Protein AF-0000000078392597 (afdb_homodimer)

Secondary structure (DSSP, 8-state):
--TTSTHHHHHHHHHHHHHHHT----------HHHHHHHHHHB-HHHHT--GGGGSSSPEEEEEEEE---TTHHHHHHHHHHHHTTSSSEEEEEEESSSS--HHHHHHHHHHT--EEEEE-----SS---HHHHHHHHHHHHHHHHTGGGTTSEEEEE--TT-EE-HHIIIIIGGG-SSEEE--EES-TTSSEEEEEE-TTS-EEEEE-SSSTTSS----GGGEEEEHHHHHHHHHHHHHH-SS---S-STTPPSSHHHHHHHHTT--GGGEEE-STTSSSEE--EE--EEE---S-TTS----TTEE-------------------------------/--TTSTHHHHHHHHHHHHHHHT----------HHHHHHHHHHB-HHHHT--GGGGSSSPEEEEEEEE---TTHHHHHHHHHHHHTTSSSEEEEEEESSSS--HHHHHHHHHHT--EEEEE-----SS---HHHHHHHHHHHHHHHHTGGGTTSEEEEE--TT-EE-HHIIIIIGGG-SSEEE--EES-TTSSEEEEEE-TTS-EEEEE-SSSTTSS----GGGEEEEHHHHHHHHHHHHHH-SS---S-STTPPSSHHHHHHHHTT--GGGEEE-STTSSSEE--EE--EEE---S-TTS----TTEE-------------------------------

Structure (mmCIF, N/CA/C/O backbone):
data_AF-0000000078392597-model_v1
#
loop_
_entity.id
_entity.type
_entity.pdbx_description
1 polymer 'Galactosylgalactosylxylosylprotein 3-beta-glucuronosyltransferase'
#
loop_
_atom_site.group_PDB
_atom_site.id
_atom_site.type_symbol
_atom_site.label_atom_id
_atom_site.label_alt_id
_atom_site.label_comp_id
_atom_site.label_asym_id
_atom_site.label_entity_id
_atom_site.label_seq_id
_atom_site.pdbx_PDB_ins_code
_atom_site.Cartn_x
_atom_site.Cartn_y
_atom_site.Cartn_z
_atom_site.occupancy
_atom_site.B_iso_or_equiv
_atom_site.auth_seq_id
_atom_site.auth_comp_id
_atom_site.auth_asym_id
_atom_site.auth_atom_id
_atom_site.pdbx_PDB_model_num
ATOM 1 N N . MET A 1 1 ? 24.484 -87.438 -20.984 1 27.97 1 MET A N 1
ATOM 2 C CA . MET A 1 1 ? 24.688 -86.5 -19.875 1 27.97 1 MET A CA 1
ATOM 3 C C . MET A 1 1 ? 24.984 -85.125 -20.391 1 27.97 1 MET A C 1
ATOM 5 O O . MET A 1 1 ? 25.031 -84.188 -19.609 1 27.97 1 MET A O 1
ATOM 9 N N . SER A 1 2 ? 25.312 -84.938 -21.703 1 32.34 2 SER A N 1
ATOM 10 C CA . SER A 1 2 ? 25.969 -83.75 -22.219 1 32.34 2 SER A CA 1
ATOM 11 C C . SER A 1 2 ? 24.953 -82.688 -22.547 1 32.34 2 SER A C 1
ATOM 13 O O . SER A 1 2 ? 25.312 -81.5 -22.656 1 32.34 2 SER A O 1
ATOM 15 N N . SER A 1 3 ? 23.734 -83 -22.906 1 39 3 SER A N 1
ATOM 16 C CA . SER A 1 3 ? 22.859 -82.062 -23.562 1 39 3 SER A CA 1
ATOM 17 C C . SER A 1 3 ? 22.25 -81.062 -22.562 1 39 3 SER A C 1
ATOM 19 O O . SER A 1 3 ? 21.594 -80.125 -22.938 1 39 3 SER A O 1
ATOM 21 N N . THR A 1 4 ? 22.281 -81.438 -21.266 1 38.53 4 THR A N 1
ATOM 22 C CA . THR A 1 4 ? 21.516 -80.688 -20.281 1 38.53 4 THR A CA 1
ATOM 23 C C . THR A 1 4 ? 22.234 -79.375 -19.938 1 38.53 4 THR A C 1
ATOM 25 O O . THR A 1 4 ? 21.703 -78.562 -19.203 1 38.53 4 THR A O 1
ATOM 28 N N . GLN A 1 5 ? 23.547 -79.25 -20.328 1 34.91 5 GLN A N 1
ATOM 29 C CA . GLN A 1 5 ? 24.312 -78.125 -19.781 1 34.91 5 GLN A CA 1
ATOM 30 C C . GLN A 1 5 ? 24 -76.875 -20.531 1 34.91 5 GLN A C 1
ATOM 32 O O . GLN A 1 5 ? 24.281 -75.75 -20.031 1 34.91 5 GLN A O 1
ATOM 37 N N . ARG A 1 6 ? 23.516 -76.938 -21.812 1 39.06 6 ARG A N 1
ATOM 38 C CA . ARG A 1 6 ? 23.516 -75.688 -22.625 1 39.06 6 ARG A CA 1
ATOM 39 C C . ARG A 1 6 ? 22.375 -74.812 -22.188 1 39.06 6 ARG A C 1
ATOM 41 O O . ARG A 1 6 ? 22.359 -73.625 -22.562 1 39.06 6 ARG A O 1
ATOM 48 N N . GLN A 1 7 ? 21.328 -75.438 -21.547 1 37.59 7 GLN A N 1
ATOM 49 C CA . GLN A 1 7 ? 20.172 -74.562 -21.375 1 37.59 7 GLN A CA 1
ATOM 50 C C . GLN A 1 7 ? 20.391 -73.562 -20.234 1 37.59 7 GLN A C 1
ATOM 52 O O . GLN A 1 7 ? 19.625 -72.625 -20.062 1 37.59 7 GLN A O 1
ATOM 57 N N . PHE A 1 8 ? 21.406 -73.938 -19.328 1 42.56 8 PHE A N 1
ATOM 58 C CA . PHE A 1 8 ? 21.531 -73.062 -18.172 1 42.56 8 PHE A CA 1
ATOM 59 C C . PHE A 1 8 ? 22.25 -71.75 -18.531 1 42.56 8 PHE A C 1
ATOM 61 O O . PHE A 1 8 ? 22.25 -70.812 -17.75 1 42.56 8 PHE A O 1
ATOM 68 N N . GLY A 1 9 ? 22.969 -71.75 -19.734 1 39.03 9 GLY A N 1
ATOM 69 C CA . GLY A 1 9 ? 23.781 -70.625 -20.016 1 39.03 9 GLY A CA 1
ATOM 70 C C . GLY A 1 9 ? 22.953 -69.375 -20.422 1 39.03 9 GLY A C 1
ATOM 71 O O . GLY A 1 9 ? 23.344 -68.25 -20.172 1 39.03 9 GLY A O 1
ATOM 72 N N . VAL A 1 10 ? 21.891 -69.688 -21.234 1 46.38 10 VAL A N 1
ATOM 73 C CA . VAL A 1 10 ? 21.172 -68.562 -21.828 1 46.38 10 VAL A CA 1
ATOM 74 C C . VAL A 1 10 ? 20.375 -67.875 -20.75 1 46.38 10 VAL A C 1
ATOM 76 O O . VAL A 1 10 ? 20.188 -66.625 -20.828 1 46.38 10 VAL A O 1
ATOM 79 N N . LYS A 1 11 ? 19.969 -68.562 -19.656 1 46.25 11 LYS A N 1
ATOM 80 C CA . LYS A 1 11 ? 19.141 -67.938 -18.656 1 46.25 11 LYS A CA 1
ATOM 81 C C . LYS A 1 11 ? 19.969 -67 -17.812 1 46.25 11 LYS A C 1
ATOM 83 O O . LYS A 1 11 ? 19.484 -65.938 -17.359 1 46.25 11 LYS A O 1
ATOM 88 N N . ALA A 1 12 ? 21.312 -67.438 -17.703 1 49.03 12 ALA A N 1
ATOM 89 C CA . ALA A 1 12 ? 22.109 -66.562 -16.859 1 49.03 12 ALA A CA 1
ATOM 90 C C . ALA A 1 12 ? 22.406 -65.25 -17.578 1 49.03 12 ALA A C 1
ATOM 92 O O . ALA A 1 12 ? 22.453 -64.188 -16.953 1 49.03 12 ALA A O 1
ATOM 93 N N . SER A 1 13 ? 22.531 -65.312 -18.953 1 47.88 13 SER A N 1
ATOM 94 C CA . SER A 1 13 ? 22.844 -64.062 -19.656 1 47.88 13 SER A CA 1
ATOM 95 C C . SER A 1 13 ? 21.641 -63.125 -19.688 1 47.88 13 SER A C 1
ATOM 97 O O . SER A 1 13 ? 21.797 -61.875 -19.734 1 47.88 13 SER A O 1
ATOM 99 N N . VAL A 1 14 ? 20.391 -63.75 -19.656 1 46.91 14 VAL A N 1
ATOM 100 C CA . VAL A 1 14 ? 19.203 -62.875 -19.672 1 46.91 14 VAL A CA 1
ATOM 101 C C . VAL A 1 14 ? 19.031 -62.219 -18.312 1 46.91 14 VAL A C 1
ATOM 103 O O . VAL A 1 14 ? 18.672 -61.031 -18.219 1 46.91 14 VAL A O 1
ATOM 106 N N . ILE A 1 15 ? 19.453 -62.969 -17.234 1 46.78 15 ILE A N 1
ATOM 107 C CA . ILE A 1 15 ? 19.281 -62.375 -15.898 1 46.78 15 ILE A CA 1
ATOM 108 C C . ILE A 1 15 ? 20.312 -61.281 -15.688 1 46.78 15 ILE A C 1
ATOM 110 O O . ILE A 1 15 ? 20 -60.219 -15.156 1 46.78 15 ILE A O 1
ATOM 114 N N . ALA A 1 16 ? 21.562 -61.5 -16.234 1 45.91 16 ALA A N 1
ATOM 115 C CA . ALA A 1 16 ? 22.562 -60.469 -16.094 1 45.91 16 ALA A CA 1
ATOM 116 C C . ALA A 1 16 ? 22.203 -59.25 -16.953 1 45.91 16 ALA A C 1
ATOM 118 O O . ALA A 1 16 ? 22.438 -58.094 -16.562 1 45.91 16 ALA A O 1
ATOM 119 N N . PHE A 1 17 ? 21.562 -59.531 -18.141 1 43.53 17 PHE A N 1
ATOM 120 C CA . PHE A 1 17 ? 21.172 -58.375 -18.969 1 43.53 17 PHE A CA 1
ATOM 121 C C . PHE A 1 17 ? 20.031 -57.625 -18.312 1 43.53 17 PHE A C 1
ATOM 123 O O . PHE A 1 17 ? 19.984 -56.375 -18.391 1 43.53 17 PHE A O 1
ATOM 130 N N . ILE A 1 18 ? 19.125 -58.312 -17.594 1 42.56 18 ILE A N 1
ATOM 131 C CA . ILE A 1 18 ? 18.047 -57.594 -16.922 1 42.56 18 ILE A CA 1
ATOM 132 C C . ILE A 1 18 ? 18.594 -56.844 -15.719 1 42.56 18 ILE A C 1
ATOM 134 O O . ILE A 1 18 ? 18.172 -55.719 -15.438 1 42.56 18 ILE A O 1
ATOM 138 N N . PHE A 1 19 ? 19.625 -57.375 -15.047 1 42.44 19 PHE A N 1
ATOM 139 C CA . PHE A 1 19 ? 20.188 -56.625 -13.93 1 42.44 19 PHE A CA 1
ATOM 140 C C . PHE A 1 19 ? 20.969 -55.438 -14.422 1 42.44 19 PHE A C 1
ATOM 142 O O . PHE A 1 19 ? 21.094 -54.438 -13.711 1 42.44 19 PHE A O 1
ATOM 149 N N . MET A 1 20 ? 21.688 -55.562 -15.57 1 40.47 20 MET A N 1
ATOM 150 C CA . MET A 1 20 ? 22.422 -54.375 -16.031 1 40.47 20 MET A CA 1
ATOM 151 C C . MET A 1 20 ? 21.469 -53.312 -16.5 1 40.47 20 MET A C 1
ATOM 153 O O . MET A 1 20 ? 21.859 -52.156 -16.672 1 40.47 20 MET A O 1
ATOM 157 N N . LEU A 1 21 ? 20.312 -53.656 -17.047 1 37.75 21 LEU A N 1
ATOM 158 C CA . LEU A 1 21 ? 19.5 -52.562 -17.578 1 37.75 21 LEU A CA 1
ATOM 159 C C . LEU A 1 21 ? 19 -51.656 -16.453 1 37.75 21 LEU A C 1
ATOM 161 O O . LEU A 1 21 ? 18.75 -50.469 -16.672 1 37.75 21 LEU A O 1
ATOM 165 N N . HIS A 1 22 ? 18.625 -52.312 -15.352 1 35.09 22 HIS A N 1
ATOM 166 C CA . HIS A 1 22 ? 17.828 -51.344 -14.602 1 35.09 22 HIS A CA 1
ATOM 167 C C . HIS A 1 22 ? 18.719 -50.312 -13.891 1 35.09 22 HIS A C 1
ATOM 169 O O . HIS A 1 22 ? 18.281 -49.656 -12.945 1 35.09 22 HIS A O 1
ATOM 175 N N . PHE A 1 23 ? 20.031 -50.406 -13.914 1 35.84 23 PHE A N 1
ATOM 176 C CA . PHE A 1 23 ? 20.594 -49.219 -13.312 1 35.84 23 PHE A CA 1
ATOM 177 C C . PHE A 1 23 ? 20.172 -47.969 -14.094 1 35.84 23 PHE A C 1
ATOM 179 O O . PHE A 1 23 ? 20.859 -47.562 -15.047 1 35.84 23 PHE A O 1
ATOM 186 N N . ILE A 1 24 ? 18.938 -47.781 -14.445 1 33.62 24 ILE A N 1
ATOM 187 C CA . ILE A 1 24 ? 18.562 -46.406 -14.734 1 33.62 24 ILE A CA 1
ATOM 188 C C . ILE A 1 24 ? 19.125 -45.469 -13.664 1 33.62 24 ILE A C 1
ATOM 190 O O . ILE A 1 24 ? 18.734 -45.531 -12.5 1 33.62 24 ILE A O 1
ATOM 194 N N . SER A 1 25 ? 20.391 -45.062 -13.812 1 30.31 25 SER A N 1
ATOM 195 C CA . SER A 1 25 ? 20.875 -43.875 -13.094 1 30.31 25 SER A CA 1
ATOM 196 C C . SER A 1 25 ? 19.797 -42.781 -13.031 1 30.31 25 SER A C 1
ATOM 198 O O . SER A 1 25 ? 19.391 -42.25 -14.062 1 30.31 25 SER A O 1
ATOM 200 N N . VAL A 1 26 ? 18.859 -42.906 -12.211 1 32.41 26 VAL A N 1
ATOM 201 C CA . VAL A 1 26 ? 18.219 -41.688 -11.742 1 32.41 26 VAL A CA 1
ATOM 202 C C . VAL A 1 26 ? 19.25 -40.594 -11.617 1 32.41 26 VAL A C 1
ATOM 204 O O . VAL A 1 26 ? 20.031 -40.562 -10.656 1 32.41 26 VAL A O 1
ATOM 207 N N . VAL A 1 27 ? 19.812 -40.125 -12.703 1 31.31 27 VAL A N 1
ATOM 208 C CA . VAL A 1 27 ? 20.422 -38.812 -12.633 1 31.31 27 VAL A CA 1
ATOM 209 C C . VAL A 1 27 ? 19.469 -37.844 -11.945 1 31.31 27 VAL A C 1
ATOM 211 O O . VAL A 1 27 ? 18.438 -37.438 -12.516 1 31.31 27 VAL A O 1
ATOM 214 N N . VAL A 1 28 ? 19.312 -37.906 -10.711 1 34.28 28 VAL A N 1
ATOM 215 C CA . VAL A 1 28 ? 18.922 -36.75 -9.938 1 34.28 28 VAL A CA 1
ATOM 216 C C . VAL A 1 28 ? 19.656 -35.5 -10.469 1 34.28 28 VAL A C 1
ATOM 218 O O . VAL A 1 28 ? 20.875 -35.438 -10.383 1 34.28 28 VAL A O 1
ATOM 221 N N . TYR A 1 29 ? 19.156 -35 -11.516 1 30.53 29 TYR A N 1
ATOM 222 C CA . TYR A 1 29 ? 19.641 -33.656 -11.828 1 30.53 29 TYR A CA 1
ATOM 223 C C . TYR A 1 29 ? 19.844 -32.844 -10.555 1 30.53 29 TYR A C 1
ATOM 225 O O . TYR A 1 29 ? 18.875 -32.406 -9.93 1 30.53 29 TYR A O 1
ATOM 233 N N . ALA A 1 30 ? 20.922 -33.094 -9.828 1 38.25 30 ALA A N 1
ATOM 234 C CA . ALA A 1 30 ? 21.438 -32.062 -8.922 1 38.25 30 ALA A CA 1
ATOM 235 C C . ALA A 1 30 ? 21.641 -30.75 -9.648 1 38.25 30 ALA A C 1
ATOM 237 O O . ALA A 1 30 ? 22.328 -30.703 -10.68 1 38.25 30 ALA A O 1
ATOM 238 N N . PRO A 1 31 ? 20.766 -29.828 -9.539 1 40.91 31 PRO A N 1
ATOM 239 C CA . PRO A 1 31 ? 21.156 -28.562 -10.18 1 40.91 31 PRO A CA 1
ATOM 240 C C . PRO A 1 31 ? 22.672 -28.344 -10.148 1 40.91 31 PRO A C 1
ATOM 242 O O . PRO A 1 31 ? 23.359 -28.844 -9.25 1 40.91 31 PRO A O 1
ATOM 245 N N . SER A 1 32 ? 23.266 -28.062 -11.258 1 39.81 32 SER A N 1
ATOM 246 C CA . SER A 1 32 ? 24.703 -27.812 -11.297 1 39.81 32 SER A CA 1
ATOM 247 C C . SER A 1 32 ? 25.156 -26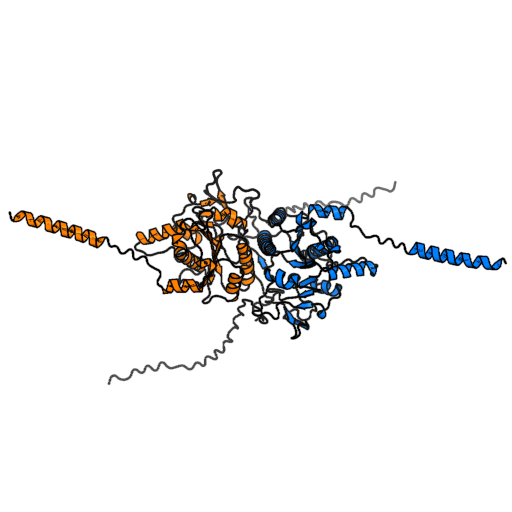.953 -10.117 1 39.81 32 SER A C 1
ATOM 249 O O . SER A 1 32 ? 24.375 -26.172 -9.578 1 39.81 32 SER A O 1
ATOM 251 N N . LYS A 1 33 ? 26.266 -27.203 -9.461 1 43.56 33 LYS A N 1
ATOM 252 C CA . LYS A 1 33 ? 26.891 -26.359 -8.438 1 43.56 33 LYS A CA 1
ATOM 253 C C . LYS A 1 33 ? 26.672 -24.875 -8.727 1 43.56 33 LYS A C 1
ATOM 255 O O . LYS A 1 33 ? 26.625 -24.062 -7.812 1 43.56 33 LYS A O 1
ATOM 260 N N . ALA A 1 34 ? 26.797 -24.484 -9.922 1 44.25 34 ALA A N 1
ATOM 261 C CA . ALA A 1 34 ? 26.641 -23.109 -10.367 1 44.25 34 ALA A CA 1
ATOM 262 C C . ALA A 1 34 ? 25.219 -22.609 -10.125 1 44.25 34 ALA A C 1
ATOM 264 O O . ALA A 1 34 ? 25.016 -21.453 -9.75 1 44.25 34 ALA A O 1
ATOM 265 N N . GLU A 1 35 ? 24.25 -23.359 -10.352 1 46.47 35 GLU A N 1
ATOM 266 C CA . GLU A 1 35 ? 22.859 -22.984 -10.109 1 46.47 35 GLU A CA 1
ATOM 267 C C . GLU A 1 35 ? 22.562 -22.906 -8.617 1 46.47 35 GLU A C 1
ATOM 269 O O . GLU A 1 35 ? 21.797 -22.062 -8.172 1 46.47 35 GLU A O 1
ATOM 274 N N . VAL A 1 36 ? 23.219 -23.781 -7.824 1 45.16 36 VAL A N 1
ATOM 275 C CA . VAL A 1 36 ? 23.094 -23.766 -6.371 1 45.16 36 VAL A CA 1
ATOM 276 C C . VAL A 1 36 ? 23.844 -22.578 -5.801 1 45.16 36 VAL A C 1
ATOM 278 O O . VAL A 1 36 ? 23.391 -21.938 -4.852 1 45.16 36 VAL A O 1
ATOM 281 N N . GLU A 1 37 ? 25.016 -22.328 -6.238 1 48.53 37 GLU A N 1
ATOM 282 C CA . GLU A 1 37 ? 25.812 -21.203 -5.781 1 48.53 37 GLU A CA 1
ATOM 283 C C . GLU A 1 37 ? 25.109 -19.875 -6.062 1 48.53 37 GLU A C 1
ATOM 285 O O . GLU A 1 37 ? 25.25 -18.922 -5.305 1 48.53 37 GLU A O 1
ATOM 290 N N . LEU A 1 38 ? 24.484 -19.719 -7.148 1 47.38 38 LEU A N 1
ATOM 291 C CA . LEU A 1 38 ? 23.688 -18.547 -7.469 1 47.38 38 LEU A CA 1
ATOM 292 C C . LEU A 1 38 ? 22.672 -18.266 -6.367 1 47.38 38 LEU A C 1
ATOM 294 O O . LEU A 1 38 ? 22.359 -17.109 -6.074 1 47.38 38 LEU A O 1
ATOM 298 N N . SER A 1 39 ? 22.219 -19.391 -5.699 1 51.06 39 SER A N 1
ATOM 299 C CA . SER A 1 39 ? 21.141 -19.297 -4.73 1 51.06 39 SER A CA 1
ATOM 300 C C . SER A 1 39 ? 21.562 -18.5 -3.504 1 51.06 39 SER A C 1
ATOM 302 O O . SER A 1 39 ? 20.812 -17.656 -3.014 1 51.06 39 SER A O 1
ATOM 304 N N . THR A 1 40 ? 22.766 -18.781 -3.006 1 55.5 40 THR A N 1
ATOM 305 C CA . THR A 1 40 ? 23.141 -18.234 -1.707 1 55.5 40 THR A CA 1
ATOM 306 C C . THR A 1 40 ? 23.328 -16.719 -1.798 1 55.5 40 THR A C 1
ATOM 308 O O . THR A 1 40 ? 23.109 -16 -0.817 1 55.5 40 THR A O 1
ATOM 311 N N . ARG A 1 41 ? 23.562 -16.266 -2.967 1 65.62 41 ARG A N 1
ATOM 312 C CA . ARG A 1 41 ? 23.906 -14.844 -3.037 1 65.62 41 ARG A CA 1
ATOM 313 C C . ARG A 1 41 ? 22.656 -13.984 -3.105 1 65.62 41 ARG A C 1
ATOM 315 O O . ARG A 1 41 ? 22.641 -12.844 -2.633 1 65.62 41 ARG A O 1
ATOM 322 N N . PHE A 1 42 ? 21.531 -14.648 -3.332 1 86.06 42 PHE A N 1
ATOM 323 C CA . PHE A 1 42 ? 20.375 -13.805 -3.637 1 86.06 42 PHE A CA 1
ATOM 324 C C . PHE A 1 42 ? 19.281 -13.992 -2.602 1 86.06 42 PHE A C 1
ATOM 326 O O . PHE A 1 42 ? 18.234 -13.344 -2.668 1 86.06 42 PHE A O 1
ATOM 333 N N . CYS A 1 43 ? 19.688 -14.867 -1.609 1 95.19 43 CYS A N 1
ATOM 334 C CA . CYS A 1 43 ? 18.688 -15.172 -0.604 1 95.19 43 CYS A CA 1
ATOM 335 C C . CYS A 1 43 ? 19.141 -14.742 0.783 1 95.19 43 CYS A C 1
ATOM 337 O O . CYS A 1 43 ? 20.344 -14.789 1.087 1 95.19 43 CYS A O 1
ATOM 339 N N . SER A 1 44 ? 18.234 -14.359 1.598 1 97 44 SER A N 1
ATOM 340 C CA . SER A 1 44 ? 18.547 -14.023 2.982 1 97 44 SER A CA 1
ATOM 341 C C . SER A 1 44 ? 18.891 -15.266 3.789 1 97 44 SER A C 1
ATOM 343 O O . SER A 1 44 ? 18.562 -16.391 3.391 1 97 44 SER A O 1
ATOM 345 N N . ARG A 1 45 ? 19.578 -15.039 4.922 1 95.56 45 ARG A N 1
ATOM 346 C CA . ARG A 1 45 ? 19.906 -16.141 5.816 1 95.56 45 ARG A CA 1
ATOM 347 C C . ARG A 1 45 ? 18.656 -16.812 6.352 1 95.56 45 ARG A C 1
ATOM 349 O O . ARG A 1 45 ? 18.594 -18.047 6.473 1 95.56 45 ARG A O 1
ATOM 356 N N . SER A 1 46 ? 17.688 -16.016 6.656 1 96.75 46 SER A N 1
ATOM 357 C CA . SER A 1 46 ? 16.438 -16.547 7.191 1 96.75 46 SER A CA 1
ATOM 358 C C . SER A 1 46 ? 15.719 -17.422 6.156 1 96.75 46 SER A C 1
ATOM 360 O O . SER A 1 46 ? 15.047 -18.391 6.508 1 96.75 46 SER A O 1
ATOM 362 N N . PHE A 1 47 ? 15.836 -17.047 4.93 1 97.19 47 PHE A N 1
ATOM 363 C CA . PHE A 1 47 ? 15.25 -17.828 3.854 1 97.19 47 PHE A CA 1
ATOM 364 C C . PHE A 1 47 ? 15.93 -19.188 3.754 1 97.19 47 PHE A C 1
ATOM 366 O O . PHE A 1 47 ? 15.258 -20.219 3.607 1 97.19 47 PHE A O 1
ATOM 373 N N . GLN A 1 48 ? 17.203 -19.234 3.871 1 94.31 48 GLN A N 1
ATOM 374 C CA . GLN A 1 48 ? 18 -20.453 3.764 1 94.31 48 GLN A CA 1
ATOM 375 C C . GLN A 1 48 ? 17.734 -21.391 4.949 1 94.31 48 GLN A C 1
ATOM 377 O O . GLN A 1 48 ? 17.875 -22.609 4.836 1 94.31 48 GLN A O 1
ATOM 382 N N . ALA A 1 49 ? 17.312 -20.812 5.988 1 95.75 49 ALA A N 1
ATOM 383 C CA . ALA A 1 49 ? 17.141 -21.562 7.227 1 95.75 49 ALA A CA 1
ATOM 384 C C . ALA A 1 49 ? 15.773 -22.234 7.293 1 95.75 49 ALA A C 1
ATOM 386 O O . ALA A 1 49 ? 15.5 -23 8.219 1 95.75 49 ALA A O 1
ATOM 387 N N . LEU A 1 50 ? 14.914 -22.016 6.336 1 96.56 50 LEU A N 1
ATOM 388 C CA . LEU A 1 50 ? 13.578 -22.578 6.355 1 96.56 50 LEU A CA 1
ATOM 389 C C . LEU A 1 50 ? 13.641 -24.109 6.238 1 96.56 50 LEU A C 1
ATOM 391 O O . LEU A 1 50 ? 14.344 -24.641 5.379 1 96.56 50 LEU A O 1
ATOM 395 N N . ARG A 1 51 ? 12.844 -24.734 7.145 1 96.31 51 ARG A N 1
ATOM 396 C CA . ARG A 1 51 ? 12.773 -26.203 7.141 1 96.31 51 ARG A CA 1
ATOM 397 C C . ARG A 1 51 ? 11.328 -26.672 7.141 1 96.31 51 ARG A C 1
ATOM 399 O O . ARG A 1 51 ? 10.477 -26.094 7.812 1 96.31 51 ARG A O 1
ATOM 406 N N . PRO A 1 52 ? 11.062 -27.75 6.387 1 95.56 52 PRO A N 1
ATOM 407 C CA . PRO A 1 52 ? 9.688 -28.234 6.301 1 95.56 52 PRO A CA 1
ATOM 408 C C . PRO A 1 52 ? 9.102 -28.594 7.664 1 95.56 52 PRO A C 1
ATOM 410 O O . PRO A 1 52 ? 7.895 -28.469 7.879 1 95.56 52 PRO A O 1
ATOM 413 N N . SER A 1 53 ? 9.906 -29.047 8.578 1 95.19 53 SER A N 1
ATOM 414 C CA . SER A 1 53 ? 9.438 -29.484 9.883 1 95.19 53 SER A CA 1
ATOM 415 C C . SER A 1 53 ? 8.773 -28.344 10.648 1 95.19 53 SER A C 1
ATOM 417 O O . SER A 1 53 ? 7.961 -28.578 11.547 1 95.19 53 SER A O 1
ATOM 419 N N . GLU A 1 54 ? 9.086 -27.125 10.281 1 95.31 54 GLU A N 1
ATOM 420 C CA . GLU A 1 54 ? 8.547 -25.953 10.969 1 95.31 54 GLU A CA 1
ATOM 421 C C . GLU A 1 54 ? 7.125 -25.656 10.516 1 95.31 54 GLU A C 1
ATOM 423 O O . GLU A 1 54 ? 6.422 -24.859 11.148 1 95.31 54 GLU A O 1
ATOM 428 N N . PHE A 1 55 ? 6.656 -26.375 9.5 1 96.19 55 PHE A N 1
ATOM 429 C CA . PHE A 1 55 ? 5.406 -25.969 8.867 1 96.19 55 PHE A CA 1
ATOM 430 C C . PHE A 1 55 ? 4.426 -27.141 8.828 1 96.19 55 PHE A C 1
ATOM 432 O O . PHE A 1 55 ? 3.639 -27.266 7.887 1 96.19 55 PHE A O 1
ATOM 439 N N . ARG A 1 56 ? 4.473 -27.922 9.82 1 91.69 56 ARG A N 1
ATOM 440 C CA . ARG A 1 56 ? 3.559 -29.047 9.922 1 91.69 56 ARG A CA 1
ATOM 441 C C . ARG A 1 56 ? 2.156 -28.594 10.305 1 91.69 56 ARG A C 1
ATOM 443 O O . ARG A 1 56 ? 1.165 -29.109 9.781 1 91.69 56 ARG A O 1
ATOM 450 N N . ALA A 1 57 ? 2.105 -27.594 11.203 1 92.12 57 ALA A N 1
ATOM 451 C CA . ALA A 1 57 ? 0.817 -27.109 11.695 1 92.12 57 ALA A CA 1
ATOM 452 C C . ALA A 1 57 ? 0.169 -26.156 10.703 1 92.12 57 ALA A C 1
ATOM 454 O O . ALA A 1 57 ? -1.038 -26.219 10.461 1 92.12 57 ALA A O 1
ATOM 455 N N . GLN A 1 58 ? 0.967 -25.234 10.211 1 95.38 58 GLN A N 1
ATOM 456 C CA . GLN A 1 58 ? 0.535 -24.266 9.219 1 95.38 58 GLN A CA 1
ATOM 457 C C . GLN A 1 58 ? 1.537 -24.156 8.07 1 95.38 58 GLN A C 1
ATOM 459 O O . GLN A 1 58 ? 2.742 -24.047 8.305 1 95.38 58 GLN A O 1
ATOM 464 N N . PRO A 1 59 ? 0.989 -24.203 6.926 1 97.88 59 PRO A N 1
ATOM 465 C CA . PRO A 1 59 ? 1.902 -24.203 5.781 1 97.88 59 PRO A CA 1
ATOM 466 C C . PRO A 1 59 ? 2.617 -22.859 5.609 1 97.88 59 PRO A C 1
ATOM 468 O O . PRO A 1 59 ? 2.098 -21.812 6.023 1 97.88 59 PRO A O 1
ATOM 471 N N . LEU A 1 60 ? 3.801 -22.938 5.008 1 98.62 60 LEU A N 1
ATOM 472 C CA . LEU A 1 60 ? 4.527 -21.75 4.551 1 98.62 60 LEU A CA 1
ATOM 473 C C . LEU A 1 60 ? 3.832 -21.125 3.352 1 98.62 60 LEU A C 1
ATOM 475 O O . LEU A 1 60 ? 3.383 -21.828 2.443 1 98.62 60 LEU A O 1
ATOM 479 N N . ILE A 1 61 ? 3.648 -19.828 3.428 1 98.81 61 ILE A N 1
ATOM 480 C CA . ILE A 1 61 ? 3.174 -19.109 2.244 1 98.81 61 ILE A CA 1
ATOM 481 C C . ILE A 1 61 ? 4.363 -18.578 1.453 1 98.81 61 ILE A C 1
ATOM 483 O O . ILE A 1 61 ? 5.176 -17.812 1.981 1 98.81 61 ILE A O 1
ATOM 487 N N . ILE A 1 62 ? 4.539 -18.969 0.253 1 98.81 62 ILE A N 1
ATOM 488 C CA . ILE A 1 62 ? 5.59 -18.469 -0.628 1 98.81 62 ILE A CA 1
ATOM 489 C C . ILE A 1 62 ? 5.004 -17.484 -1.632 1 98.81 62 ILE A C 1
ATOM 491 O O . ILE A 1 62 ? 4.188 -17.859 -2.479 1 98.81 62 ILE A O 1
ATOM 495 N N . VAL A 1 63 ? 5.406 -16.266 -1.506 1 98.94 63 VAL A N 1
ATOM 496 C CA . VAL A 1 63 ? 4.926 -15.219 -2.396 1 98.9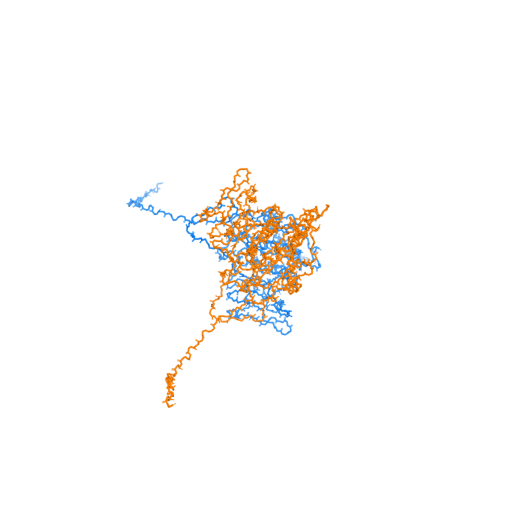4 63 VAL A CA 1
ATOM 497 C C . VAL A 1 63 ? 5.957 -14.961 -3.494 1 98.94 63 VAL A C 1
ATOM 499 O O . VAL A 1 63 ? 7.141 -14.758 -3.209 1 98.94 63 VAL A O 1
ATOM 502 N N . ILE A 1 64 ? 5.551 -14.977 -4.719 1 98.5 64 ILE A N 1
ATOM 503 C CA . ILE A 1 64 ? 6.383 -14.641 -5.867 1 98.5 64 ILE A CA 1
ATOM 504 C C . ILE A 1 64 ? 5.949 -13.297 -6.449 1 98.5 64 ILE A C 1
ATOM 506 O O . ILE A 1 64 ? 4.785 -13.117 -6.816 1 98.5 64 ILE A O 1
ATOM 510 N N . THR A 1 65 ? 6.871 -12.375 -6.543 1 98.81 65 THR A N 1
ATOM 511 C CA . THR A 1 65 ? 6.59 -11.039 -7.066 1 98.81 65 THR A CA 1
ATOM 512 C C . THR A 1 65 ? 7.578 -10.68 -8.172 1 98.81 65 THR A C 1
ATOM 514 O O . THR A 1 65 ? 8.758 -10.453 -7.906 1 98.81 65 THR A O 1
ATOM 517 N N . PRO A 1 66 ? 7.102 -10.648 -9.391 1 97 66 PRO A N 1
ATOM 518 C CA . PRO A 1 66 ? 7.934 -10.023 -10.422 1 97 66 PRO A CA 1
ATOM 519 C C . PRO A 1 66 ? 7.996 -8.508 -10.289 1 97 66 PRO A C 1
ATOM 521 O O . PRO A 1 66 ? 7.012 -7.875 -9.898 1 97 66 PRO A O 1
ATOM 524 N N . THR A 1 67 ? 9.086 -7.941 -10.609 1 97.44 67 THR A N 1
ATOM 525 C CA . THR A 1 67 ? 9.203 -6.488 -10.539 1 97.44 67 THR A CA 1
ATOM 526 C C . THR A 1 67 ? 10.18 -5.973 -11.594 1 97.44 67 THR A C 1
ATOM 528 O O . THR A 1 67 ? 10.969 -6.742 -12.148 1 97.44 67 THR A O 1
ATOM 531 N N . ARG A 1 68 ? 10.07 -4.73 -11.906 1 95.75 68 ARG A N 1
ATOM 532 C CA . ARG A 1 68 ? 10.945 -4.059 -12.852 1 95.75 68 ARG A CA 1
ATOM 533 C C . ARG A 1 68 ? 11.07 -2.574 -12.523 1 95.75 68 ARG A C 1
ATOM 535 O O . ARG A 1 68 ? 10.203 -2.004 -11.867 1 95.75 68 ARG A O 1
ATOM 542 N N . LYS A 1 69 ? 12.148 -2.041 -13.062 1 95.75 69 LYS A N 1
ATOM 543 C CA . LYS A 1 69 ? 12.336 -0.606 -12.875 1 95.75 69 LYS A CA 1
ATOM 544 C C . LYS A 1 69 ? 11.172 0.182 -13.477 1 95.75 69 LYS A C 1
ATOM 546 O O . LYS A 1 69 ? 10.781 -0.057 -14.617 1 95.75 69 LYS A O 1
ATOM 551 N N . SER A 1 70 ? 10.594 1.021 -12.672 1 95.81 70 SER A N 1
ATOM 552 C CA . SER A 1 70 ? 9.555 1.955 -13.078 1 95.81 70 SER A CA 1
ATOM 553 C C . SER A 1 70 ? 9.438 3.117 -12.102 1 95.81 70 SER A C 1
ATOM 555 O O . SER A 1 70 ? 9.945 3.043 -10.977 1 95.81 70 SER A O 1
ATOM 557 N N . LEU A 1 71 ? 8.742 4.148 -12.508 1 95.62 71 LEU A N 1
ATOM 558 C CA . LEU A 1 71 ? 8.633 5.363 -11.711 1 95.62 71 LEU A CA 1
ATOM 559 C C . LEU A 1 71 ? 7.91 5.086 -10.391 1 95.62 71 LEU A C 1
ATOM 561 O O . LEU A 1 71 ? 8.195 5.723 -9.375 1 95.62 71 LEU A O 1
ATOM 565 N N . THR A 1 72 ? 7.008 4.09 -10.375 1 97.81 72 THR A N 1
ATOM 566 C CA . THR A 1 72 ? 6.164 3.887 -9.203 1 97.81 72 THR A CA 1
ATOM 567 C C . THR A 1 72 ? 6.559 2.609 -8.469 1 97.81 72 THR A C 1
ATOM 569 O O . THR A 1 72 ? 5.891 2.203 -7.516 1 97.81 72 THR A O 1
ATOM 572 N N . ARG A 1 73 ? 7.633 1.983 -8.844 1 98.06 73 ARG A N 1
ATOM 573 C CA . ARG A 1 73 ? 7.98 0.693 -8.258 1 98.06 73 ARG A CA 1
ATOM 574 C C . ARG A 1 73 ? 8.289 0.835 -6.77 1 98.06 73 ARG A C 1
ATOM 576 O O . ARG A 1 73 ? 7.867 0.008 -5.961 1 98.06 73 ARG A O 1
ATOM 583 N N . LEU A 1 74 ? 9.008 1.898 -6.391 1 98.69 74 LEU A N 1
ATOM 584 C CA . LEU A 1 74 ? 9.469 2.014 -5.012 1 98.69 74 LEU A CA 1
ATOM 585 C C . LEU A 1 74 ? 8.297 2.209 -4.059 1 98.69 74 LEU A C 1
ATOM 587 O O . LEU A 1 74 ? 8.172 1.486 -3.066 1 98.69 74 LEU A O 1
ATOM 591 N N . PRO A 1 75 ? 7.395 3.135 -4.352 1 98.56 75 PRO A N 1
ATOM 592 C CA . PRO A 1 75 ? 6.227 3.189 -3.469 1 98.56 75 PRO A CA 1
ATOM 593 C C . PRO A 1 75 ? 5.402 1.904 -3.502 1 98.56 75 PRO A C 1
ATOM 595 O O . PRO A 1 75 ? 4.895 1.464 -2.467 1 98.56 75 PRO A O 1
ATOM 598 N N . ASP A 1 76 ? 5.258 1.239 -4.609 1 98.62 76 ASP A N 1
ATOM 599 C CA . ASP A 1 76 ? 4.496 -0.002 -4.723 1 98.62 76 ASP A CA 1
ATOM 600 C C . ASP A 1 76 ? 5.129 -1.11 -3.885 1 98.62 76 ASP A C 1
ATOM 602 O O . ASP A 1 76 ? 4.441 -1.773 -3.105 1 98.62 76 ASP A O 1
ATOM 606 N N . MET A 1 77 ? 6.406 -1.245 -4.047 1 98.81 77 MET A N 1
ATOM 607 C CA . MET A 1 77 ? 7.117 -2.301 -3.332 1 98.81 77 MET A CA 1
ATOM 608 C C . MET A 1 77 ? 7.145 -2.023 -1.834 1 98.81 77 MET A C 1
ATOM 610 O O . MET A 1 77 ? 7.109 -2.951 -1.024 1 98.81 77 MET A O 1
ATOM 614 N N . THR A 1 78 ? 7.199 -0.757 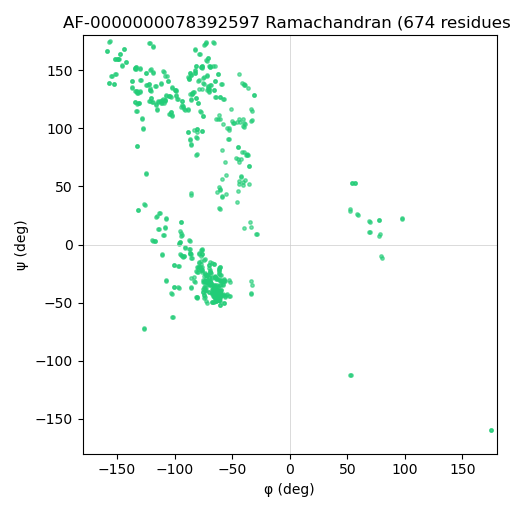-1.463 1 98.81 78 THR A N 1
ATOM 615 C CA . THR A 1 78 ? 7.152 -0.392 -0.052 1 98.81 78 THR A CA 1
ATOM 616 C C . THR A 1 78 ? 5.82 -0.799 0.567 1 98.81 78 THR A C 1
ATOM 618 O O . THR A 1 78 ? 5.785 -1.431 1.626 1 98.81 78 THR A O 1
ATOM 621 N N . ARG A 1 79 ? 4.754 -0.466 -0.124 1 98.69 79 ARG A N 1
ATOM 622 C CA . ARG A 1 79 ? 3.424 -0.832 0.357 1 98.69 79 ARG A CA 1
ATOM 623 C C . ARG A 1 79 ? 3.281 -2.346 0.471 1 98.69 79 ARG A C 1
ATOM 625 O O . ARG A 1 79 ? 2.783 -2.854 1.478 1 98.69 79 ARG A O 1
ATOM 632 N N . LEU A 1 80 ? 3.717 -3.041 -0.53 1 98.88 80 LEU A N 1
ATOM 633 C CA . LEU A 1 80 ? 3.6 -4.496 -0.524 1 98.88 80 LEU A CA 1
ATOM 634 C C . LEU A 1 80 ? 4.426 -5.102 0.604 1 98.88 80 LEU A C 1
ATOM 636 O O . LEU A 1 80 ? 3.943 -5.965 1.34 1 98.88 80 LEU A O 1
ATOM 640 N N . ALA A 1 81 ? 5.648 -4.629 0.724 1 98.88 81 ALA A N 1
ATOM 641 C CA . ALA A 1 81 ? 6.52 -5.141 1.778 1 98.88 81 ALA A CA 1
ATOM 642 C C . ALA A 1 81 ? 5.875 -4.98 3.15 1 98.88 81 ALA A C 1
ATOM 644 O O . ALA A 1 81 ? 5.867 -5.918 3.953 1 98.88 81 ALA A O 1
ATOM 645 N N . GLN A 1 82 ? 5.344 -3.861 3.336 1 98.75 82 GLN A N 1
ATOM 646 C CA . GLN A 1 82 ? 4.793 -3.559 4.652 1 98.75 82 GLN A CA 1
ATOM 647 C C . GLN A 1 82 ? 3.531 -4.379 4.922 1 98.75 82 GLN A C 1
ATOM 649 O O . GLN A 1 82 ? 3.262 -4.754 6.066 1 98.75 82 GLN A O 1
ATOM 654 N N . SER A 1 83 ? 2.754 -4.711 3.893 1 98.81 83 SER A N 1
ATOM 655 C CA . SER A 1 83 ? 1.656 -5.66 4.055 1 98.81 83 SER A CA 1
ATOM 656 C C . SER A 1 83 ? 2.174 -7.051 4.402 1 98.81 83 SER A C 1
ATOM 658 O O . SER A 1 83 ? 1.662 -7.699 5.316 1 98.81 83 SER A O 1
ATOM 660 N N . LEU A 1 84 ? 3.193 -7.484 3.736 1 98.88 84 LEU A N 1
ATOM 661 C CA . LEU A 1 84 ? 3.713 -8.836 3.926 1 98.88 84 LEU A CA 1
ATOM 662 C C . LEU A 1 84 ? 4.391 -8.969 5.285 1 98.88 84 LEU A C 1
ATOM 664 O O . LEU A 1 84 ? 4.414 -10.062 5.867 1 98.88 84 LEU A O 1
ATOM 668 N N . MET A 1 85 ? 4.902 -7.875 5.789 1 98.81 85 MET A N 1
ATOM 669 C CA . MET A 1 85 ? 5.547 -7.875 7.098 1 98.81 85 MET A CA 1
ATOM 670 C C . MET A 1 85 ? 4.562 -8.273 8.188 1 98.81 85 MET A C 1
ATOM 672 O O . MET A 1 85 ? 4.969 -8.688 9.273 1 98.81 85 MET A O 1
ATOM 676 N N . LEU A 1 86 ? 3.312 -8.141 7.91 1 98.75 86 LEU A N 1
ATOM 677 C CA . LEU A 1 86 ? 2.279 -8.414 8.898 1 98.75 86 LEU A CA 1
ATOM 678 C C . LEU A 1 86 ? 1.827 -9.867 8.828 1 98.75 86 LEU A C 1
ATOM 680 O O . LEU A 1 86 ? 0.979 -10.305 9.609 1 98.75 86 LEU A O 1
ATOM 684 N N . VAL A 1 87 ? 2.352 -10.664 7.895 1 98.56 87 VAL A N 1
ATOM 685 C CA . VAL A 1 87 ? 1.946 -12.047 7.668 1 98.56 87 VAL A CA 1
ATOM 686 C C . VAL A 1 87 ? 3.004 -12.992 8.227 1 98.56 87 VAL A C 1
ATOM 688 O O . VAL A 1 87 ? 4.191 -12.867 7.914 1 98.56 87 VAL A O 1
ATOM 691 N N . ARG A 1 88 ? 2.6 -13.922 9.047 1 96.38 88 ARG A N 1
ATOM 692 C CA . ARG A 1 88 ? 3.523 -14.898 9.625 1 96.38 88 ARG A CA 1
ATOM 693 C C . ARG A 1 88 ? 3.805 -16.031 8.641 1 96.38 88 ARG A C 1
ATOM 695 O O . ARG A 1 88 ? 2.982 -16.328 7.77 1 96.38 88 ARG A O 1
ATOM 702 N N . ARG A 1 89 ? 4.984 -16.641 8.797 1 97.75 89 ARG A N 1
ATOM 703 C CA . ARG A 1 89 ? 5.352 -17.844 8.047 1 97.75 89 ARG A CA 1
ATOM 704 C C . ARG A 1 89 ? 5.258 -17.594 6.547 1 97.75 89 ARG A C 1
ATOM 706 O O . ARG A 1 89 ? 4.586 -18.344 5.832 1 97.75 89 ARG A O 1
ATOM 713 N N . LEU A 1 90 ? 5.918 -16.578 6.18 1 98.62 90 LEU A N 1
ATOM 714 C CA . LEU A 1 90 ? 5.914 -16.172 4.777 1 98.62 90 LEU A CA 1
ATOM 715 C C . LEU A 1 90 ? 7.336 -16.078 4.234 1 98.62 90 LEU A C 1
ATOM 717 O O . LEU A 1 90 ? 8.242 -15.586 4.922 1 98.62 90 LEU A O 1
ATOM 721 N N . ALA A 1 91 ? 7.57 -16.547 3.061 1 98.75 91 ALA A N 1
ATOM 722 C CA . ALA A 1 91 ? 8.797 -16.359 2.287 1 98.75 91 ALA A CA 1
ATOM 723 C C . ALA A 1 91 ? 8.516 -15.586 0.999 1 98.75 91 ALA A C 1
ATOM 725 O O . ALA A 1 91 ? 7.523 -15.852 0.315 1 98.75 91 ALA A O 1
ATOM 726 N N . TRP A 1 92 ? 9.398 -14.656 0.724 1 98.88 92 TRP A N 1
ATOM 727 C CA . TRP A 1 92 ? 9.172 -13.75 -0.394 1 98.88 92 TRP A CA 1
ATOM 728 C C . TRP A 1 92 ? 10.227 -13.945 -1.477 1 98.88 92 TRP A C 1
ATOM 730 O O . TRP A 1 92 ? 11.414 -13.734 -1.234 1 98.88 92 TRP A O 1
ATOM 740 N N . VAL A 1 93 ? 9.797 -14.359 -2.65 1 98.44 93 VAL A N 1
ATOM 741 C CA . VAL A 1 93 ? 10.656 -14.484 -3.82 1 98.44 93 VAL A CA 1
ATOM 742 C C . VAL A 1 93 ? 10.391 -13.344 -4.793 1 98.44 93 VAL A C 1
ATOM 744 O O . VAL A 1 93 ? 9.312 -13.266 -5.395 1 98.44 93 VAL A O 1
ATOM 747 N N . VAL A 1 94 ? 11.352 -12.5 -4.922 1 98.5 94 VAL A N 1
ATOM 748 C CA . VAL A 1 94 ? 11.242 -11.352 -5.809 1 98.5 94 VAL A CA 1
ATOM 749 C C . VAL A 1 94 ? 12.117 -11.555 -7.043 1 98.5 94 VAL A C 1
ATOM 751 O O . VAL A 1 94 ? 13.297 -11.891 -6.922 1 98.5 94 VAL A O 1
ATOM 754 N N . VAL A 1 95 ? 11.516 -11.383 -8.234 1 96.75 95 VAL A N 1
ATOM 755 C CA . VAL A 1 95 ? 12.234 -11.625 -9.484 1 96.75 95 VAL A CA 1
ATOM 756 C C . VAL A 1 95 ? 12.344 -10.32 -10.273 1 96.75 95 VAL A C 1
ATOM 758 O O . VAL A 1 95 ? 11.336 -9.734 -10.664 1 96.75 95 VAL A O 1
ATOM 761 N N . GLU A 1 96 ? 13.523 -9.938 -10.523 1 96.62 96 GLU A N 1
ATOM 762 C CA . GLU A 1 96 ? 13.836 -8.727 -11.273 1 96.62 96 GLU A CA 1
ATOM 763 C C . GLU A 1 96 ? 13.844 -8.984 -12.773 1 96.62 96 GLU A C 1
ATOM 765 O O . GLU A 1 96 ? 14.547 -9.875 -13.258 1 96.62 96 GLU A O 1
ATOM 770 N N . SER A 1 97 ? 13.062 -8.227 -13.508 1 92.75 97 SER A N 1
ATOM 771 C CA . SER A 1 97 ? 13.031 -8.367 -14.961 1 92.75 97 SER A CA 1
ATOM 772 C C . SER A 1 97 ? 14.266 -7.734 -15.602 1 92.75 97 SER A C 1
ATOM 774 O O . SER A 1 97 ? 14.648 -8.094 -16.719 1 92.75 97 SER A O 1
ATOM 776 N N . GLY A 1 98 ? 14.906 -6.871 -14.984 1 88.62 98 GLY A N 1
ATOM 777 C CA . GLY A 1 98 ? 16.125 -6.254 -15.5 1 88.62 98 GLY A CA 1
ATOM 778 C C . GLY A 1 98 ? 17.328 -7.176 -15.445 1 88.62 98 GLY A C 1
ATOM 779 O O . GLY A 1 98 ? 17.266 -8.258 -14.859 1 88.62 98 GLY A O 1
ATOM 780 N N . ALA A 1 99 ? 18.406 -6.754 -16.031 1 88.5 99 ALA A N 1
ATOM 781 C CA . ALA A 1 99 ? 19.625 -7.551 -16.141 1 88.5 99 ALA A CA 1
ATOM 782 C C . ALA A 1 99 ? 20.344 -7.629 -14.797 1 88.5 99 ALA A C 1
ATOM 784 O O . ALA A 1 99 ? 21.125 -8.555 -14.555 1 88.5 99 ALA A O 1
ATOM 785 N N . VAL A 1 100 ? 20.094 -6.652 -14.008 1 91.62 100 VAL A N 1
ATOM 786 C CA . VAL A 1 100 ? 20.75 -6.602 -12.703 1 91.62 100 VAL A CA 1
ATOM 787 C C . VAL A 1 100 ? 19.719 -6.285 -11.617 1 91.62 100 VAL A C 1
ATOM 789 O O . VAL A 1 100 ? 18.703 -5.641 -11.891 1 91.62 100 VAL A O 1
ATOM 792 N N . ILE A 1 101 ? 20 -6.781 -10.406 1 94.19 101 ILE A N 1
ATOM 793 C CA . ILE A 1 101 ? 19.109 -6.469 -9.289 1 94.19 101 ILE A CA 1
ATOM 794 C C . ILE A 1 101 ? 19.25 -4.992 -8.93 1 94.19 101 ILE A C 1
ATOM 796 O O . ILE A 1 101 ? 20.281 -4.371 -9.188 1 94.19 101 ILE A O 1
ATOM 800 N N . ALA A 1 102 ? 18.281 -4.457 -8.398 1 96.06 102 ALA A N 1
ATOM 801 C CA . ALA A 1 102 ? 18.25 -3.041 -8.039 1 96.06 102 ALA A CA 1
ATOM 802 C C . ALA A 1 102 ? 18.562 -2.848 -6.559 1 96.06 102 ALA A C 1
ATOM 804 O O . ALA A 1 102 ? 17.922 -3.451 -5.695 1 96.06 102 ALA A O 1
ATOM 805 N N . ASP A 1 103 ? 19.422 -1.948 -6.238 1 96.94 103 ASP A N 1
ATOM 806 C CA . ASP A 1 103 ? 19.891 -1.694 -4.879 1 96.94 103 ASP A CA 1
ATOM 807 C C . ASP A 1 103 ? 18.75 -1.26 -3.973 1 96.94 103 ASP A C 1
ATOM 809 O O . ASP A 1 103 ? 18.609 -1.763 -2.855 1 96.94 103 ASP A O 1
ATOM 813 N N . PRO A 1 104 ? 17.891 -0.312 -4.379 1 98 104 PRO A N 1
ATOM 814 C CA . PRO A 1 104 ? 16.828 0.127 -3.469 1 98 104 PRO A CA 1
ATOM 815 C C . PRO A 1 104 ? 15.859 -0.995 -3.105 1 98 104 PRO A C 1
ATOM 817 O O . PRO A 1 104 ? 15.32 -1.017 -1.997 1 98 104 PRO A O 1
ATOM 820 N N . ILE A 1 105 ? 15.68 -1.935 -4.016 1 98.38 105 ILE A N 1
ATOM 821 C CA . ILE A 1 105 ? 14.789 -3.057 -3.744 1 98.38 105 ILE A CA 1
ATOM 822 C C . ILE A 1 105 ? 15.461 -4.027 -2.777 1 98.38 105 ILE A C 1
ATOM 824 O O . ILE A 1 105 ? 14.828 -4.52 -1.839 1 98.38 105 ILE A O 1
ATOM 828 N N . GLU A 1 106 ? 16.672 -4.285 -3.014 1 97.5 106 GLU A N 1
ATOM 829 C CA . GLU A 1 106 ? 17.406 -5.168 -2.105 1 97.5 106 GLU A CA 1
ATOM 830 C C . GLU A 1 106 ? 17.406 -4.617 -0.683 1 97.5 106 GLU A C 1
ATOM 832 O O . GLU A 1 106 ? 17.203 -5.359 0.279 1 97.5 106 GLU A O 1
ATOM 837 N N . ARG A 1 107 ? 17.625 -3.344 -0.564 1 97.75 107 ARG A N 1
ATOM 838 C CA . ARG A 1 107 ? 17.641 -2.717 0.753 1 97.75 107 ARG A CA 1
ATOM 839 C C . ARG A 1 107 ? 16.266 -2.807 1.405 1 97.75 107 ARG A C 1
ATOM 841 O O . ARG A 1 107 ? 16.156 -3.018 2.615 1 97.75 107 ARG A O 1
ATOM 848 N N . LEU A 1 108 ? 15.273 -2.637 0.607 1 98.44 108 LEU A N 1
ATOM 849 C CA . LEU A 1 108 ? 13.914 -2.775 1.109 1 98.44 108 LEU A CA 1
ATOM 850 C C . LEU A 1 108 ? 13.672 -4.184 1.64 1 98.44 108 LEU A C 1
ATOM 852 O O . LEU A 1 108 ? 13.117 -4.355 2.729 1 98.44 108 LEU A O 1
ATOM 856 N N . LEU A 1 109 ? 14.062 -5.164 0.911 1 98.5 109 LEU A N 1
ATOM 857 C CA . LEU A 1 109 ? 13.875 -6.559 1.305 1 98.5 109 LEU A CA 1
ATOM 858 C C . LEU A 1 109 ? 14.633 -6.867 2.59 1 98.5 109 LEU A C 1
ATOM 860 O O . LEU A 1 109 ? 14.102 -7.512 3.494 1 98.5 109 LEU A O 1
ATOM 864 N N . LYS A 1 110 ? 15.836 -6.375 2.678 1 97.75 110 LYS A N 1
ATOM 865 C CA . LYS A 1 110 ? 16.656 -6.598 3.867 1 97.75 110 LYS A CA 1
ATOM 866 C C . LYS A 1 110 ? 16.016 -5.98 5.102 1 97.75 110 LYS A C 1
ATOM 868 O O . LYS A 1 110 ? 15.922 -6.621 6.152 1 97.75 110 LYS A O 1
ATOM 873 N N . ARG A 1 111 ? 15.461 -4.793 4.953 1 96.62 111 ARG A N 1
ATOM 874 C CA . ARG A 1 111 ? 14.922 -4.125 6.133 1 96.62 111 ARG A CA 1
ATOM 875 C C . ARG A 1 111 ? 13.547 -4.672 6.488 1 96.62 111 ARG A C 1
ATOM 877 O O . ARG A 1 111 ? 13.07 -4.484 7.613 1 96.62 111 ARG A O 1
ATOM 884 N N . SER A 1 112 ? 12.898 -5.316 5.539 1 97.94 112 SER A N 1
ATOM 885 C CA . SER A 1 112 ? 11.609 -5.93 5.844 1 97.94 112 SER A CA 1
ATOM 886 C C . SER A 1 112 ? 11.758 -7.062 6.855 1 97.94 112 SER A C 1
ATOM 888 O O . SER A 1 112 ? 10.789 -7.441 7.516 1 97.94 112 SER A O 1
ATOM 890 N N . LYS A 1 113 ? 12.93 -7.711 6.879 1 97.69 113 LYS A N 1
ATOM 891 C CA . LYS A 1 113 ? 13.289 -8.82 7.758 1 97.69 113 LYS A CA 1
ATOM 892 C C . LYS A 1 113 ? 12.508 -10.078 7.406 1 97.69 113 LYS A C 1
ATOM 894 O O . LYS A 1 113 ? 12.484 -11.039 8.18 1 97.69 113 LYS A O 1
ATOM 899 N N . LEU A 1 114 ? 11.852 -10.07 6.336 1 98.44 114 LEU A N 1
ATOM 900 C CA . LEU A 1 114 ? 11.227 -11.281 5.809 1 98.44 114 LEU A CA 1
ATOM 901 C C . LEU A 1 114 ? 12.266 -12.211 5.199 1 98.44 114 LEU A C 1
ATOM 903 O O . LEU A 1 114 ? 13.266 -11.75 4.637 1 98.44 114 LEU A O 1
ATOM 907 N N . PRO A 1 115 ? 12.039 -13.539 5.375 1 98.56 115 PRO A N 1
ATOM 908 C CA . PRO A 1 115 ? 12.82 -14.406 4.488 1 98.56 115 PRO A CA 1
ATOM 909 C C . PRO A 1 115 ? 12.586 -14.109 3.012 1 98.56 115 PRO A C 1
ATOM 911 O O . PRO A 1 115 ? 11.445 -14.102 2.553 1 98.56 115 PRO A O 1
ATOM 914 N N . PHE A 1 116 ? 13.719 -13.836 2.283 1 98.56 116 PHE A N 1
ATOM 915 C CA . PHE A 1 116 ? 13.5 -13.484 0.885 1 98.56 116 PHE A CA 1
ATOM 916 C C . PHE A 1 116 ? 14.641 -14 0.013 1 98.56 116 PHE A C 1
ATOM 918 O O . PHE A 1 116 ? 15.719 -14.312 0.514 1 98.56 116 PHE A O 1
ATOM 925 N N . CYS A 1 117 ? 14.328 -14.211 -1.201 1 98.06 117 CYS A N 1
ATOM 926 C CA . CYS A 1 117 ? 15.297 -14.32 -2.285 1 98.06 117 CYS A CA 1
ATOM 927 C C . CYS A 1 117 ? 15.023 -13.281 -3.367 1 98.06 117 CYS A C 1
ATOM 929 O O . CYS A 1 117 ? 13.867 -13 -3.684 1 98.06 117 CYS A O 1
ATOM 931 N N . TYR A 1 118 ? 16.031 -12.703 -3.848 1 97.38 118 TYR A N 1
ATOM 932 C CA . TYR A 1 118 ? 15.93 -11.688 -4.891 1 97.38 118 TYR A CA 1
ATOM 933 C C . TYR A 1 118 ? 16.938 -11.945 -6.004 1 97.38 118 TYR A C 1
ATOM 935 O O . TYR A 1 118 ? 18.156 -11.898 -5.777 1 97.38 118 TYR A O 1
ATOM 943 N N . PHE A 1 119 ? 16.406 -12.242 -7.211 1 95.44 119 PHE A N 1
ATOM 944 C CA . PHE A 1 119 ? 17.297 -12.578 -8.312 1 95.44 119 PHE A CA 1
ATOM 945 C C . PHE A 1 119 ? 16.719 -12.102 -9.641 1 95.44 119 PHE A C 1
ATOM 947 O O . PHE A 1 119 ? 15.562 -11.672 -9.703 1 95.44 119 PHE A O 1
ATOM 954 N N . THR A 1 120 ? 17.531 -12.039 -10.672 1 93.06 120 THR A N 1
ATOM 955 C CA . THR A 1 120 ? 17.109 -11.594 -11.992 1 93.06 120 THR A CA 1
ATOM 956 C C . THR A 1 120 ? 16.438 -12.727 -12.758 1 93.06 120 THR A C 1
ATOM 958 O O . THR A 1 120 ? 16.75 -13.898 -12.539 1 93.06 120 THR A O 1
ATOM 961 N N . GLU A 1 121 ? 15.484 -12.211 -13.57 1 81 121 GLU A N 1
ATOM 962 C CA . GLU A 1 121 ? 14.797 -13.133 -14.461 1 81 121 GLU A CA 1
ATOM 963 C C . GLU A 1 121 ? 15.758 -13.742 -15.484 1 81 121 GLU A C 1
ATOM 965 O O . GLU A 1 121 ? 16.578 -13.031 -16.062 1 81 121 GLU A O 1
ATOM 970 N N . HIS A 1 122 ? 15.883 -14.961 -15.68 1 68.81 122 HIS A N 1
ATOM 971 C CA . HIS A 1 122 ? 16.812 -15.633 -16.594 1 68.81 122 HIS A CA 1
ATOM 972 C C . HIS A 1 122 ? 16.047 -16.375 -17.688 1 68.81 122 HIS A C 1
ATOM 974 O O . HIS A 1 122 ? 16.625 -17.234 -18.359 1 68.81 122 HIS A O 1
ATOM 980 N N . SER A 1 123 ? 14.891 -15.938 -17.922 1 61.84 123 SER A N 1
ATOM 981 C CA . SER A 1 123 ? 14.203 -16.766 -18.906 1 61.84 123 SER A CA 1
ATOM 982 C C . SER A 1 123 ? 14.648 -16.422 -20.328 1 61.84 123 SER A C 1
ATOM 984 O O . SER A 1 123 ? 14.773 -15.242 -20.672 1 61.84 123 SER A O 1
ATOM 986 N 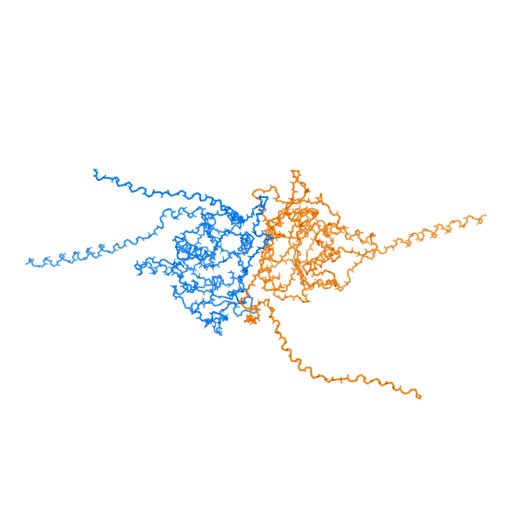N . ASN A 1 124 ? 15.555 -17.172 -20.938 1 55.09 124 ASN A N 1
ATOM 987 C CA . ASN A 1 124 ? 16.016 -17.016 -22.312 1 55.09 124 ASN A CA 1
ATOM 988 C C . ASN A 1 124 ? 14.867 -17.203 -23.312 1 55.09 124 ASN A C 1
ATOM 990 O O . ASN A 1 124 ? 15.086 -17.609 -24.453 1 55.09 124 ASN A O 1
ATOM 994 N N . ASN A 1 125 ? 13.641 -16.812 -22.844 1 58.97 125 ASN A N 1
ATOM 995 C CA . ASN A 1 125 ? 12.664 -17.297 -23.828 1 58.97 125 ASN A CA 1
ATOM 996 C C . ASN A 1 125 ? 12.055 -16.141 -24.625 1 58.97 125 ASN A C 1
ATOM 998 O O . ASN A 1 125 ? 11.578 -15.164 -24.047 1 58.97 125 ASN A O 1
ATOM 1002 N N . ALA A 1 126 ? 12.227 -16.219 -25.891 1 55.84 126 ALA A N 1
ATOM 1003 C CA . ALA A 1 126 ? 11.859 -15.281 -26.953 1 55.84 126 ALA A CA 1
ATOM 1004 C C . ALA A 1 126 ? 10.344 -15.188 -27.094 1 55.84 126 ALA A C 1
ATOM 1006 O O . ALA A 1 126 ? 9.82 -14.211 -27.656 1 55.84 126 ALA A O 1
ATOM 1007 N N . HIS A 1 127 ? 9.531 -16.172 -26.516 1 58.06 127 HIS A N 1
ATOM 1008 C CA . HIS A 1 127 ? 8.141 -16.203 -26.938 1 58.06 127 HIS A CA 1
ATOM 1009 C C . HIS A 1 127 ? 7.25 -15.438 -25.953 1 58.06 127 HIS A C 1
ATOM 1011 O O . HIS A 1 127 ? 6.285 -14.781 -26.375 1 58.06 127 HIS A O 1
ATOM 1017 N N . LEU A 1 128 ? 7.535 -15.531 -24.734 1 63.16 128 LEU A N 1
ATOM 1018 C CA . LEU A 1 128 ? 6.734 -14.805 -23.766 1 63.16 128 LEU A CA 1
ATOM 1019 C C . LEU A 1 128 ? 7.289 -13.398 -23.547 1 63.16 128 LEU A C 1
ATOM 1021 O O . LEU A 1 128 ? 8.43 -13.234 -23.109 1 63.16 128 LEU A O 1
ATOM 1025 N N . LYS A 1 129 ? 6.375 -12.492 -23.953 1 69.19 129 LYS A N 1
ATOM 1026 C CA . LYS A 1 129 ? 6.863 -11.117 -23.938 1 69.19 129 LYS A CA 1
ATOM 1027 C C . LYS A 1 129 ? 6.453 -10.398 -22.656 1 69.19 129 LYS A C 1
ATOM 1029 O O . LYS A 1 129 ? 7.098 -9.43 -22.25 1 69.19 129 LYS A O 1
ATOM 1034 N N . ASP A 1 130 ? 5.48 -10.945 -22 1 87.5 130 ASP A N 1
ATOM 1035 C CA . ASP A 1 130 ? 5.02 -10.281 -20.781 1 87.5 130 ASP A CA 1
ATOM 1036 C C . ASP A 1 130 ? 5.996 -10.5 -19.641 1 87.5 130 ASP A C 1
ATOM 1038 O O . ASP A 1 130 ? 6.133 -11.617 -19.125 1 87.5 130 ASP A O 1
ATOM 1042 N N . TRP A 1 131 ? 6.688 -9.422 -19.25 1 90.56 131 TRP A N 1
ATOM 1043 C CA . TRP A 1 131 ? 7.758 -9.523 -18.25 1 90.56 131 TRP A CA 1
ATOM 1044 C C . TRP A 1 131 ? 7.234 -10.07 -16.938 1 90.56 131 TRP A C 1
ATOM 1046 O O . TRP A 1 131 ? 7.969 -10.719 -16.188 1 90.56 131 TRP A O 1
ATOM 1056 N N . ARG A 1 132 ? 6.004 -9.82 -16.594 1 93 132 ARG A N 1
ATOM 1057 C CA . ARG A 1 132 ? 5.441 -10.32 -15.344 1 93 132 ARG A CA 1
ATOM 1058 C C . ARG A 1 132 ? 5.371 -11.844 -15.344 1 93 132 ARG A C 1
ATOM 1060 O O . ARG A 1 132 ? 5.746 -12.492 -14.359 1 93 132 ARG A O 1
ATOM 1067 N N . TRP A 1 133 ? 4.883 -12.391 -16.453 1 91.56 133 TRP A N 1
ATOM 1068 C CA . TRP A 1 133 ? 4.758 -13.844 -16.547 1 91.56 133 TRP A CA 1
ATOM 1069 C C . TRP A 1 133 ? 6.129 -14.508 -16.641 1 91.56 133 TRP A C 1
ATOM 1071 O O . TRP A 1 133 ? 6.332 -15.609 -16.125 1 91.56 133 TRP A O 1
ATOM 1081 N N . LEU A 1 134 ? 7.055 -13.797 -17.297 1 90.5 134 LEU A N 1
ATOM 1082 C CA . LEU A 1 134 ? 8.422 -14.312 -17.312 1 90.5 134 LEU A CA 1
ATOM 1083 C C . LEU A 1 134 ? 9 -14.359 -15.906 1 90.5 134 LEU A C 1
ATOM 1085 O O . LEU A 1 134 ? 9.656 -15.336 -15.539 1 90.5 134 LEU A O 1
ATOM 1089 N N . GLY A 1 135 ? 8.781 -13.297 -15.164 1 93.19 135 GLY A N 1
ATOM 1090 C CA . GLY A 1 135 ? 9.203 -13.289 -13.773 1 93.19 135 GLY A CA 1
ATOM 1091 C C . GLY A 1 135 ? 8.555 -14.367 -12.938 1 93.19 135 GLY A C 1
ATOM 1092 O O . GLY A 1 135 ? 9.211 -15.023 -12.125 1 93.19 135 GLY A O 1
ATOM 1093 N N . ARG A 1 136 ? 7.277 -14.602 -13.133 1 94.06 136 ARG A N 1
ATOM 1094 C CA . ARG A 1 136 ? 6.543 -15.641 -12.414 1 94.06 136 ARG A CA 1
ATOM 1095 C C . ARG A 1 136 ? 7.066 -17.031 -12.766 1 94.06 136 ARG A C 1
ATOM 1097 O O . ARG A 1 136 ? 7.16 -17.906 -11.906 1 94.06 136 ARG A O 1
ATOM 1104 N N . ASP A 1 137 ? 7.391 -17.188 -14.055 1 90.94 137 ASP A N 1
ATOM 1105 C CA . ASP A 1 137 ? 7.945 -18.469 -14.5 1 90.94 137 ASP A CA 1
ATOM 1106 C C . ASP A 1 137 ? 9.266 -18.766 -13.797 1 90.94 137 ASP A C 1
ATOM 1108 O O . ASP A 1 137 ? 9.461 -19.859 -13.281 1 90.94 137 ASP A O 1
ATOM 1112 N N . SER A 1 138 ? 10.102 -17.766 -13.805 1 91.06 138 SER A N 1
ATOM 1113 C CA . SER A 1 138 ? 11.398 -17.922 -13.148 1 91.06 138 SER A CA 1
ATOM 1114 C C . SER A 1 138 ? 11.227 -18.188 -11.656 1 91.06 138 SER A C 1
ATOM 1116 O O . SER A 1 138 ? 11.914 -19.031 -11.094 1 91.06 138 SER A O 1
ATOM 1118 N N . GLY A 1 139 ? 10.367 -17.438 -11.039 1 93.75 139 GLY A N 1
ATOM 1119 C CA . GLY A 1 139 ? 10.086 -17.641 -9.633 1 93.75 139 GLY A CA 1
ATOM 1120 C C . GLY A 1 139 ? 9.531 -19.016 -9.328 1 93.75 139 GLY A C 1
ATOM 1121 O O . GLY A 1 139 ? 9.93 -19.656 -8.344 1 93.75 139 GLY A O 1
ATOM 1122 N N . LEU A 1 140 ? 8.656 -19.438 -10.164 1 93 140 LEU A N 1
ATOM 1123 C CA . LEU A 1 140 ? 8.016 -20.734 -9.984 1 93 140 LEU A CA 1
ATOM 1124 C C . LEU A 1 140 ? 9.039 -21.875 -10.086 1 93 140 LEU A C 1
ATOM 1126 O O . LEU A 1 140 ? 9.055 -22.781 -9.25 1 93 140 LEU A O 1
ATOM 1130 N N . LYS A 1 141 ? 9.867 -21.859 -11.078 1 89.31 141 LYS A N 1
ATOM 1131 C CA . LYS A 1 141 ? 10.914 -22.859 -11.25 1 89.31 141 LYS A CA 1
ATOM 1132 C C . LYS A 1 141 ? 11.844 -22.906 -10.047 1 89.31 141 LYS A C 1
ATOM 1134 O O . LYS A 1 141 ? 12.195 -23.969 -9.547 1 89.31 141 LYS A O 1
ATOM 1139 N N . PHE A 1 142 ? 12.203 -21.781 -9.57 1 91.44 142 PHE A N 1
ATOM 1140 C CA . PHE A 1 142 ? 13.062 -21.672 -8.398 1 91.44 142 PHE A CA 1
ATOM 1141 C C . PHE A 1 142 ? 12.398 -22.297 -7.176 1 91.44 142 PHE A C 1
ATOM 1143 O O . PHE A 1 142 ? 13.039 -23.062 -6.441 1 91.44 142 PHE A O 1
ATOM 1150 N N . VAL A 1 143 ? 11.133 -21.922 -6.984 1 94.69 143 VAL A N 1
ATOM 1151 C CA . VAL A 1 143 ? 10.398 -22.391 -5.812 1 94.69 143 VAL A CA 1
ATOM 1152 C C . VAL A 1 143 ? 10.266 -23.906 -5.852 1 94.69 143 VAL A C 1
ATOM 1154 O O . VAL A 1 143 ? 10.461 -24.594 -4.84 1 94.69 143 VAL A O 1
ATOM 1157 N N . ILE A 1 144 ? 9.945 -24.484 -7.004 1 92.19 144 ILE A N 1
ATOM 1158 C CA . ILE A 1 144 ? 9.781 -25.922 -7.16 1 92.19 144 ILE A CA 1
ATOM 1159 C C . ILE A 1 144 ? 11.094 -26.625 -6.812 1 92.19 144 ILE A C 1
ATOM 1161 O O . ILE A 1 144 ? 11.086 -27.656 -6.125 1 92.19 144 ILE A O 1
ATOM 1165 N N . TYR A 1 145 ? 12.133 -26.031 -7.234 1 88.75 145 TYR A N 1
ATOM 1166 C CA . TYR A 1 145 ? 13.445 -26.625 -6.984 1 88.75 145 TYR A CA 1
ATOM 1167 C C . TYR A 1 145 ? 13.836 -26.484 -5.516 1 88.75 145 TYR A C 1
ATOM 1169 O O . TYR A 1 145 ? 14.18 -27.469 -4.867 1 88.75 145 TYR A O 1
ATOM 1177 N N . ARG A 1 146 ? 13.711 -25.312 -4.969 1 91.06 146 ARG A N 1
ATOM 1178 C CA . ARG A 1 146 ? 14.219 -24.984 -3.639 1 91.06 146 ARG A CA 1
ATOM 1179 C C . ARG A 1 146 ? 13.375 -25.641 -2.555 1 91.06 146 ARG A C 1
ATOM 1181 O O . ARG A 1 146 ? 13.898 -26.031 -1.505 1 91.06 146 ARG A O 1
ATOM 1188 N N . PHE A 1 147 ? 12.109 -25.781 -2.844 1 94.88 147 PHE A N 1
ATOM 1189 C CA . PHE A 1 147 ? 11.203 -26.219 -1.792 1 94.88 147 PHE A CA 1
ATOM 1190 C C . PHE A 1 147 ? 10.656 -27.609 -2.094 1 94.88 147 PHE A C 1
ATOM 1192 O O . PHE A 1 147 ? 9.578 -27.984 -1.61 1 94.88 147 PHE A O 1
ATOM 1199 N N . ALA A 1 148 ? 11.352 -28.406 -2.809 1 92.06 148 ALA A N 1
ATOM 1200 C CA . ALA A 1 148 ? 10.93 -29.75 -3.209 1 92.06 148 ALA A CA 1
ATOM 1201 C C . ALA A 1 148 ? 10.594 -30.609 -1.993 1 92.06 148 ALA A C 1
ATOM 1203 O O . ALA A 1 148 ? 9.672 -31.422 -2.037 1 92.06 148 ALA A O 1
ATOM 1204 N N . GLN A 1 149 ? 11.25 -30.375 -0.883 1 93.31 149 GLN A N 1
ATOM 1205 C CA . GLN A 1 149 ? 11.086 -31.219 0.291 1 93.31 149 GLN A CA 1
ATOM 1206 C C . GLN A 1 149 ? 9.898 -30.781 1.137 1 93.31 149 GLN A C 1
ATOM 1208 O O . GLN A 1 149 ? 9.508 -31.453 2.082 1 93.31 149 GLN A O 1
ATOM 1213 N N . PHE A 1 150 ? 9.328 -29.672 0.804 1 95 150 PHE A N 1
ATOM 1214 C CA . PHE A 1 150 ? 8.227 -29.141 1.602 1 95 150 PHE A CA 1
ATOM 1215 C C . PHE A 1 150 ? 6.922 -29.844 1.263 1 95 150 PHE A C 1
ATOM 1217 O O . PHE A 1 150 ? 5.984 -29.844 2.062 1 95 150 PHE A O 1
ATOM 1224 N N . SER A 1 151 ? 6.812 -30.406 0.092 1 91.44 151 SER A N 1
ATOM 1225 C CA . SER A 1 151 ? 5.637 -31.156 -0.325 1 91.44 151 SER A CA 1
ATOM 1226 C C . SER A 1 151 ? 4.359 -30.344 -0.132 1 91.44 151 SER A C 1
ATOM 1228 O O . SER A 1 151 ? 4.215 -29.266 -0.701 1 91.44 151 SER A O 1
ATOM 1230 N N . ASN A 1 152 ? 3.49 -30.828 0.855 1 91.5 152 ASN A N 1
ATOM 1231 C CA . ASN A 1 152 ? 2.197 -30.172 1.038 1 91.5 152 ASN A CA 1
ATOM 1232 C C . ASN A 1 152 ? 2.252 -29.109 2.137 1 91.5 152 ASN A C 1
ATOM 1234 O O . ASN A 1 152 ? 1.214 -28.609 2.574 1 91.5 152 ASN A O 1
ATOM 1238 N N . ARG A 1 153 ? 3.395 -28.672 2.467 1 95.88 153 ARG A N 1
ATOM 1239 C CA . ARG A 1 153 ? 3.559 -27.766 3.604 1 95.88 153 ARG A CA 1
ATOM 1240 C C . ARG A 1 153 ? 3.865 -26.344 3.135 1 95.88 153 ARG A C 1
ATOM 1242 O O . ARG A 1 153 ? 4.516 -25.578 3.846 1 95.88 153 ARG A O 1
ATOM 1249 N N . ALA A 1 154 ? 3.512 -26.047 1.947 1 98.5 154 ALA A N 1
ATOM 1250 C CA . ALA A 1 154 ? 3.676 -24.703 1.417 1 98.5 154 ALA A CA 1
ATOM 1251 C C . ALA A 1 154 ? 2.615 -24.391 0.363 1 98.5 154 ALA A C 1
ATOM 1253 O O . ALA A 1 154 ? 2.129 -25.297 -0.319 1 98.5 154 ALA A O 1
ATOM 1254 N N . VAL A 1 155 ? 2.221 -23.156 0.323 1 98.69 155 VAL A N 1
ATOM 1255 C CA . VAL A 1 155 ? 1.287 -22.656 -0.679 1 98.69 155 VAL A CA 1
ATOM 1256 C C . VAL A 1 155 ? 1.94 -21.531 -1.468 1 98.69 155 VAL A C 1
ATOM 1258 O O . VAL A 1 155 ? 2.566 -20.641 -0.887 1 98.69 155 VAL A O 1
ATOM 1261 N N . VAL A 1 156 ? 1.848 -21.547 -2.795 1 98.5 156 VAL A N 1
ATOM 1262 C CA . VAL A 1 156 ? 2.469 -20.562 -3.678 1 98.5 156 VAL A CA 1
ATOM 1263 C C . VAL A 1 156 ? 1.43 -19.531 -4.117 1 98.5 156 VAL A C 1
ATOM 1265 O O . VAL A 1 156 ? 0.323 -19.906 -4.527 1 98.5 156 VAL A O 1
ATOM 1268 N N . TYR A 1 157 ? 1.777 -18.328 -4.039 1 98.81 157 TYR A N 1
ATOM 1269 C CA . TYR A 1 157 ? 0.901 -17.219 -4.398 1 98.81 157 TYR A CA 1
ATOM 1270 C C . TYR A 1 157 ? 1.655 -16.172 -5.207 1 98.81 157 TYR A C 1
ATOM 1272 O O . TYR A 1 157 ? 2.793 -15.828 -4.879 1 98.81 157 TYR A O 1
ATOM 1280 N N . PHE A 1 158 ? 1.024 -15.695 -6.273 1 98.25 158 PHE A N 1
ATOM 1281 C CA . PHE A 1 158 ? 1.574 -14.617 -7.086 1 98.25 158 PHE A CA 1
ATOM 1282 C C . PHE A 1 158 ? 1.035 -13.266 -6.629 1 98.25 158 PHE A C 1
ATOM 1284 O O . PHE A 1 158 ? -0.176 -13.039 -6.645 1 98.25 158 PHE A O 1
ATOM 1291 N N . ALA A 1 159 ? 1.886 -12.383 -6.18 1 98.69 159 ALA A N 1
ATOM 1292 C CA . ALA A 1 159 ? 1.496 -11.031 -5.797 1 98.69 159 ALA A CA 1
ATOM 1293 C C . ALA A 1 159 ? 2.219 -9.992 -6.648 1 98.69 159 ALA A C 1
ATOM 1295 O O . ALA A 1 159 ? 3.451 -9.93 -6.656 1 98.69 159 ALA A O 1
ATOM 1296 N N . ASP A 1 160 ? 1.482 -9.18 -7.293 1 97.06 160 ASP A N 1
ATOM 1297 C CA . ASP A 1 160 ? 2.07 -8.086 -8.055 1 97.06 160 ASP A CA 1
ATOM 1298 C C . ASP A 1 160 ? 2.508 -6.949 -7.129 1 97.06 160 ASP A C 1
ATOM 1300 O O . ASP A 1 160 ? 1.876 -6.703 -6.098 1 97.06 160 ASP A O 1
ATOM 1304 N N . ALA A 1 161 ? 3.48 -6.23 -7.582 1 96.81 161 ALA A N 1
ATOM 1305 C CA . ALA A 1 161 ? 4.031 -5.148 -6.77 1 96.81 161 ALA A CA 1
ATOM 1306 C C . ALA A 1 161 ? 2.994 -4.051 -6.547 1 96.81 161 ALA A C 1
ATOM 1308 O O . ALA A 1 161 ? 2.949 -3.439 -5.477 1 96.81 161 ALA A O 1
ATOM 1309 N N . ASP A 1 162 ? 2.217 -3.777 -7.543 1 96 162 ASP A N 1
ATOM 1310 C CA . ASP A 1 162 ? 1.275 -2.666 -7.453 1 96 162 ASP A CA 1
ATOM 1311 C C . ASP A 1 162 ? -0.096 -3.143 -6.977 1 96 162 ASP A C 1
ATOM 1313 O O . ASP A 1 162 ? -1.059 -2.373 -6.973 1 96 162 ASP A O 1
ATOM 1317 N N . GLY A 1 163 ? -0.202 -4.391 -6.57 1 97.69 163 GLY A N 1
ATOM 1318 C CA . GLY A 1 163 ? -1.452 -4.895 -6.027 1 97.69 163 GLY A CA 1
ATOM 1319 C C . GLY A 1 163 ? -1.688 -4.477 -4.586 1 97.69 163 GLY A C 1
ATOM 1320 O O . GLY A 1 163 ? -0.784 -3.955 -3.932 1 97.69 163 GLY A O 1
ATOM 1321 N N . ALA A 1 164 ? -2.893 -4.613 -4.18 1 98.62 164 ALA A N 1
ATOM 1322 C CA . ALA A 1 164 ? -3.262 -4.387 -2.785 1 98.62 164 ALA A CA 1
ATOM 1323 C C . ALA A 1 164 ? -3.869 -5.645 -2.168 1 98.62 164 ALA A C 1
ATOM 1325 O O . ALA A 1 164 ? -4.852 -6.184 -2.682 1 98.62 164 ALA A O 1
ATOM 1326 N N . TYR A 1 165 ? -3.328 -6.094 -1.064 1 98.81 165 TYR A N 1
ATOM 1327 C CA . TYR A 1 165 ? -3.709 -7.359 -0.447 1 98.81 165 TYR A CA 1
ATOM 1328 C C . TYR A 1 165 ? -3.986 -7.18 1.041 1 98.81 165 TYR A C 1
ATOM 1330 O O . TYR A 1 165 ? -3.115 -6.734 1.791 1 98.81 165 TYR A O 1
ATOM 1338 N N . ASP A 1 166 ? -5.164 -7.527 1.376 1 98.81 166 ASP A N 1
ATOM 1339 C CA . ASP A 1 166 ? -5.508 -7.559 2.795 1 98.81 166 ASP A CA 1
ATOM 1340 C C . ASP A 1 166 ? -4.812 -8.719 3.502 1 98.81 166 ASP A C 1
ATOM 1342 O O . ASP A 1 166 ? -4.781 -9.836 2.984 1 98.81 166 ASP A O 1
ATOM 1346 N N . ILE A 1 167 ? -4.273 -8.484 4.641 1 98.69 167 ILE A N 1
ATOM 1347 C CA . ILE A 1 167 ? -3.516 -9.523 5.332 1 98.69 167 ILE A CA 1
ATOM 1348 C C . ILE A 1 167 ? -4.414 -10.727 5.605 1 98.69 167 ILE A C 1
ATOM 1350 O O . ILE A 1 167 ? -3.938 -11.859 5.699 1 98.69 167 ILE A O 1
ATOM 1354 N N . ARG A 1 168 ? -5.734 -10.586 5.723 1 98.44 168 ARG A N 1
ATOM 1355 C CA . ARG A 1 168 ? -6.68 -11.68 5.918 1 98.44 168 ARG A CA 1
ATOM 1356 C C . ARG A 1 168 ? -6.613 -12.672 4.758 1 98.44 168 ARG A C 1
ATOM 1358 O O . ARG A 1 168 ? -6.902 -13.859 4.926 1 98.44 168 ARG A O 1
ATOM 1365 N N . LEU A 1 169 ? -6.297 -12.18 3.523 1 98.88 169 LEU A N 1
ATOM 1366 C CA . LEU A 1 169 ? -6.129 -13.055 2.371 1 98.88 169 LEU A CA 1
ATOM 1367 C C . LEU A 1 169 ? -5.141 -14.172 2.678 1 98.88 169 LEU A C 1
ATOM 1369 O O . LEU A 1 169 ? -5.398 -15.336 2.363 1 98.88 169 LEU A O 1
ATOM 1373 N N . PHE A 1 170 ? -4.059 -13.789 3.307 1 98.81 170 PHE A N 1
ATOM 1374 C CA . PHE A 1 170 ? -2.971 -14.719 3.578 1 98.81 170 PHE A CA 1
ATOM 1375 C C . PHE A 1 170 ? -3.334 -15.656 4.723 1 98.81 170 PHE A C 1
ATOM 1377 O O . PHE A 1 170 ? -3.15 -16.875 4.621 1 98.81 170 PHE A O 1
ATOM 1384 N N . GLU A 1 171 ? -3.965 -15.109 5.723 1 97 171 GLU A N 1
ATOM 1385 C CA . GLU A 1 171 ? -4.223 -15.867 6.945 1 97 171 GLU A CA 1
ATOM 1386 C C . GLU A 1 171 ? -5.469 -16.734 6.809 1 97 171 GLU A C 1
ATOM 1388 O O . GLU A 1 171 ? -5.504 -17.859 7.316 1 97 171 GLU A O 1
ATOM 1393 N N . SER A 1 172 ? -6.398 -16.266 6.047 1 97.25 172 SER A N 1
ATOM 1394 C CA . SER A 1 172 ? -7.691 -16.938 6.051 1 97.25 172 SER A CA 1
ATOM 1395 C C . SER A 1 172 ? -7.906 -17.719 4.762 1 97.25 172 SER A C 1
ATOM 1397 O O . SER A 1 172 ? -8.656 -18.703 4.742 1 97.25 172 SER A O 1
ATOM 1399 N N . TYR A 1 173 ? -7.367 -17.266 3.662 1 98.62 173 TYR A N 1
ATOM 1400 C CA . TYR A 1 173 ? -7.59 -17.953 2.393 1 98.62 173 TYR A CA 1
ATOM 1401 C C . TYR A 1 173 ? -6.387 -18.812 2.01 1 98.62 173 TYR A C 1
ATOM 1403 O O . TYR A 1 173 ? -6.441 -20.031 2.088 1 98.62 173 TYR A O 1
ATOM 1411 N N . ILE A 1 174 ? -5.297 -18.203 1.822 1 98.75 174 ILE A N 1
ATOM 1412 C CA . ILE A 1 174 ? -4.133 -18.828 1.209 1 98.75 174 ILE A CA 1
ATOM 1413 C C . ILE A 1 174 ? -3.621 -19.953 2.111 1 98.75 174 ILE A C 1
ATOM 1415 O O . ILE A 1 174 ? -3.33 -21.047 1.638 1 98.75 174 ILE A O 1
ATOM 1419 N N . ARG A 1 175 ? -3.578 -19.672 3.379 1 97.62 175 ARG A N 1
ATOM 1420 C CA . ARG A 1 175 ? -3.074 -20.656 4.336 1 97.62 175 ARG A CA 1
ATOM 1421 C C . ARG A 1 175 ? -3.914 -21.922 4.312 1 97.62 175 ARG A C 1
ATOM 1423 O O . ARG A 1 175 ? -3.439 -23 4.691 1 97.62 175 ARG A O 1
ATOM 1430 N N . ASN A 1 176 ? -5.102 -21.844 3.803 1 97.81 176 ASN A N 1
ATOM 1431 C CA . ASN A 1 176 ? -6.047 -22.953 3.877 1 97.81 176 ASN A CA 1
ATOM 1432 C C . ASN A 1 176 ? -6.25 -23.609 2.514 1 97.81 176 ASN A C 1
ATOM 1434 O O . ASN A 1 176 ? -7.203 -24.359 2.318 1 97.81 176 ASN A O 1
ATOM 1438 N N . VAL A 1 177 ? -5.41 -23.328 1.596 1 98.5 177 VAL A N 1
ATOM 1439 C CA . VAL A 1 177 ? -5.492 -23.922 0.267 1 98.5 177 VAL A CA 1
ATOM 1440 C C . VAL A 1 177 ? -4.871 -25.328 0.288 1 98.5 177 VAL A C 1
ATOM 1442 O O . VAL A 1 177 ? -3.705 -25.484 0.652 1 98.5 177 VAL A O 1
ATOM 1445 N N . ASN A 1 178 ? -5.629 -26.297 -0.164 1 96.88 178 ASN A N 1
ATOM 1446 C CA . ASN A 1 178 ? -5.133 -27.672 -0.192 1 96.88 178 ASN A CA 1
ATOM 1447 C C . ASN A 1 178 ? -4.668 -28.078 -1.59 1 96.88 178 ASN A C 1
ATOM 1449 O O . ASN A 1 178 ? -3.787 -28.922 -1.737 1 96.88 178 ASN A O 1
ATOM 1453 N N . THR A 1 179 ? -5.305 -27.656 -2.58 1 97.5 179 THR A N 1
ATOM 1454 C CA . THR A 1 179 ? -4.922 -27.891 -3.969 1 97.5 179 THR A CA 1
ATOM 1455 C C . THR A 1 179 ? -4.836 -26.578 -4.734 1 97.5 179 THR A C 1
ATOM 1457 O O . THR A 1 179 ? -3.74 -26.078 -5 1 97.5 179 THR A O 1
ATOM 1460 N N . LEU A 1 180 ? -5.996 -26.031 -4.988 1 98.19 180 LEU A N 1
ATOM 1461 C CA . LEU A 1 180 ? -6.172 -24.75 -5.656 1 98.19 180 LEU A CA 1
ATOM 1462 C C . LEU A 1 180 ? -7.199 -23.891 -4.922 1 98.19 180 LEU A C 1
ATOM 1464 O O . LEU A 1 180 ? -8.305 -24.359 -4.637 1 98.19 180 LEU A O 1
ATOM 1468 N N . GLY A 1 181 ? -6.785 -22.734 -4.523 1 98.75 181 GLY A N 1
ATOM 1469 C CA . GLY A 1 181 ? -7.711 -21.766 -3.953 1 98.75 181 GLY A CA 1
ATOM 1470 C C . GLY A 1 181 ? -8.039 -20.625 -4.895 1 98.75 181 GLY A C 1
ATOM 1471 O O . GLY A 1 181 ? -7.168 -20.141 -5.613 1 98.75 181 GLY A O 1
ATOM 1472 N N . VAL A 1 182 ? -9.312 -20.219 -4.891 1 98.56 182 VAL A N 1
ATOM 1473 C CA . VAL A 1 182 ? -9.75 -19.109 -5.738 1 98.56 182 VAL A CA 1
ATOM 1474 C C . VAL A 1 182 ? -10.625 -18.156 -4.934 1 98.56 182 VAL A C 1
ATOM 1476 O O . VAL A 1 182 ? -11.305 -18.578 -3.992 1 98.56 182 VAL A O 1
ATOM 1479 N N . TRP A 1 183 ? -10.641 -16.906 -5.262 1 98.5 183 TRP A N 1
ATOM 1480 C CA . TRP A 1 183 ? -11.414 -15.883 -4.562 1 98.5 183 TRP A CA 1
ATOM 1481 C C . TRP A 1 183 ? -11.695 -14.695 -5.477 1 98.5 183 TRP A C 1
ATOM 1483 O O . TRP A 1 183 ? -11.227 -14.656 -6.617 1 98.5 183 TRP A O 1
ATOM 1493 N N . ALA A 1 184 ? -12.445 -13.781 -4.984 1 98.12 184 ALA A N 1
ATOM 1494 C CA . ALA A 1 184 ? -12.797 -12.578 -5.734 1 98.12 184 ALA A CA 1
ATOM 1495 C C . ALA A 1 184 ? -11.594 -11.648 -5.859 1 98.12 184 ALA A C 1
ATOM 1497 O O . ALA A 1 184 ? -10.844 -11.453 -4.898 1 98.12 184 ALA A O 1
ATOM 1498 N N . LEU A 1 185 ? -11.398 -11.195 -7.016 1 97.56 185 LEU A N 1
ATOM 1499 C CA . LEU A 1 185 ? -10.383 -10.188 -7.312 1 97.56 185 LEU A CA 1
ATOM 1500 C C . LEU A 1 185 ? -11.023 -8.859 -7.691 1 97.56 185 LEU A C 1
ATOM 1502 O O . LEU A 1 185 ? -11.844 -8.805 -8.609 1 97.56 185 LEU A O 1
ATOM 1506 N N . GLY A 1 186 ? -10.672 -7.836 -6.91 1 98 186 GLY A N 1
ATOM 1507 C CA . GLY A 1 186 ? -11.234 -6.523 -7.191 1 98 186 GLY A CA 1
ATOM 1508 C C . GLY A 1 186 ? -10.445 -5.746 -8.227 1 98 186 GLY A C 1
ATOM 1509 O O . GLY A 1 186 ? -9.211 -5.82 -8.258 1 98 186 GLY A O 1
ATOM 1510 N N . LEU A 1 187 ? -11.195 -4.965 -9.016 1 96.44 187 LEU A N 1
ATOM 1511 C CA . LEU A 1 187 ? -10.609 -4.102 -10.031 1 96.44 187 LEU A CA 1
ATOM 1512 C C . LEU A 1 187 ? -9.703 -4.898 -10.969 1 96.44 187 LEU A C 1
ATOM 1514 O O . LEU A 1 187 ? -8.547 -4.535 -11.172 1 96.44 187 LEU A O 1
ATOM 1518 N N . ALA A 1 188 ? -10.258 -5.906 -11.477 1 90.94 188 ALA A N 1
ATOM 1519 C CA . ALA A 1 188 ? -9.492 -6.824 -12.32 1 90.94 188 ALA A CA 1
ATOM 1520 C C . ALA A 1 188 ? -10.156 -6.996 -13.688 1 90.94 188 ALA A C 1
ATOM 1522 O O . ALA A 1 188 ? -11.383 -6.961 -13.797 1 90.94 188 ALA A O 1
ATOM 1523 N N . GLY A 1 189 ? -9.344 -7.207 -14.75 1 84.88 189 GLY A N 1
ATOM 1524 C CA . GLY A 1 189 ? -9.867 -7.484 -16.078 1 84.88 189 GLY A CA 1
ATOM 1525 C C . GLY A 1 189 ? -10.75 -6.375 -16.609 1 84.88 189 GLY A C 1
ATOM 1526 O O . GLY A 1 189 ? -11.75 -6.637 -17.281 1 84.88 189 GLY A O 1
ATOM 1527 N N . ALA A 1 190 ? -10.547 -5.227 -16.156 1 88.94 190 ALA A N 1
ATOM 1528 C CA . ALA A 1 190 ? -11.305 -4.047 -16.562 1 88.94 190 ALA A CA 1
ATOM 1529 C C . ALA A 1 190 ? -12.742 -4.121 -16.047 1 88.94 190 ALA A C 1
ATOM 1531 O O . ALA A 1 190 ? -13.656 -3.557 -16.672 1 88.94 190 ALA A O 1
ATOM 1532 N N . GLU A 1 191 ? -12.945 -4.934 -15.07 1 94 191 GLU A N 1
ATOM 1533 C CA . GLU A 1 191 ? -14.219 -5.043 -14.352 1 94 191 GLU A CA 1
ATOM 1534 C C . GLU A 1 191 ? -14.047 -4.688 -12.883 1 94 191 GLU A C 1
ATOM 1536 O O . GLU A 1 191 ? -12.93 -4.508 -12.398 1 94 191 GLU A O 1
ATOM 1541 N N . LEU A 1 192 ? -15.281 -4.582 -12.242 1 96 192 LEU A N 1
ATOM 1542 C CA . LEU A 1 192 ? -15.227 -4.238 -10.828 1 96 192 LEU A CA 1
ATOM 1543 C C . LEU A 1 192 ? -14.672 -5.395 -10.008 1 96 192 LEU A C 1
ATOM 1545 O O . LEU A 1 192 ? -13.906 -5.184 -9.062 1 96 192 LEU A O 1
ATOM 1549 N N . VAL A 1 193 ? -15.133 -6.547 -10.406 1 96.56 193 VAL A N 1
ATOM 1550 C CA . VAL A 1 193 ? -14.734 -7.742 -9.672 1 96.56 193 VAL A CA 1
ATOM 1551 C C . VAL A 1 193 ? -14.875 -8.969 -10.57 1 96.56 193 VAL A C 1
ATOM 1553 O O . VAL A 1 193 ? -15.789 -9.047 -11.398 1 96.56 193 VAL A O 1
ATOM 1556 N N . VAL A 1 194 ? -13.93 -9.836 -10.492 1 96.12 194 VAL A N 1
ATOM 1557 C CA . VAL A 1 194 ? -13.992 -11.18 -11.055 1 96.12 194 VAL A CA 1
ATOM 1558 C C . VAL A 1 194 ? -13.969 -12.219 -9.93 1 96.12 194 VAL A C 1
ATOM 1560 O O . VAL A 1 194 ? -13.055 -12.219 -9.102 1 96.12 194 VAL A O 1
ATOM 1563 N N . ALA A 1 195 ? -14.992 -13.062 -9.898 1 96.94 195 ALA A N 1
ATOM 1564 C CA . ALA A 1 195 ? -15.125 -13.969 -8.758 1 96.94 195 ALA A CA 1
ATOM 1565 C C . ALA A 1 195 ? -15.633 -15.336 -9.211 1 96.94 195 ALA A C 1
ATOM 1567 O O . ALA A 1 195 ? -16.234 -15.461 -10.281 1 96.94 195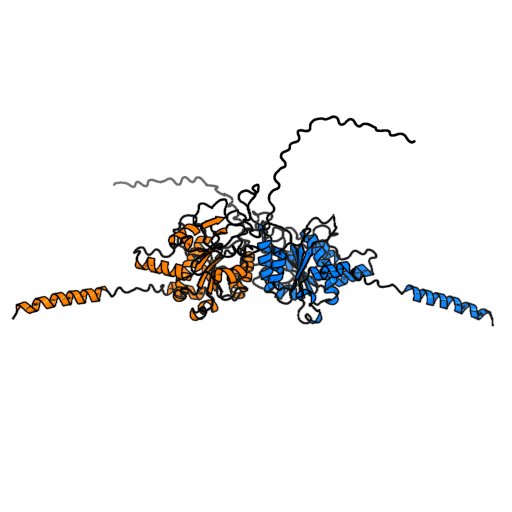 ALA A O 1
ATOM 1568 N N . PRO A 1 196 ? -15.336 -16.312 -8.398 1 97.06 196 PRO A N 1
ATOM 1569 C CA . PRO A 1 196 ? -15.945 -17.609 -8.711 1 97.06 196 PRO A CA 1
ATOM 1570 C C . PRO A 1 196 ? -17.453 -17.625 -8.461 1 97.06 196 PRO A C 1
ATOM 1572 O O . PRO A 1 196 ? -17.922 -17.031 -7.492 1 97.06 196 PRO A O 1
ATOM 1575 N N . ARG A 1 197 ? -18.125 -18.156 -9.414 1 96.94 197 ARG A N 1
ATOM 1576 C CA . ARG A 1 197 ? -19.516 -18.516 -9.164 1 96.94 197 ARG A CA 1
ATOM 1577 C C . ARG A 1 197 ? -19.609 -19.844 -8.414 1 96.94 197 ARG A C 1
ATOM 1579 O O . ARG A 1 197 ? -19.109 -20.875 -8.883 1 96.94 197 ARG A O 1
ATOM 1586 N N . VAL A 1 198 ? -20.234 -19.828 -7.25 1 97.88 198 VAL A N 1
ATOM 1587 C CA . VAL A 1 198 ? -20.172 -20.969 -6.352 1 97.88 198 VAL A CA 1
ATOM 1588 C C . VAL A 1 198 ? -21.578 -21.484 -6.074 1 97.88 198 VAL A C 1
ATOM 1590 O O . VAL A 1 198 ? -22.484 -20.703 -5.777 1 97.88 198 VAL A O 1
ATOM 1593 N N . THR A 1 199 ? -21.734 -22.719 -6.164 1 96.56 199 THR A N 1
ATOM 1594 C CA . THR A 1 199 ? -23.016 -23.344 -5.859 1 96.56 199 THR A CA 1
ATOM 1595 C C . THR A 1 199 ? -23.266 -23.344 -4.355 1 96.56 199 THR A C 1
ATOM 1597 O O . THR A 1 199 ? -22.375 -23.016 -3.566 1 96.56 199 THR A O 1
ATOM 1600 N N . GLN A 1 200 ? -24.406 -23.75 -4.008 1 94.25 200 GLN A N 1
ATOM 1601 C CA . GLN A 1 200 ? -24.812 -23.766 -2.605 1 94.25 200 GLN A CA 1
ATOM 1602 C C . GLN A 1 200 ? -23.969 -24.75 -1.797 1 94.25 200 GLN A C 1
ATOM 1604 O O . GLN A 1 200 ? -23.734 -24.531 -0.604 1 94.25 200 GLN A O 1
ATOM 1609 N N . ILE A 1 201 ? -23.516 -25.703 -2.49 1 93.94 201 ILE A N 1
ATOM 1610 C CA . ILE A 1 201 ? -22.781 -26.734 -1.761 1 93.94 201 ILE A CA 1
ATOM 1611 C C . ILE A 1 201 ? -21.281 -26.438 -1.822 1 93.94 201 ILE A C 1
ATOM 1613 O O . ILE A 1 201 ? -20.469 -27.281 -1.427 1 93.94 201 ILE A O 1
ATOM 1617 N N . GLY A 1 202 ? -20.891 -25.328 -2.441 1 95.25 202 GLY A N 1
ATOM 1618 C CA . GLY A 1 202 ? -19.516 -24.859 -2.336 1 95.25 202 GLY A CA 1
ATOM 1619 C C . GLY A 1 202 ? -18.656 -25.266 -3.514 1 95.25 202 GLY A C 1
ATOM 1620 O O . GLY A 1 202 ? -17.438 -25.297 -3.408 1 95.25 202 GLY A O 1
ATOM 1621 N N . ILE A 1 203 ? -19.281 -25.562 -4.633 1 96.25 203 ILE A N 1
ATOM 1622 C CA . ILE A 1 203 ? -18.562 -25.969 -5.832 1 96.25 203 ILE A CA 1
ATOM 1623 C C . ILE A 1 203 ? -18.484 -24.812 -6.816 1 96.25 203 ILE A C 1
ATOM 1625 O O . ILE A 1 203 ? -19.469 -24.094 -7.012 1 96.25 203 ILE A O 1
ATOM 1629 N N . VAL A 1 204 ? -17.281 -24.641 -7.363 1 97.19 204 VAL A N 1
ATOM 1630 C CA . VAL A 1 204 ? -17.125 -23.625 -8.398 1 97.19 204 VAL A CA 1
ATOM 1631 C C . VAL A 1 204 ? -17.688 -24.141 -9.719 1 97.19 204 VAL A C 1
ATOM 1633 O O . VAL A 1 204 ? -17.156 -25.094 -10.305 1 97.19 204 VAL A O 1
ATOM 1636 N N . ASP A 1 205 ? -18.75 -23.547 -10.227 1 94.88 205 ASP A N 1
ATOM 1637 C CA . ASP A 1 205 ? -19.359 -24.062 -11.461 1 94.88 205 ASP A CA 1
ATOM 1638 C C . ASP A 1 205 ? -19.266 -23.016 -12.578 1 94.88 205 ASP A C 1
ATOM 1640 O O . ASP A 1 205 ? -19.844 -23.203 -13.648 1 94.88 205 ASP A O 1
ATOM 1644 N N . GLY A 1 206 ? -18.641 -21.922 -12.266 1 95.12 206 GLY A N 1
ATOM 1645 C CA . GLY A 1 206 ? -18.422 -20.859 -13.234 1 95.12 206 GLY A CA 1
ATOM 1646 C C . GLY A 1 206 ? -17.781 -19.625 -12.641 1 95.12 206 GLY A C 1
ATOM 1647 O O . GLY A 1 206 ? -17.125 -19.703 -11.602 1 95.12 206 GLY A O 1
ATOM 1648 N N . TRP A 1 207 ? -17.984 -18.547 -13.398 1 95.38 207 TRP A N 1
ATOM 1649 C CA . TRP A 1 207 ? -17.328 -17.312 -12.969 1 95.38 207 TRP A CA 1
ATOM 1650 C C . TRP A 1 207 ? -18.281 -16.125 -13.102 1 95.38 207 TRP A C 1
ATOM 1652 O O . TRP A 1 207 ? -19.094 -16.062 -14.031 1 95.38 207 TRP A O 1
ATOM 1662 N N . LEU A 1 208 ? -18.156 -15.289 -12.094 1 95.25 208 LEU A N 1
ATOM 1663 C CA . LEU A 1 208 ? -18.844 -14.008 -12.141 1 95.25 208 LEU A CA 1
ATOM 1664 C C . LEU A 1 208 ? -18 -12.953 -12.852 1 95.25 208 LEU A C 1
ATOM 1666 O O . LEU A 1 208 ? -17.156 -12.305 -12.227 1 95.25 208 LEU A O 1
ATOM 1670 N N . SER A 1 209 ? -18.156 -12.844 -14.102 1 92.62 209 SER A N 1
ATOM 1671 C CA . SER A 1 209 ? -17.469 -11.914 -14.992 1 92.62 209 SER A CA 1
ATOM 1672 C C . SER A 1 209 ? -18.297 -11.617 -16.234 1 92.62 209 SER A C 1
ATOM 1674 O O . SER A 1 209 ? -18.984 -12.5 -16.766 1 92.62 209 SER A O 1
ATOM 1676 N N . GLU A 1 210 ? -18.234 -10.469 -16.703 1 86.5 210 GLU A N 1
ATOM 1677 C CA . GLU A 1 210 ? -18.984 -10.102 -17.906 1 86.5 210 GLU A CA 1
ATOM 1678 C C . GLU A 1 210 ? -18.188 -10.461 -19.172 1 86.5 210 GLU A C 1
ATOM 1680 O O . GLU A 1 210 ? -18.781 -10.891 -20.172 1 86.5 210 GLU A O 1
ATOM 1685 N N . THR A 1 211 ? -16.922 -10.305 -19.156 1 80.69 211 THR A N 1
ATOM 1686 C CA . THR A 1 211 ? -16.125 -10.367 -20.375 1 80.69 211 THR A CA 1
ATOM 1687 C C . THR A 1 211 ? -15.445 -11.734 -20.5 1 80.69 211 THR A C 1
ATOM 1689 O O . THR A 1 211 ? -15.086 -12.148 -21.594 1 80.69 211 THR A O 1
ATOM 1692 N N . HIS A 1 212 ? -15.344 -12.461 -19.469 1 76.56 212 HIS A N 1
ATOM 1693 C CA . HIS A 1 212 ? -14.477 -13.633 -19.547 1 76.56 212 HIS A CA 1
ATOM 1694 C C . HIS A 1 212 ? -15.188 -14.875 -19.016 1 76.56 212 HIS A C 1
ATOM 1696 O O . HIS A 1 212 ? -14.531 -15.828 -18.578 1 76.56 212 HIS A O 1
ATOM 1702 N N . SER A 1 213 ? -16.438 -14.883 -19.156 1 76.62 213 SER A N 1
ATOM 1703 C CA . SER A 1 213 ? -17.203 -15.953 -18.531 1 76.62 213 SER A CA 1
ATOM 1704 C C . SER A 1 213 ? -17.062 -17.25 -19.328 1 76.62 213 SER A C 1
ATOM 1706 O O . SER A 1 213 ? -17.375 -18.328 -18.812 1 76.62 213 SER A O 1
ATOM 1708 N N . ASP A 1 214 ? -16.469 -17.141 -20.438 1 81.69 214 ASP A N 1
ATOM 1709 C CA . ASP A 1 214 ? -16.391 -18.344 -21.281 1 81.69 214 ASP A CA 1
ATOM 1710 C C . ASP A 1 214 ? -15.078 -19.078 -21.062 1 81.69 214 ASP A C 1
ATOM 1712 O O . ASP A 1 214 ? -14.93 -20.234 -21.484 1 81.69 214 ASP A O 1
ATOM 1716 N N . LEU A 1 215 ? -14.281 -18.484 -20.375 1 84.31 215 LEU A N 1
ATOM 1717 C CA . LEU A 1 215 ? -13.008 -19.125 -20.078 1 84.31 215 LEU A CA 1
ATOM 1718 C C . LEU A 1 215 ? -13.148 -20.094 -18.906 1 84.31 215 LEU A C 1
ATOM 1720 O O . LEU A 1 215 ? -13.992 -19.891 -18.031 1 84.31 215 LEU A O 1
ATOM 1724 N N . GLU A 1 216 ? -12.344 -21.109 -18.953 1 89.06 216 GLU A N 1
ATOM 1725 C CA . GLU A 1 216 ? -12.32 -22.016 -17.797 1 89.06 216 GLU A CA 1
ATOM 1726 C C . GLU A 1 216 ? -11.758 -21.344 -16.562 1 89.06 216 GLU A C 1
ATOM 1728 O O . GLU A 1 216 ? -12.234 -21.562 -15.453 1 89.06 216 GLU A O 1
ATOM 1733 N N . TRP A 1 217 ? -10.734 -20.531 -16.828 1 92.31 217 TRP A N 1
ATOM 1734 C CA . TRP A 1 217 ? -10.086 -19.812 -15.742 1 92.31 217 TRP A CA 1
ATOM 1735 C C . TRP A 1 217 ? -9.906 -18.344 -16.094 1 92.31 217 TRP A C 1
ATOM 1737 O O . TRP A 1 217 ? -8.805 -17.906 -16.422 1 92.31 217 TRP A O 1
ATOM 1747 N N . PRO A 1 218 ? -10.906 -17.562 -15.859 1 89.88 218 PRO A N 1
ATOM 1748 C CA . PRO A 1 218 ? -10.758 -16.125 -16.141 1 89.88 218 PRO A CA 1
ATOM 1749 C C . PRO A 1 218 ? -10.133 -15.359 -14.977 1 89.88 218 PRO A C 1
ATOM 1751 O O . PRO A 1 218 ? -10.703 -14.383 -14.5 1 89.88 218 PRO A O 1
ATOM 1754 N N . LEU A 1 219 ? -9.133 -15.875 -14.398 1 88.12 219 LEU A N 1
ATOM 1755 C CA . LEU A 1 219 ? -8.523 -15.273 -13.219 1 88.12 219 LEU A CA 1
ATOM 1756 C C . LEU A 1 219 ? -7.168 -14.664 -13.57 1 88.12 219 LEU A C 1
ATOM 1758 O O . LEU A 1 219 ? -6.445 -15.18 -14.422 1 88.12 219 LEU A O 1
ATOM 1762 N N . ASP A 1 220 ? -6.918 -13.586 -12.914 1 91.81 220 ASP A N 1
ATOM 1763 C CA . ASP A 1 220 ? -5.543 -13.094 -12.93 1 91.81 220 ASP A CA 1
ATOM 1764 C C . ASP A 1 220 ? -4.691 -13.82 -11.891 1 91.81 220 ASP A C 1
ATOM 1766 O O . ASP A 1 220 ? -5.219 -14.5 -11.008 1 91.81 220 ASP A O 1
ATOM 1770 N N . ALA A 1 221 ? -3.418 -13.648 -11.992 1 93.88 221 ALA A N 1
ATOM 1771 C CA . ALA A 1 221 ? -2.459 -14.398 -11.18 1 93.88 221 ALA A CA 1
ATOM 1772 C C . ALA A 1 221 ? -2.74 -14.219 -9.688 1 93.88 221 ALA A C 1
ATOM 1774 O O . ALA A 1 221 ? -2.559 -15.141 -8.898 1 93.88 221 ALA A O 1
ATOM 1775 N N . SER A 1 222 ? -3.266 -13.062 -9.281 1 97.12 222 SER A N 1
ATOM 1776 C CA . SER A 1 222 ? -3.477 -12.781 -7.867 1 97.12 222 SER A CA 1
ATOM 1777 C C . SER A 1 222 ? -4.828 -13.312 -7.395 1 97.12 222 SER A C 1
ATOM 1779 O O . SER A 1 222 ? -5.191 -13.141 -6.23 1 97.12 222 SER A O 1
ATOM 1781 N N . GLY A 1 223 ? -5.512 -13.961 -8.273 1 97.38 223 GLY A N 1
ATOM 1782 C CA . GLY A 1 223 ? -6.836 -14.461 -7.941 1 97.38 223 GLY A CA 1
ATOM 1783 C C . GLY A 1 223 ? -6.832 -15.914 -7.496 1 97.38 223 GLY A C 1
ATOM 1784 O O . GLY A 1 223 ? -7.891 -16.484 -7.223 1 97.38 223 GLY A O 1
ATOM 1785 N N . PHE A 1 224 ? -5.676 -16.531 -7.445 1 98 224 PHE A N 1
ATOM 1786 C CA . PHE A 1 224 ? -5.617 -17.922 -7.016 1 98 224 PHE A CA 1
ATOM 1787 C C . PHE A 1 224 ? -4.293 -18.219 -6.324 1 98 224 PHE A C 1
ATOM 1789 O O . PHE A 1 224 ? -3.338 -17.453 -6.441 1 98 224 PHE A O 1
ATOM 1796 N N . ALA A 1 225 ? -4.273 -19.234 -5.574 1 98.69 225 ALA A N 1
ATOM 1797 C CA . ALA A 1 225 ? -3.076 -19.812 -4.973 1 98.69 225 ALA A CA 1
ATOM 1798 C C . ALA A 1 225 ? -3.053 -21.328 -5.145 1 98.69 225 ALA A C 1
ATOM 1800 O O . ALA A 1 225 ? -4.105 -21.969 -5.262 1 98.69 225 ALA A O 1
ATOM 1801 N N . ILE A 1 226 ? -1.881 -21.906 -5.172 1 97.81 226 ILE A N 1
ATOM 1802 C CA . ILE A 1 226 ? -1.737 -23.328 -5.453 1 97.81 226 ILE A CA 1
ATOM 1803 C C . ILE A 1 226 ? -0.856 -23.984 -4.391 1 97.81 226 ILE A C 1
ATOM 1805 O O . ILE A 1 226 ? 0.21 -23.453 -4.055 1 97.81 226 ILE A O 1
ATOM 1809 N N . ASN A 1 227 ? -1.34 -25.062 -3.895 1 98.25 227 ASN A N 1
ATOM 1810 C CA . ASN A 1 227 ? -0.482 -25.812 -2.988 1 98.25 227 ASN A CA 1
ATOM 1811 C C . ASN A 1 227 ? 0.75 -26.359 -3.705 1 98.25 227 ASN A C 1
ATOM 1813 O O . ASN A 1 227 ? 0.652 -26.859 -4.832 1 98.25 227 ASN A O 1
ATOM 1817 N N . LEU A 1 228 ? 1.843 -26.328 -3.09 1 97.44 228 LEU A N 1
ATOM 1818 C CA . LEU A 1 228 ? 3.119 -26.719 -3.684 1 97.44 228 LEU A CA 1
ATOM 1819 C C . LEU A 1 228 ? 3.09 -28.172 -4.145 1 97.44 228 LEU A C 1
ATOM 1821 O O . LEU A 1 228 ? 3.697 -28.516 -5.16 1 97.44 228 LEU A O 1
ATOM 1825 N N . LYS A 1 229 ? 2.426 -29.047 -3.482 1 96.06 229 LYS A N 1
ATOM 1826 C CA . LYS A 1 229 ? 2.381 -30.469 -3.818 1 96.06 229 LYS A CA 1
ATOM 1827 C C . LYS A 1 229 ? 1.862 -30.672 -5.238 1 96.06 229 LYS A C 1
ATOM 1829 O O . LYS A 1 229 ? 2.262 -31.625 -5.914 1 96.06 229 LYS A O 1
ATOM 1834 N N . VAL A 1 230 ? 0.937 -29.828 -5.668 1 95.38 230 VAL A N 1
ATOM 1835 C CA . VAL A 1 230 ? 0.376 -29.938 -7.012 1 95.38 230 VAL A CA 1
ATOM 1836 C C . VAL A 1 230 ? 1.471 -29.688 -8.047 1 95.38 230 VAL A C 1
ATOM 1838 O O . VAL A 1 230 ? 1.563 -30.422 -9.047 1 95.38 230 VAL A O 1
ATOM 1841 N N . LEU A 1 231 ? 2.264 -28.688 -7.766 1 93.38 231 LEU A N 1
ATOM 1842 C CA . LEU A 1 231 ? 3.357 -28.328 -8.664 1 93.38 231 LEU A CA 1
ATOM 1843 C C . LEU A 1 231 ? 4.422 -29.422 -8.68 1 93.38 231 LEU A C 1
ATOM 1845 O O . LEU A 1 231 ? 4.938 -29.781 -9.75 1 93.38 231 LEU A O 1
ATOM 1849 N N . LEU A 1 232 ? 4.738 -29.953 -7.559 1 91.31 232 LEU A N 1
ATOM 1850 C CA . LEU A 1 232 ? 5.762 -30.984 -7.43 1 91.31 232 LEU A CA 1
ATOM 1851 C C . LEU A 1 232 ? 5.324 -32.281 -8.117 1 91.31 232 LEU A C 1
ATOM 1853 O O . LEU A 1 232 ? 6.133 -32.938 -8.758 1 91.31 232 LEU A O 1
ATOM 1857 N N . ARG A 1 233 ? 4.125 -32.625 -7.961 1 88 233 ARG A N 1
ATOM 1858 C CA . ARG A 1 233 ? 3.596 -33.844 -8.602 1 88 233 ARG A CA 1
ATOM 1859 C C . ARG A 1 233 ? 3.66 -33.719 -10.117 1 88 233 ARG A C 1
ATOM 1861 O O . ARG A 1 233 ? 3.986 -34.688 -10.805 1 88 233 ARG A O 1
ATOM 1868 N N . HIS A 1 234 ? 3.307 -32.625 -10.547 1 83.25 234 HIS A N 1
ATOM 1869 C CA . HIS A 1 234 ? 3.355 -32.406 -11.992 1 83.25 234 HIS A CA 1
ATOM 1870 C C . HIS A 1 234 ? 4.789 -32.5 -12.508 1 83.25 234 HIS A C 1
ATOM 1872 O O . HIS A 1 234 ? 5.043 -33.062 -13.562 1 83.25 234 HIS A O 1
ATOM 1878 N N . ASN A 1 235 ? 5.621 -31.891 -11.836 1 76.19 235 ASN A N 1
ATOM 1879 C CA . ASN A 1 235 ? 7.023 -31.875 -12.242 1 76.19 235 ASN A CA 1
ATOM 1880 C C . ASN A 1 235 ? 7.613 -33.281 -12.25 1 76.19 235 ASN A C 1
ATOM 1882 O O . ASN A 1 235 ? 8.406 -33.625 -13.125 1 76.19 235 ASN A O 1
ATOM 1886 N N . LYS A 1 236 ? 7.285 -34.031 -11.297 1 68.69 236 LYS A N 1
ATOM 1887 C CA . LYS A 1 236 ? 7.746 -35.406 -11.227 1 68.69 236 LYS A CA 1
ATOM 1888 C C . LYS A 1 236 ? 7.172 -36.25 -12.375 1 68.69 236 LYS A C 1
ATOM 1890 O O . LYS A 1 236 ? 7.883 -37.031 -12.984 1 68.69 236 LYS A O 1
ATOM 1895 N N . TYR A 1 237 ? 5.898 -36.031 -12.609 1 60.97 237 TYR A N 1
ATOM 1896 C CA . TYR A 1 237 ? 5.223 -36.781 -13.664 1 60.97 237 TYR A CA 1
ATOM 1897 C C . TYR A 1 237 ? 5.844 -36.5 -15.023 1 60.97 237 TYR A C 1
ATOM 1899 O O . TYR A 1 237 ? 6.055 -37.406 -15.828 1 60.97 237 TYR A O 1
ATOM 1907 N N . VAL A 1 238 ? 6.113 -35.281 -15.195 1 58.06 238 VAL A N 1
ATOM 1908 C CA . VAL A 1 238 ? 6.676 -34.875 -16.484 1 58.06 238 VAL A CA 1
ATOM 1909 C C . VAL A 1 238 ? 8.07 -35.5 -16.641 1 58.06 238 VAL A C 1
ATOM 1911 O O . VAL A 1 238 ? 8.43 -35.938 -17.734 1 58.06 238 VAL A O 1
ATOM 1914 N N . LYS A 1 239 ? 8.805 -35.5 -15.633 1 59.03 239 LYS A N 1
ATOM 1915 C CA . LYS A 1 239 ? 10.156 -36.062 -15.672 1 59.03 239 LYS A CA 1
ATOM 1916 C C . LYS A 1 239 ? 10.117 -37.562 -15.961 1 59.03 239 LYS A C 1
ATOM 1918 O O . LYS A 1 239 ? 10.984 -38.062 -16.672 1 59.03 239 LYS A O 1
ATOM 1923 N N . LEU A 1 240 ? 9.078 -38.188 -15.422 1 50.31 240 LEU A N 1
ATOM 1924 C CA . LEU A 1 240 ? 9 -39.625 -15.523 1 50.31 240 LEU A CA 1
ATOM 1925 C C . LEU A 1 240 ? 8.461 -40.062 -16.891 1 50.31 240 LEU A C 1
ATOM 1927 O O . LEU A 1 240 ? 8.898 -41.062 -17.438 1 50.31 240 LEU A O 1
ATOM 1931 N N . TYR A 1 241 ? 7.465 -39.438 -17.297 1 48.97 241 TYR A N 1
ATOM 1932 C CA . TYR A 1 241 ? 6.746 -39.969 -18.438 1 48.97 241 TYR A CA 1
ATOM 1933 C C . TYR A 1 241 ? 7.082 -39.219 -19.703 1 48.97 241 TYR A C 1
ATOM 1935 O O . TYR A 1 241 ? 6.805 -39.656 -20.812 1 48.97 241 TYR A O 1
ATOM 1943 N N . SER A 1 242 ? 7.145 -38.031 -19.641 1 49.91 242 SER A N 1
ATOM 1944 C CA . SER A 1 242 ? 7.363 -37.281 -20.875 1 49.91 242 SER A CA 1
ATOM 1945 C C . SER A 1 242 ? 8.852 -37.125 -21.156 1 49.91 242 SER A C 1
ATOM 1947 O O . SER A 1 242 ? 9.609 -36.688 -20.297 1 49.91 242 SER A O 1
ATOM 1949 N N . TYR A 1 243 ? 9.312 -38.094 -22.047 1 43.03 243 TYR A N 1
ATOM 1950 C CA . TYR A 1 243 ? 10.641 -37.875 -22.625 1 43.03 243 TYR A CA 1
ATOM 1951 C C . TYR A 1 243 ? 10.93 -36.406 -22.812 1 43.03 243 TYR A C 1
ATOM 1953 O O . TYR A 1 243 ? 12.078 -36 -23.062 1 43.03 243 TYR A O 1
ATOM 1961 N N . HIS A 1 244 ? 9.875 -35.719 -23.125 1 41.34 244 HIS A N 1
ATOM 1962 C CA . HIS A 1 244 ? 10.039 -34.281 -23.344 1 41.34 244 HIS A CA 1
ATOM 1963 C C . HIS A 1 244 ? 10.07 -33.531 -22.016 1 41.34 244 HIS A C 1
ATOM 1965 O O . HIS A 1 244 ? 9.211 -33.75 -21.156 1 41.34 244 HIS A O 1
ATOM 1971 N N . ARG A 1 245 ? 11.109 -33.219 -21.469 1 45 245 ARG A N 1
ATOM 1972 C CA . ARG A 1 245 ? 11.703 -32.5 -20.359 1 45 245 ARG A CA 1
ATOM 1973 C C . ARG A 1 245 ? 10.828 -31.312 -19.938 1 45 245 ARG A C 1
ATOM 1975 O O . ARG A 1 245 ? 11.328 -30.328 -19.406 1 45 245 ARG A O 1
ATOM 1982 N N . GLU A 1 246 ? 9.531 -31.172 -20.5 1 52.06 246 GLU A N 1
ATOM 1983 C CA . GLU A 1 246 ? 9.203 -29.766 -20.281 1 52.06 246 GLU A CA 1
ATOM 1984 C C . GLU A 1 246 ? 8.688 -29.547 -18.859 1 52.06 246 GLU A C 1
ATOM 1986 O O . GLU A 1 246 ? 7.668 -30.109 -18.469 1 52.06 246 GLU A O 1
ATOM 1991 N N . ASN A 1 247 ? 9.516 -29.219 -17.938 1 59.66 247 ASN A N 1
ATOM 1992 C CA . ASN A 1 247 ? 9.32 -28.609 -16.625 1 59.66 247 ASN A CA 1
ATOM 1993 C C . ASN A 1 247 ? 8.234 -27.531 -16.672 1 59.66 247 ASN A C 1
ATOM 1995 O O . ASN A 1 247 ? 7.895 -27.031 -17.75 1 59.66 247 ASN A O 1
ATOM 1999 N N . ILE A 1 248 ? 7.391 -27.578 -15.602 1 70.19 248 ILE A N 1
ATOM 2000 C CA . ILE A 1 248 ? 6.434 -26.484 -15.508 1 70.19 248 ILE A CA 1
ATOM 2001 C C . ILE A 1 248 ? 7.07 -25.203 -16.047 1 70.19 248 ILE A C 1
ATOM 2003 O O . ILE A 1 248 ? 8.156 -24.812 -15.625 1 70.19 248 ILE A O 1
ATOM 2007 N N . SER A 1 249 ? 6.574 -24.859 -17.25 1 74.44 249 SER A N 1
ATOM 2008 C CA . SER A 1 249 ? 7.031 -23.594 -17.828 1 74.44 249 SER A CA 1
ATOM 2009 C C . SER A 1 249 ? 5.859 -22.766 -18.328 1 74.44 249 SER A C 1
ATOM 2011 O O . SER A 1 249 ? 5.02 -23.266 -19.094 1 74.44 249 SER A O 1
ATOM 2013 N N . LEU A 1 250 ? 5.785 -21.594 -17.766 1 81.38 250 LEU A N 1
ATOM 2014 C CA . LEU A 1 250 ? 4.754 -20.656 -18.188 1 81.38 250 LEU A CA 1
ATOM 2015 C C . LEU A 1 250 ? 5.09 -20.062 -19.547 1 81.38 250 LEU A C 1
ATOM 2017 O O . LEU A 1 250 ? 4.219 -19.5 -20.219 1 81.38 250 LEU A O 1
ATOM 2021 N N . VAL A 1 251 ? 6.285 -20.234 -20 1 73.94 251 VAL A N 1
ATOM 2022 C CA . VAL A 1 251 ? 6.77 -19.578 -21.203 1 73.94 251 VAL A CA 1
ATOM 2023 C C . VAL A 1 251 ? 6.117 -20.219 -22.438 1 73.94 251 VAL A C 1
ATOM 2025 O O . VAL A 1 251 ? 5.941 -19.547 -23.469 1 73.94 251 VAL A O 1
ATOM 2028 N N . ASN A 1 252 ? 5.715 -21.453 -22.359 1 75.25 252 ASN A N 1
ATOM 2029 C CA . ASN A 1 252 ? 5.105 -22.141 -23.5 1 75.25 252 ASN A CA 1
ATOM 2030 C C . ASN A 1 252 ? 3.584 -22.047 -23.453 1 75.25 252 ASN A C 1
ATOM 2032 O O . ASN A 1 252 ? 2.896 -22.703 -24.25 1 75.25 252 ASN A O 1
ATOM 2036 N N . CYS A 1 253 ? 3.109 -21.266 -22.609 1 80.5 253 CYS A N 1
ATOM 2037 C CA . CYS A 1 253 ? 1.666 -21.109 -22.453 1 80.5 253 CYS A CA 1
ATOM 2038 C C . CYS A 1 253 ? 1.112 -20.094 -23.438 1 80.5 253 CYS A C 1
ATOM 2040 O O . CYS A 1 253 ? 1.685 -19.016 -23.609 1 80.5 253 CYS A O 1
ATOM 2042 N N . GLU A 1 254 ? 0.111 -20.5 -24.094 1 79.62 254 GLU A N 1
ATOM 2043 C CA . GLU A 1 254 ? -0.634 -19.547 -24.906 1 79.62 254 GLU A CA 1
ATOM 2044 C C . GLU A 1 254 ? -1.453 -18.609 -24.031 1 79.62 254 GLU A C 1
ATOM 2046 O O . GLU A 1 254 ? -1.773 -18.938 -22.875 1 79.62 254 GLU A O 1
ATOM 2051 N N . SER A 1 255 ? -1.8 -17.484 -24.578 1 80.25 255 SER A N 1
ATOM 2052 C CA . SER A 1 255 ? -2.633 -16.531 -23.844 1 80.25 255 SER A CA 1
ATOM 2053 C C . SER A 1 255 ? -4.086 -17 -23.797 1 80.25 255 SER A C 1
ATOM 2055 O O . SER A 1 255 ? -4.602 -17.531 -24.781 1 80.25 255 SER A O 1
ATOM 2057 N N . PRO A 1 256 ? -4.711 -16.812 -22.594 1 85.38 256 PRO A N 1
ATOM 2058 C CA . PRO A 1 256 ? -4.254 -16.25 -21.328 1 85.38 256 PRO A CA 1
ATOM 2059 C C . PRO A 1 256 ? -3.365 -17.203 -20.531 1 85.38 256 PRO A C 1
ATOM 2061 O O . PRO A 1 256 ? -3.74 -18.359 -20.312 1 85.38 256 PRO A O 1
ATOM 2064 N N . VAL A 1 257 ? -2.312 -16.766 -20.031 1 86.19 257 VAL A N 1
ATOM 2065 C CA . VAL A 1 257 ? -1.241 -17.578 -19.469 1 86.19 257 VAL A CA 1
ATOM 2066 C C . VAL A 1 257 ? -1.747 -18.312 -18.234 1 86.19 257 VAL A C 1
ATOM 2068 O O . VAL A 1 257 ? -1.414 -19.484 -18.016 1 86.19 257 VAL A O 1
ATOM 2071 N N . GLN A 1 258 ? -2.551 -17.609 -17.453 1 87.88 258 GLN A N 1
ATOM 2072 C CA . GLN A 1 258 ? -3.064 -18.234 -16.234 1 87.88 258 GLN A CA 1
ATOM 2073 C C . GLN A 1 258 ? -3.912 -19.453 -16.562 1 87.88 258 GLN A C 1
ATOM 2075 O O . GLN A 1 258 ? -3.832 -20.469 -15.867 1 87.88 258 GLN A O 1
ATOM 2080 N N . GLN A 1 259 ? -4.715 -19.328 -17.609 1 89.56 259 GLN A N 1
ATOM 2081 C CA . GLN A 1 259 ? -5.543 -20.453 -18.016 1 89.56 259 GLN A CA 1
ATOM 2082 C C . GLN A 1 259 ? -4.688 -21.609 -18.531 1 89.56 259 GLN A C 1
ATOM 2084 O O . GLN A 1 259 ? -4.898 -22.766 -18.141 1 89.56 259 GLN A O 1
ATOM 2089 N N . CYS A 1 260 ? -3.844 -21.281 -19.359 1 88.69 260 CYS A N 1
ATOM 2090 C CA . CYS A 1 260 ? -2.93 -22.297 -19.891 1 88.69 260 CYS A CA 1
ATOM 2091 C C . CYS A 1 260 ? -2.188 -23 -18.75 1 88.69 260 CYS A C 1
ATOM 2093 O O . CYS A 1 260 ? -2.084 -24.234 -18.75 1 88.69 260 CYS A O 1
ATOM 2095 N N . PHE A 1 261 ? -1.73 -22.266 -17.781 1 91.56 261 PHE A N 1
ATOM 2096 C CA . PHE A 1 261 ? -0.977 -22.766 -16.641 1 91.56 261 PHE A CA 1
ATOM 2097 C C . PHE A 1 261 ? -1.803 -23.766 -15.844 1 91.56 261 PHE A C 1
ATOM 2099 O O . PHE A 1 261 ? -1.365 -24.906 -15.617 1 91.56 261 PHE A O 1
ATOM 2106 N N . LEU A 1 262 ? -2.965 -23.375 -15.5 1 93.44 262 LEU A N 1
ATOM 2107 C CA . LEU A 1 262 ? -3.811 -24.219 -14.656 1 93.44 262 LEU A CA 1
ATOM 2108 C C . LEU A 1 262 ? -4.285 -25.453 -15.414 1 93.44 262 LEU A C 1
ATOM 2110 O O . LEU A 1 262 ? -4.371 -26.531 -14.844 1 93.44 262 LEU A O 1
ATOM 2114 N N . LEU A 1 263 ? -4.539 -25.328 -16.719 1 90.75 263 LEU A N 1
ATOM 2115 C CA . LEU A 1 263 ? -4.938 -26.453 -17.547 1 90.75 263 LEU A CA 1
ATOM 2116 C C . LEU A 1 263 ? -3.795 -27.469 -17.688 1 90.75 263 LEU A C 1
ATOM 2118 O O . LEU A 1 263 ? -4.02 -28.672 -17.641 1 90.75 263 LEU A O 1
ATOM 2122 N N . ARG A 1 264 ? -2.66 -26.969 -17.797 1 88.12 264 ARG A N 1
ATOM 2123 C CA . ARG A 1 264 ? -1.495 -27.844 -17.938 1 88.12 264 ARG A CA 1
ATOM 2124 C C . ARG A 1 264 ? -1.234 -28.625 -16.672 1 88.12 264 ARG A C 1
ATOM 2126 O O . ARG A 1 264 ? -0.673 -29.734 -16.719 1 88.12 264 ARG A O 1
ATOM 2133 N N . LEU A 1 265 ? -1.606 -28.062 -15.586 1 91.25 265 LEU A N 1
ATOM 2134 C CA . LEU A 1 265 ? -1.468 -28.781 -14.312 1 91.25 265 LEU A CA 1
ATOM 2135 C C . LEU A 1 265 ? -2.551 -29.844 -14.164 1 91.25 265 LEU A C 1
ATOM 2137 O O . LEU A 1 265 ? -2.57 -30.578 -13.172 1 91.25 265 LEU A O 1
ATOM 2141 N N . GLY A 1 266 ? -3.424 -29.875 -15.133 1 90 266 GLY A N 1
ATOM 2142 C CA . GLY A 1 266 ? -4.492 -30.859 -15.102 1 90 266 GLY A CA 1
ATOM 2143 C C . GLY A 1 266 ? -5.609 -30.484 -14.141 1 90 266 GLY A C 1
ATOM 2144 O O . GLY A 1 266 ? -6.352 -31.359 -13.688 1 90 266 GLY A O 1
ATOM 2145 N N . LEU A 1 267 ? -5.695 -29.25 -13.836 1 93.88 267 LEU A N 1
ATOM 2146 C CA . LEU A 1 267 ? -6.695 -28.812 -12.867 1 93.88 267 LEU A CA 1
ATOM 2147 C C . LEU A 1 267 ? -8.023 -28.5 -13.547 1 93.88 267 LEU A C 1
ATOM 2149 O O . LEU A 1 267 ? -8.039 -28.031 -14.688 1 93.88 267 LEU A O 1
ATOM 2153 N N . THR A 1 268 ? -9.078 -28.828 -12.852 1 93.44 268 THR A N 1
ATOM 2154 C CA . THR A 1 268 ? -10.438 -28.469 -13.25 1 93.44 268 THR A CA 1
ATOM 2155 C C . THR A 1 268 ? -11.117 -27.641 -12.164 1 93.44 268 THR A C 1
ATOM 2157 O O . THR A 1 268 ? -10.562 -27.453 -11.07 1 93.44 268 THR A O 1
ATOM 2160 N N . ARG A 1 269 ? -12.266 -27.172 -12.469 1 93.5 269 ARG A N 1
ATOM 2161 C CA . ARG A 1 269 ? -12.992 -26.344 -11.508 1 93.5 269 ARG A CA 1
ATOM 2162 C C . ARG A 1 269 ? -13.305 -27.125 -10.234 1 93.5 269 ARG A C 1
ATOM 2164 O O . ARG A 1 269 ? -13.398 -26.547 -9.156 1 93.5 269 ARG A O 1
ATOM 2171 N N . ASN A 1 270 ? -13.367 -28.422 -10.336 1 93.44 270 ASN A N 1
ATOM 2172 C CA . ASN A 1 270 ? -13.641 -29.281 -9.188 1 93.44 270 ASN A CA 1
ATOM 2173 C C . ASN A 1 270 ? -12.461 -29.297 -8.211 1 93.44 270 ASN A C 1
ATOM 2175 O O . ASN A 1 270 ? -12.617 -29.672 -7.047 1 93.44 270 ASN A O 1
ATOM 2179 N N . ASP A 1 271 ? -11.305 -28.875 -8.703 1 96.12 271 ASP A N 1
ATOM 2180 C CA . ASP A 1 271 ? -10.109 -28.844 -7.859 1 96.12 271 ASP A CA 1
ATOM 2181 C C . ASP A 1 271 ? -10.016 -27.531 -7.086 1 96.12 271 ASP A C 1
ATOM 2183 O O . ASP A 1 271 ? -9.188 -27.406 -6.184 1 96.12 271 ASP A O 1
ATOM 2187 N N . ALA A 1 272 ? -10.898 -26.625 -7.43 1 97.81 272 ALA A N 1
ATOM 2188 C CA . ALA A 1 272 ? -10.797 -25.281 -6.867 1 97.81 272 ALA A CA 1
ATOM 2189 C C . ALA A 1 272 ? -11.656 -25.141 -5.609 1 97.81 272 ALA A C 1
ATOM 2191 O O . ALA A 1 272 ? -12.844 -25.453 -5.625 1 97.81 272 ALA A O 1
ATOM 2192 N N . LYS A 1 273 ? -11.039 -24.781 -4.582 1 98.31 273 LYS A N 1
ATOM 2193 C CA . LYS A 1 273 ? -11.766 -24.359 -3.383 1 98.31 273 LYS A CA 1
ATOM 2194 C C . LYS A 1 273 ? -12.023 -22.859 -3.381 1 98.31 273 LYS A C 1
ATOM 2196 O O . LYS A 1 273 ? -11.086 -22.062 -3.35 1 98.31 273 LYS A O 1
ATOM 2201 N N . PRO A 1 274 ? -13.266 -22.453 -3.426 1 98.44 274 PRO A N 1
ATOM 2202 C CA . PRO A 1 274 ? -13.57 -21.016 -3.357 1 98.44 274 PRO A CA 1
ATOM 2203 C C . PRO A 1 274 ? -13.516 -20.469 -1.934 1 98.44 274 PRO A C 1
ATOM 2205 O O . PRO A 1 274 ? -13.914 -21.156 -0.987 1 98.44 274 PRO A O 1
ATOM 2208 N N . PHE A 1 275 ? -13.023 -19.328 -1.764 1 98.56 275 PHE A N 1
ATOM 2209 C CA . PHE A 1 275 ? -12.969 -18.656 -0.469 1 98.56 275 PHE A CA 1
ATOM 2210 C C . PHE A 1 275 ? -13.719 -17.328 -0.511 1 98.56 275 PHE A C 1
ATOM 2212 O O . PHE A 1 275 ? -13.812 -16.688 -1.564 1 98.56 275 PHE A O 1
ATOM 2219 N N . GLY A 1 276 ? -14.266 -16.891 0.628 1 97.75 276 GLY A N 1
ATOM 2220 C CA . GLY A 1 276 ? -14.82 -15.57 0.852 1 97.75 276 GLY A CA 1
ATOM 2221 C C . GLY A 1 276 ? -16.219 -15.398 0.28 1 97.75 276 GLY A C 1
ATOM 2222 O O . GLY A 1 276 ? -16.891 -14.414 0.568 1 97.75 276 GLY A O 1
ATOM 2223 N N . TYR A 1 277 ? -16.688 -16.359 -0.522 1 96.94 277 TYR A N 1
ATOM 2224 C CA . TYR A 1 277 ? -17.953 -16.234 -1.224 1 96.94 277 TYR A CA 1
ATOM 2225 C C . TYR A 1 277 ? -19.125 -16.297 -0.248 1 96.94 277 TYR A C 1
ATOM 2227 O O . TYR A 1 277 ? -20.203 -15.758 -0.521 1 96.94 277 TYR A O 1
ATOM 2235 N N . ASN A 1 278 ? -18.922 -16.891 0.892 1 96.25 278 ASN A N 1
ATOM 2236 C CA . ASN A 1 278 ? -20 -17.141 1.833 1 96.25 278 ASN A CA 1
ATOM 2237 C C . ASN A 1 278 ? -19.828 -16.344 3.119 1 96.25 278 ASN A C 1
ATOM 2239 O O . ASN A 1 278 ? -20.422 -16.672 4.145 1 96.25 278 ASN A O 1
ATOM 2243 N N . ILE A 1 279 ? -19 -15.438 3.125 1 95.88 279 ILE A N 1
ATOM 2244 C CA . ILE A 1 279 ? -18.766 -14.562 4.273 1 95.88 279 ILE A CA 1
ATOM 2245 C C . ILE A 1 279 ? -19.422 -13.203 4.031 1 95.88 279 ILE A C 1
ATOM 2247 O O . ILE A 1 279 ? -19.203 -12.586 2.984 1 95.88 279 ILE A O 1
ATOM 2251 N N . MET A 1 280 ? -20.234 -12.781 4.98 1 95.56 280 MET A N 1
ATOM 2252 C CA . MET A 1 280 ? -20.891 -11.477 4.863 1 95.56 280 MET A CA 1
ATOM 2253 C C . MET A 1 280 ? -20.344 -10.508 5.906 1 95.56 280 MET A C 1
ATOM 2255 O O . MET A 1 280 ? -20.141 -10.883 7.062 1 95.56 280 MET A O 1
ATOM 2259 N N . PRO A 1 281 ? -20.094 -9.227 5.523 1 97.31 281 PRO A N 1
ATOM 2260 C CA . PRO A 1 281 ? -20.125 -8.734 4.145 1 97.31 281 PRO A CA 1
ATOM 2261 C C . PRO A 1 281 ? -19.016 -9.328 3.277 1 97.31 281 PRO A C 1
ATOM 2263 O O . PRO A 1 281 ? -17.969 -9.703 3.791 1 97.31 281 PRO A O 1
ATOM 2266 N N . ARG A 1 282 ? -19.203 -9.422 1.97 1 97.5 282 ARG A N 1
ATOM 2267 C CA . ARG A 1 282 ? -18.25 -10.062 1.057 1 97.5 282 ARG A CA 1
ATOM 2268 C C . ARG A 1 282 ? -17.109 -9.125 0.708 1 97.5 282 ARG A C 1
ATOM 2270 O O . ARG A 1 282 ? -17.047 -8.602 -0.406 1 97.5 282 ARG A O 1
ATOM 2277 N N . ASP A 1 283 ? -16.266 -9.047 1.604 1 98.19 283 ASP A N 1
ATOM 2278 C CA . ASP A 1 283 ? -15.102 -8.195 1.393 1 98.19 283 ASP A CA 1
ATOM 2279 C C . ASP A 1 283 ? -14.18 -8.773 0.321 1 98.19 283 ASP A C 1
ATOM 2281 O O . ASP A 1 283 ? -13.977 -9.992 0.263 1 98.19 283 ASP A O 1
ATOM 2285 N N . VAL A 1 284 ? -13.695 -7.941 -0.522 1 98.5 284 VAL A N 1
ATOM 2286 C CA . VAL A 1 284 ? -12.625 -8.297 -1.453 1 98.5 284 VAL A CA 1
ATOM 2287 C C . VAL A 1 284 ? -11.273 -8.141 -0.772 1 98.5 284 VAL A C 1
ATOM 2289 O O . VAL A 1 284 ? -10.977 -7.086 -0.198 1 98.5 284 VAL A O 1
ATOM 2292 N N . LEU A 1 285 ? -10.445 -9.164 -0.876 1 98.81 285 LEU A N 1
ATOM 2293 C CA . LEU A 1 285 ? -9.211 -9.141 -0.099 1 98.81 285 LEU A CA 1
ATOM 2294 C C . LEU A 1 285 ? -7.996 -8.977 -1.01 1 98.81 285 LEU A C 1
ATOM 2296 O O . LEU A 1 285 ? -6.879 -8.789 -0.532 1 98.81 285 LEU A O 1
ATOM 2300 N N . ALA A 1 286 ? -8.141 -9.062 -2.289 1 98.75 286 ALA A N 1
ATOM 2301 C CA . ALA A 1 286 ? -7.094 -8.836 -3.285 1 98.75 286 ALA A CA 1
ATOM 2302 C C . ALA A 1 286 ? -7.578 -7.898 -4.387 1 98.75 286 ALA A C 1
ATOM 2304 O O . ALA A 1 286 ? -8.664 -8.086 -4.938 1 98.75 286 ALA A O 1
ATOM 2305 N N . TRP A 1 287 ? -6.762 -6.895 -4.664 1 98.56 287 TRP A N 1
ATOM 2306 C CA . TRP A 1 287 ? -7.121 -5.871 -5.641 1 98.56 287 TRP A CA 1
ATOM 2307 C C . TRP A 1 287 ? -5.992 -5.652 -6.645 1 98.56 287 TRP A C 1
ATOM 2309 O O . TRP A 1 287 ? -4.816 -5.824 -6.312 1 98.56 287 TRP A O 1
ATOM 2319 N N . GLN A 1 288 ? -6.379 -5.25 -7.832 1 97.25 288 GLN A N 1
ATOM 2320 C CA . GLN A 1 288 ? -5.387 -4.938 -8.859 1 97.25 288 GLN A CA 1
ATOM 2321 C C . GLN A 1 288 ? -5.582 -3.523 -9.398 1 97.25 288 GLN A C 1
ATOM 2323 O O . GLN A 1 288 ? -5.73 -3.33 -10.609 1 97.25 288 GLN A O 1
ATOM 2328 N N . PRO A 1 289 ? -5.465 -2.541 -8.539 1 97.06 289 PRO A N 1
ATOM 2329 C CA . PRO A 1 289 ? -5.457 -1.168 -9.055 1 97.06 289 PRO A CA 1
ATOM 2330 C C . PRO A 1 289 ? -4.23 -0.864 -9.906 1 97.06 289 PRO A C 1
ATOM 2332 O O . PRO A 1 289 ? -3.367 -1.728 -10.086 1 97.06 289 PRO A O 1
ATOM 2335 N N . ILE A 1 290 ? -4.281 0.312 -10.469 1 94.94 290 ILE A N 1
ATOM 2336 C CA . ILE A 1 290 ? -3.141 0.79 -11.25 1 94.94 290 ILE A CA 1
ATOM 2337 C C . ILE A 1 290 ? -2.467 1.948 -10.516 1 94.94 290 ILE A C 1
ATOM 2339 O O . ILE A 1 290 ? -3.135 2.891 -10.086 1 94.94 290 ILE A O 1
ATOM 2343 N N . THR A 1 291 ? -1.205 1.811 -10.266 1 96.81 291 THR A N 1
ATOM 2344 C CA . THR A 1 291 ? -0.423 2.916 -9.727 1 96.81 291 THR A CA 1
ATOM 2345 C C . THR A 1 291 ? 0.315 3.65 -10.844 1 96.81 291 THR A C 1
ATOM 2347 O O . THR A 1 291 ? 1.014 3.029 -11.648 1 96.81 291 THR A O 1
ATOM 2350 N N . SER A 1 292 ? 0.095 4.945 -10.906 1 94.75 292 SER A N 1
ATOM 2351 C CA . SER A 1 292 ? 0.726 5.75 -11.953 1 94.75 292 SER A CA 1
ATOM 2352 C C . SER A 1 292 ? 1.106 7.133 -11.43 1 94.75 292 SER A C 1
ATOM 2354 O O . SER A 1 292 ? 0.871 7.445 -10.258 1 94.75 292 SER A O 1
ATOM 2356 N N . PHE A 1 293 ? 1.852 7.801 -12.18 1 95.06 293 PHE A N 1
ATOM 2357 C CA . PHE A 1 293 ? 2.184 9.195 -11.93 1 95.06 293 PHE A CA 1
ATOM 2358 C C . PHE A 1 293 ? 2.498 9.922 -13.234 1 95.06 293 PHE A C 1
ATOM 2360 O O . PHE A 1 293 ? 3.15 9.367 -14.117 1 95.06 293 PHE A O 1
ATOM 2367 N N . ARG A 1 294 ? 1.968 11.133 -13.297 1 90.44 294 ARG A N 1
ATOM 2368 C CA . ARG A 1 294 ? 2.188 11.922 -14.5 1 90.44 294 ARG A CA 1
ATOM 2369 C C . ARG A 1 294 ? 3.084 13.125 -14.211 1 90.44 294 ARG A C 1
ATOM 2371 O O . ARG A 1 294 ? 2.75 13.969 -13.375 1 90.44 294 ARG A O 1
ATOM 2378 N N . LEU A 1 295 ? 4.125 13.203 -14.906 1 92.62 295 LEU A N 1
ATOM 2379 C CA . LEU A 1 295 ? 4.996 14.375 -14.844 1 92.62 295 LEU A CA 1
ATOM 2380 C C . LEU A 1 295 ? 4.387 15.547 -15.602 1 92.62 295 LEU A C 1
ATOM 2382 O O . LEU A 1 295 ? 3.625 15.352 -16.547 1 92.62 295 LEU A O 1
ATOM 2386 N N . LYS A 1 296 ? 4.746 16.719 -15.211 1 90.69 296 LYS A N 1
ATOM 2387 C CA . LYS A 1 296 ? 4.227 17.922 -15.883 1 90.69 296 LYS A CA 1
ATOM 2388 C C . LYS A 1 296 ? 4.543 17.891 -17.375 1 90.69 296 LYS A C 1
ATOM 2390 O O . LYS A 1 296 ? 3.662 18.109 -18.203 1 90.69 296 LYS A O 1
ATOM 2395 N N . GLU A 1 297 ? 5.758 17.656 -17.703 1 91.06 297 GLU A N 1
ATOM 2396 C CA . GLU A 1 297 ? 6.246 17.531 -19.062 1 91.06 297 GLU A CA 1
ATOM 2397 C C . GLU A 1 297 ? 7.023 16.234 -19.25 1 91.06 297 GLU A C 1
ATOM 2399 O O . GLU A 1 297 ? 8.234 16.188 -19.031 1 91.06 297 GLU A O 1
ATOM 2404 N N . PRO A 1 298 ? 6.395 15.297 -19.781 1 86.31 298 PRO A N 1
ATOM 2405 C CA . PRO A 1 298 ? 7.008 13.969 -19.844 1 86.31 298 PRO A CA 1
ATOM 2406 C C . PRO A 1 298 ? 8.242 13.938 -20.734 1 86.31 298 PRO A C 1
ATOM 2408 O O . PRO A 1 298 ? 9.062 13.016 -20.641 1 86.31 298 PRO A O 1
ATOM 2411 N N . THR A 1 299 ? 8.438 14.906 -21.578 1 88 299 THR A N 1
ATOM 2412 C CA . THR A 1 299 ? 9.562 14.891 -22.5 1 88 299 THR A CA 1
ATOM 2413 C C . THR A 1 299 ? 10.766 15.609 -21.906 1 88 299 THR A C 1
ATOM 2415 O O . THR A 1 299 ? 11.875 15.523 -22.453 1 88 299 THR A O 1
ATOM 2418 N N . LYS A 1 300 ? 10.57 16.234 -20.875 1 89.44 300 LYS A N 1
ATOM 2419 C CA . LYS A 1 300 ? 11.656 16.938 -20.219 1 89.44 300 LYS A CA 1
ATOM 2420 C C . LYS A 1 300 ? 12.422 16.031 -19.266 1 89.44 300 LYS A C 1
ATOM 2422 O O . LYS A 1 300 ? 11.859 15.062 -18.734 1 89.44 300 LYS A O 1
ATOM 2427 N N . VAL A 1 301 ? 13.68 16.344 -19.188 1 92.06 301 VAL A N 1
ATOM 2428 C CA . VAL A 1 301 ? 14.492 15.633 -18.203 1 92.06 301 VAL A CA 1
ATOM 2429 C C . VAL A 1 301 ? 14.336 16.281 -16.844 1 92.06 301 VAL A C 1
ATOM 2431 O O . VAL A 1 301 ? 14.477 17.5 -16.703 1 92.06 301 VAL A O 1
ATOM 2434 N N . TYR A 1 302 ? 14.086 15.453 -15.859 1 93.69 302 TYR A N 1
ATOM 2435 C CA . TYR A 1 302 ? 13.914 15.938 -14.5 1 93.69 302 TYR A CA 1
ATOM 2436 C C . TYR A 1 302 ? 15.086 15.531 -13.617 1 93.69 302 TYR A C 1
ATOM 2438 O O . TYR A 1 302 ? 15.68 14.469 -13.82 1 93.69 302 TYR A O 1
ATOM 2446 N N . SER A 1 303 ? 15.344 16.375 -12.672 1 94.19 303 SER A N 1
ATOM 2447 C CA . SER A 1 303 ? 16.391 16.062 -11.711 1 94.19 303 SER A CA 1
ATOM 2448 C C . SER A 1 303 ? 15.844 15.258 -10.539 1 94.19 303 SER A C 1
ATOM 2450 O O . SER A 1 303 ? 14.734 15.523 -10.062 1 94.19 303 SER A O 1
ATOM 2452 N N . THR A 1 304 ? 16.672 14.312 -10.07 1 96.31 304 THR A N 1
ATOM 2453 C CA . THR A 1 304 ? 16.312 13.586 -8.859 1 96.31 304 THR A CA 1
ATOM 2454 C C . THR A 1 304 ? 16.938 14.25 -7.629 1 96.31 304 THR A C 1
ATOM 2456 O O . THR A 1 304 ? 16.641 13.875 -6.496 1 96.31 304 THR A O 1
ATOM 2459 N N . TYR A 1 305 ? 17.844 15.227 -7.871 1 95.81 305 TYR A N 1
ATOM 2460 C CA . TYR A 1 305 ? 18.594 15.906 -6.82 1 95.81 305 TYR A CA 1
ATOM 2461 C C . TYR A 1 305 ? 19.297 14.898 -5.91 1 95.81 305 TYR A C 1
ATOM 2463 O O . TYR A 1 305 ? 19.344 15.086 -4.691 1 95.81 305 TYR A O 1
ATOM 2471 N N . ASP A 1 306 ? 19.641 13.75 -6.453 1 96.19 306 ASP A N 1
ATOM 2472 C CA . ASP A 1 306 ? 20.406 12.68 -5.824 1 96.19 306 ASP A CA 1
ATOM 2473 C C . ASP A 1 306 ? 19.531 11.859 -4.875 1 96.19 306 ASP A C 1
ATOM 2475 O O . ASP A 1 306 ? 20.047 11.062 -4.09 1 96.19 306 ASP A O 1
ATOM 2479 N N . TYR A 1 307 ? 18.281 12.07 -4.875 1 98.19 307 TYR A N 1
ATOM 2480 C CA . TYR A 1 307 ? 17.391 11.18 -4.145 1 98.19 307 TYR A CA 1
ATOM 2481 C C . TYR A 1 307 ? 17.172 9.883 -4.914 1 98.19 307 TYR A C 1
ATOM 2483 O O . TYR A 1 307 ? 17.297 9.852 -6.141 1 98.19 307 TYR A O 1
ATOM 2491 N N . VAL A 1 308 ? 16.891 8.844 -4.176 1 98.38 308 VAL A N 1
ATOM 2492 C CA . VAL A 1 308 ? 16.688 7.527 -4.777 1 98.38 308 VAL A CA 1
ATOM 2493 C C . VAL A 1 308 ? 15.312 7.465 -5.43 1 98.38 308 VAL A C 1
ATOM 2495 O O . VAL A 1 308 ? 14.32 7.18 -4.766 1 98.38 308 VAL A O 1
ATOM 2498 N N . ILE A 1 309 ? 15.289 7.676 -6.719 1 97.88 309 ILE A N 1
ATOM 2499 C CA . ILE A 1 309 ? 14.102 7.598 -7.562 1 97.88 309 ILE A CA 1
ATOM 2500 C C . ILE A 1 309 ? 14.422 6.801 -8.828 1 97.88 309 ILE A C 1
ATOM 2502 O O . ILE A 1 309 ? 15.461 7.008 -9.453 1 97.88 309 ILE A O 1
ATOM 2506 N N . GLU A 1 310 ? 13.555 5.879 -9.117 1 96.88 310 GLU A N 1
ATOM 2507 C CA . GLU A 1 310 ? 13.773 5.078 -10.312 1 96.88 310 GLU A CA 1
ATOM 2508 C C . GLU A 1 310 ? 13.195 5.766 -11.547 1 96.88 310 GLU A C 1
ATOM 2510 O O . GLU A 1 310 ? 12.055 5.5 -11.938 1 96.88 310 GLU A O 1
ATOM 2515 N N . TYR A 1 311 ? 14 6.582 -12.078 1 95.31 311 TYR A N 1
ATOM 2516 C CA . TYR A 1 311 ? 13.633 7.441 -13.203 1 95.31 311 TYR A CA 1
ATOM 2517 C C . TYR A 1 311 ? 14.555 7.199 -14.391 1 95.31 311 TYR A C 1
ATOM 2519 O O . TYR A 1 311 ? 15.781 7.223 -14.258 1 95.31 311 TYR A O 1
ATOM 2527 N N . ASP A 1 312 ? 13.891 6.859 -15.531 1 90.12 312 ASP A N 1
ATOM 2528 C CA . ASP A 1 312 ? 14.602 6.812 -16.812 1 90.12 312 ASP A CA 1
ATOM 2529 C C . ASP A 1 312 ? 14.305 8.047 -17.656 1 90.12 312 ASP A C 1
ATOM 2531 O O . ASP A 1 312 ? 13.18 8.219 -18.125 1 90.12 312 ASP A O 1
ATOM 2535 N N . PRO A 1 313 ? 15.203 8.891 -17.859 1 90.25 313 PRO A N 1
ATOM 2536 C CA . PRO A 1 313 ? 14.961 10.086 -18.656 1 90.25 313 PRO A CA 1
ATOM 2537 C C . PRO A 1 313 ? 14.586 9.766 -20.109 1 90.25 313 PRO A C 1
ATOM 2539 O O . PRO A 1 313 ? 14.977 8.719 -20.625 1 90.25 313 PRO A O 1
ATOM 2542 N N . PRO A 1 314 ? 13.734 10.641 -20.625 1 88.06 314 PRO A N 1
ATOM 2543 C CA . PRO A 1 314 ? 13.391 10.422 -22.031 1 88.06 314 PRO A CA 1
ATOM 2544 C C . PRO A 1 314 ? 14.609 10.469 -22.938 1 88.06 314 PRO A C 1
ATOM 2546 O O . PRO A 1 314 ? 15.562 11.203 -22.672 1 88.06 314 PRO A O 1
ATOM 2549 N N . LYS A 1 315 ? 14.617 9.516 -23.906 1 74.19 315 LYS A N 1
ATOM 2550 C CA . LYS A 1 315 ? 15.711 9.477 -24.875 1 74.19 315 LYS A CA 1
ATOM 2551 C C . LYS A 1 315 ? 15.758 10.75 -25.703 1 74.19 315 LYS A C 1
ATOM 2553 O O . LYS A 1 315 ? 14.719 11.266 -26.125 1 74.19 315 LYS A O 1
ATOM 2558 N N . GLN A 1 316 ? 16.672 11.641 -25.547 1 60.97 316 GLN A N 1
ATOM 2559 C CA . GLN A 1 316 ? 16.844 12.797 -26.406 1 60.97 316 GLN A CA 1
ATOM 2560 C C . GLN A 1 316 ? 16.859 12.391 -27.875 1 60.97 316 GLN A C 1
ATOM 2562 O O . GLN A 1 316 ? 17.469 11.375 -28.234 1 60.97 316 GLN A O 1
ATOM 2567 N N . GLY A 1 317 ? 15.883 12.625 -28.609 1 47.28 317 GLY A N 1
ATOM 2568 C CA . GLY A 1 317 ? 15.969 12.438 -30.047 1 47.28 317 GLY A CA 1
ATOM 2569 C C . GLY A 1 317 ? 17.344 12.758 -30.609 1 47.28 317 GLY A C 1
ATOM 2570 O O . GLY A 1 317 ? 18.031 13.664 -30.125 1 47.28 317 GLY A O 1
ATOM 2571 N N . TRP A 1 318 ? 18.125 11.867 -31.188 1 40.19 318 TRP A N 1
ATOM 2572 C CA . TRP A 1 318 ? 19.219 12.141 -32.125 1 40.19 318 TRP A CA 1
ATOM 2573 C C . TRP A 1 318 ? 18.844 13.258 -33.094 1 40.19 318 TRP A C 1
ATOM 2575 O O . TRP A 1 318 ? 17.734 13.266 -33.656 1 40.19 318 TRP A O 1
ATOM 2585 N N . GLN A 1 319 ? 19.312 14.492 -33 1 33.56 319 GLN A N 1
ATOM 2586 C CA . GLN A 1 319 ? 19.469 15.305 -34.188 1 33.56 319 GLN A CA 1
ATOM 2587 C C . GLN A 1 319 ? 20.016 14.477 -35.344 1 33.56 319 GLN A C 1
ATOM 2589 O O . GLN A 1 319 ? 20.969 13.727 -35.188 1 33.56 319 GLN A O 1
ATOM 2594 N N . SER A 1 320 ? 19.203 14.164 -36.344 1 33.09 320 SER A N 1
ATOM 2595 C CA . SER A 1 320 ? 19.5 13.711 -37.688 1 33.09 320 SER A CA 1
ATOM 2596 C C . SER A 1 320 ? 20.656 14.5 -38.281 1 33.09 320 SER A C 1
ATOM 2598 O O . SER A 1 320 ? 20.5 15.672 -38.656 1 33.09 320 SER A O 1
ATOM 2600 N N . ASN A 1 321 ? 21.891 14.609 -37.781 1 28.41 321 ASN A N 1
ATOM 2601 C CA . ASN A 1 321 ? 22.922 15.023 -38.719 1 28.41 321 ASN A CA 1
ATOM 2602 C C . ASN A 1 321 ? 23.031 14.055 -39.906 1 28.41 321 ASN A C 1
ATOM 2604 O O . ASN A 1 321 ? 23.812 13.102 -39.844 1 28.41 321 ASN A O 1
ATOM 2608 N N . LYS A 1 322 ? 22.078 13.492 -40.562 1 28.11 322 LYS A N 1
ATOM 2609 C CA . LYS A 1 322 ? 22.312 12.891 -41.875 1 28.11 322 LYS A CA 1
ATOM 2610 C C . LYS A 1 322 ? 22.797 13.93 -42.875 1 28.11 322 LYS A C 1
ATOM 2612 O O . LYS A 1 322 ? 22 14.586 -43.531 1 28.11 322 LYS A O 1
ATOM 2617 N N . ALA A 1 323 ? 23.812 14.852 -42.656 1 25.55 323 ALA A N 1
ATOM 2618 C CA . ALA A 1 323 ? 24.516 15.211 -43.906 1 25.55 323 ALA A CA 1
ATOM 2619 C C . ALA A 1 323 ? 25.125 13.984 -44.562 1 25.55 323 ALA A C 1
ATOM 2621 O O . ALA A 1 323 ? 26.141 13.469 -44.094 1 25.55 323 ALA A O 1
ATOM 2622 N N . TYR A 1 324 ? 24.328 12.945 -44.875 1 21.78 324 TYR A N 1
ATOM 2623 C CA . TYR A 1 324 ? 24.688 11.969 -45.906 1 21.78 324 TYR A CA 1
ATOM 2624 C C . TYR A 1 324 ? 25.281 12.656 -47.125 1 21.78 324 TYR A C 1
ATOM 2626 O O . TYR A 1 324 ? 24.609 13.43 -47.812 1 21.78 324 TYR A O 1
ATOM 2634 N N . ASN A 1 325 ? 26.562 13.164 -47.062 1 23.34 325 ASN A N 1
ATOM 2635 C CA . ASN A 1 325 ? 27.359 13.172 -48.312 1 23.34 325 ASN A CA 1
ATOM 2636 C C . ASN A 1 325 ? 27.219 11.852 -49.062 1 23.34 325 ASN A C 1
ATOM 2638 O O . ASN A 1 325 ? 27.203 10.781 -48.469 1 23.34 325 ASN A O 1
ATOM 2642 N N . GLY A 1 326 ? 26.5 11.75 -50.25 1 24.03 326 GLY A N 1
ATOM 2643 C CA . GLY A 1 326 ? 26.359 10.867 -51.406 1 24.03 326 GLY A CA 1
ATOM 2644 C C . GLY A 1 326 ? 27.672 10.203 -51.812 1 24.03 326 GLY A C 1
ATOM 2645 O O . GLY A 1 326 ? 28.016 10.18 -52.969 1 24.03 326 GLY A O 1
ATOM 2646 N N . THR A 1 327 ? 28.719 10.141 -50.906 1 22.98 327 THR A N 1
ATOM 2647 C CA . THR A 1 327 ? 29.812 9.477 -51.594 1 22.98 327 THR A CA 1
ATOM 2648 C C . THR A 1 327 ? 29.406 8.062 -52 1 22.98 327 THR A C 1
ATOM 2650 O O . THR A 1 327 ? 28.891 7.305 -51.188 1 22.98 327 THR A O 1
ATOM 2653 N N . THR A 1 328 ? 29.25 7.77 -53.344 1 23.05 328 THR A N 1
ATOM 2654 C CA . THR A 1 328 ? 29.188 6.668 -54.281 1 23.05 328 THR A CA 1
ATOM 2655 C C . THR A 1 328 ? 30.188 5.582 -53.938 1 23.05 328 THR A C 1
ATOM 2657 O O . THR A 1 328 ? 31.406 5.789 -54.031 1 23.05 328 THR A O 1
ATOM 2660 N N . LEU A 1 329 ? 30.141 5.047 -52.688 1 20.03 329 LEU A N 1
ATOM 2661 C CA . LEU A 1 329 ? 31.094 3.959 -52.5 1 20.03 329 LEU A CA 1
ATOM 2662 C C . LEU A 1 329 ? 30.906 2.898 -53.594 1 20.03 329 LEU A C 1
ATOM 266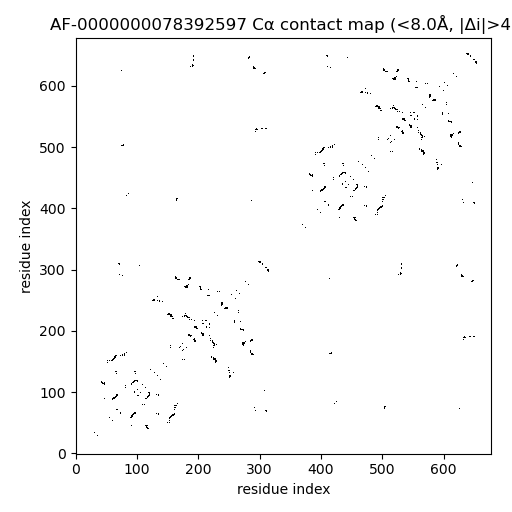4 O O . LEU A 1 329 ? 29.828 2.312 -53.719 1 20.03 329 LEU A O 1
ATOM 2668 N N . THR A 1 330 ? 31.641 3.059 -54.688 1 20.94 330 THR A N 1
ATOM 2669 C CA . THR A 1 330 ? 31.969 2.145 -55.781 1 20.94 330 THR A CA 1
ATOM 2670 C C . THR A 1 330 ? 32.375 0.778 -55.25 1 20.94 330 THR A C 1
ATOM 2672 O O . THR A 1 330 ? 33.219 0.684 -54.344 1 20.94 330 THR A O 1
ATOM 2675 N N . ARG A 1 331 ? 31.484 -0.256 -55.375 1 22.09 331 ARG A N 1
ATOM 2676 C CA . ARG A 1 331 ? 31.578 -1.701 -55.219 1 22.09 331 ARG A CA 1
ATOM 2677 C C . ARG A 1 331 ? 32.875 -2.234 -55.812 1 22.09 331 ARG A C 1
ATOM 2679 O O . ARG A 1 331 ? 32.969 -2.436 -57 1 22.09 331 ARG A O 1
ATOM 2686 N N . GLN A 1 332 ? 34.094 -1.639 -55.438 1 20.12 332 GLN A N 1
ATOM 2687 C CA . GLN A 1 332 ? 35.156 -2.344 -56.125 1 20.12 332 GLN A CA 1
ATOM 2688 C C . GLN A 1 332 ? 35.188 -3.82 -55.75 1 20.12 332 GLN A C 1
ATOM 2690 O O . GLN A 1 332 ? 35.219 -4.156 -54.562 1 20.12 332 GLN A O 1
ATOM 2695 N N . LYS A 1 333 ? 34.75 -4.75 -56.75 1 23.69 333 LYS A N 1
ATOM 2696 C CA . LYS A 1 333 ? 34.812 -6.172 -57.062 1 23.69 333 LYS A CA 1
ATOM 2697 C C . LYS A 1 333 ? 36.25 -6.703 -56.844 1 23.69 333 LYS A C 1
ATOM 2699 O O . LYS A 1 333 ? 37.125 -6.512 -57.688 1 23.69 333 LYS A O 1
ATOM 2704 N N . VAL A 1 334 ? 37 -6.391 -55.688 1 20.48 334 VAL A N 1
ATOM 2705 C CA . VAL A 1 334 ? 38.312 -6.98 -55.688 1 20.48 334 VAL A CA 1
ATOM 2706 C C . VAL A 1 334 ? 38.219 -8.5 -55.781 1 20.48 334 VAL A C 1
ATOM 2708 O O . VAL A 1 334 ? 37.688 -9.148 -54.875 1 20.48 334 VAL A O 1
ATOM 2711 N N . LEU A 1 335 ? 38.031 -9.031 -57.031 1 18.91 335 LEU A N 1
ATOM 2712 C CA . LEU A 1 335 ? 38.281 -10.344 -57.625 1 18.91 335 LEU A CA 1
ATOM 2713 C C . LEU A 1 335 ? 39.688 -10.844 -57.219 1 18.91 335 LEU A C 1
ATOM 2715 O O . LEU A 1 335 ? 40.688 -10.398 -57.781 1 18.91 335 LEU A O 1
ATOM 2719 N N . LYS A 1 336 ? 40.156 -10.539 -55.906 1 21.53 336 LYS A N 1
ATOM 2720 C CA . LYS A 1 336 ? 41.469 -11.203 -55.875 1 21.53 336 LYS A CA 1
ATOM 2721 C C . LYS A 1 336 ? 41.344 -12.664 -56.312 1 21.53 336 LYS A C 1
ATOM 2723 O O . LYS A 1 336 ? 40.406 -13.359 -55.906 1 21.53 336 LYS A O 1
ATOM 2728 N N . HIS A 1 337 ? 41.969 -13 -57.375 1 18.95 337 HIS A N 1
ATOM 2729 C CA . HIS A 1 337 ? 42.438 -14.172 -58.125 1 18.95 337 HIS A CA 1
ATOM 2730 C C . HIS A 1 337 ? 42.906 -15.281 -57.188 1 18.95 337 HIS A C 1
ATOM 2732 O O . HIS A 1 337 ? 43.375 -15.008 -56.094 1 18.95 337 HIS A O 1
ATOM 2738 N N . ALA A 1 338 ? 42.469 -16.594 -57.5 1 20.31 338 ALA A N 1
ATOM 2739 C CA . ALA A 1 338 ? 42.719 -17.984 -57.188 1 20.31 338 ALA A CA 1
ATOM 2740 C C . ALA A 1 338 ? 44.219 -18.25 -57.062 1 20.31 338 ALA A C 1
ATOM 2742 O O . ALA A 1 338 ? 44.625 -19.359 -56.719 1 20.31 338 ALA A O 1
ATOM 2743 N N . VAL A 1 339 ? 45.219 -17.312 -56.938 1 19.59 339 VAL A N 1
ATOM 2744 C CA . VAL A 1 339 ? 46.406 -18.156 -57.031 1 19.59 339 VAL A CA 1
ATOM 2745 C C . VAL A 1 339 ? 46.594 -18.953 -55.75 1 19.59 339 VAL A C 1
ATOM 2747 O O . VAL A 1 339 ? 46.438 -18.422 -54.656 1 19.59 339 VAL A O 1
ATOM 2750 N N . MET B 1 1 ? -13.672 67.938 61.719 1 27.62 1 MET B N 1
ATOM 2751 C CA . MET B 1 1 ? -13.484 66.5 61.688 1 27.62 1 MET B CA 1
ATOM 2752 C C . MET B 1 1 ? -14.172 65.875 60.469 1 27.62 1 MET B C 1
ATOM 2754 O O . MET B 1 1 ? -14.023 64.688 60.219 1 27.62 1 MET B O 1
ATOM 2758 N N . SER B 1 2 ? -15.062 66.625 59.781 1 32.09 2 SER B N 1
ATOM 2759 C CA . SER B 1 2 ? -16.047 66.062 58.875 1 32.09 2 SER B CA 1
ATOM 2760 C C . SER B 1 2 ? -15.445 65.812 57.5 1 32.09 2 SER B C 1
ATOM 2762 O O . SER B 1 2 ? -15.977 65.062 56.719 1 32.09 2 SER B O 1
ATOM 2764 N N . SER B 1 3 ? -14.438 66.562 57.094 1 38.72 3 SER B N 1
ATOM 2765 C CA . SER B 1 3 ? -14.07 66.625 55.656 1 38.72 3 SER B CA 1
ATOM 2766 C C . SER B 1 3 ? -13.258 65.375 55.281 1 38.72 3 SER B C 1
ATOM 2768 O O . SER B 1 3 ? -12.977 65.188 54.094 1 38.72 3 SER B O 1
ATOM 2770 N N . THR B 1 4 ? -12.688 64.688 56.25 1 39.03 4 THR B N 1
ATOM 2771 C CA . THR B 1 4 ? -11.703 63.656 55.938 1 39.03 4 THR B CA 1
ATOM 2772 C C . THR B 1 4 ? -12.398 62.375 55.469 1 39.03 4 THR B C 1
ATOM 2774 O O . THR B 1 4 ? -11.734 61.438 55 1 39.03 4 THR B O 1
ATOM 2777 N N . GLN B 1 5 ? -13.734 62.281 55.719 1 34.97 5 GLN B N 1
ATOM 2778 C CA . GLN B 1 5 ? -14.336 60.969 55.469 1 34.97 5 GLN B CA 1
ATOM 2779 C C . GLN B 1 5 ? -14.609 60.75 54 1 34.97 5 GLN B C 1
ATOM 2781 O O . GLN B 1 5 ? -14.859 59.625 53.562 1 34.97 5 GLN B O 1
ATOM 2786 N N . ARG B 1 6 ? -14.703 61.812 53.156 1 39.22 6 ARG B N 1
ATOM 2787 C CA . ARG B 1 6 ? -15.227 61.625 51.812 1 39.22 6 ARG B CA 1
ATOM 2788 C C . ARG B 1 6 ? -14.18 60.969 50.906 1 39.22 6 ARG B C 1
ATOM 2790 O O . ARG B 1 6 ? -14.508 60.438 49.844 1 39.22 6 ARG B O 1
ATOM 2797 N N . GLN B 1 7 ? -12.875 61.156 51.312 1 37.97 7 GLN B N 1
ATOM 2798 C CA . GLN B 1 7 ? -11.922 60.719 50.312 1 37.97 7 GLN B CA 1
ATOM 2799 C C . GLN B 1 7 ? -11.789 59.188 50.312 1 37.97 7 GLN B C 1
ATOM 2801 O O . GLN B 1 7 ? -11.234 58.594 49.375 1 37.97 7 GLN B O 1
ATOM 2806 N N . PHE B 1 8 ? -12.227 58.562 51.5 1 42.66 8 PHE B N 1
ATOM 2807 C CA . PHE B 1 8 ? -11.977 57.125 51.531 1 42.66 8 PHE B CA 1
ATOM 2808 C C . PHE B 1 8 ? -13.008 56.375 50.719 1 42.66 8 PHE B C 1
ATOM 2810 O O . PHE B 1 8 ? -12.844 55.156 50.438 1 42.66 8 PHE B O 1
ATOM 2817 N N . GLY B 1 9 ? -14.164 57.062 50.375 1 39.06 9 GLY B N 1
ATOM 2818 C CA . GLY B 1 9 ? -15.211 56.344 49.688 1 39.06 9 GLY B CA 1
ATOM 2819 C C . GLY B 1 9 ? -14.867 56.031 48.219 1 39.06 9 GLY B C 1
ATOM 2820 O O . GLY B 1 9 ? -15.289 55 47.688 1 39.06 9 GLY B O 1
ATOM 2821 N N . VAL B 1 10 ? -14.211 57.031 47.594 1 46.97 10 VAL B N 1
ATOM 2822 C CA . VAL B 1 10 ? -14.008 56.875 46.156 1 46.97 10 VAL B CA 1
ATOM 2823 C C . VAL B 1 10 ? -12.969 55.781 45.906 1 46.97 10 VAL B C 1
ATOM 2825 O O . VAL B 1 10 ? -13.031 55.062 44.906 1 46.97 10 VAL B O 1
ATOM 2828 N N . LYS B 1 11 ? -12.039 55.531 46.875 1 47.28 11 LYS B N 1
ATOM 2829 C CA . LYS B 1 11 ? -11 54.531 46.625 1 47.28 11 LYS B CA 1
ATOM 2830 C C . LYS B 1 11 ? -11.562 53.094 46.719 1 47.28 11 LYS B C 1
ATOM 2832 O O . LYS B 1 11 ? -11.125 52.219 46 1 47.28 11 LYS B O 1
ATOM 2837 N N . ALA B 1 12 ? -12.609 53.062 47.688 1 49.56 12 ALA B N 1
ATOM 2838 C CA . ALA B 1 12 ? -13.125 51.719 47.812 1 49.56 12 ALA B CA 1
ATOM 2839 C C . ALA B 1 12 ? -13.953 51.312 46.594 1 49.56 12 ALA B C 1
ATOM 2841 O O . ALA B 1 12 ? -13.938 50.156 46.156 1 49.56 12 ALA B O 1
ATOM 2842 N N . SER B 1 13 ? -14.633 52.344 45.938 1 48.56 13 SER B N 1
ATOM 2843 C CA . SER B 1 13 ? -15.438 51.969 44.781 1 48.56 13 SER B CA 1
ATOM 2844 C C . SER B 1 13 ? -14.555 51.656 43.594 1 48.56 13 SER B C 1
ATOM 2846 O O . SER B 1 13 ? -14.938 50.844 42.75 1 48.56 13 SER B O 1
ATOM 2848 N N . VAL B 1 14 ? -13.32 52.281 43.562 1 47.91 14 VAL B N 1
ATOM 2849 C CA . VAL B 1 14 ? -12.445 51.969 42.438 1 47.91 14 VAL B CA 1
ATOM 2850 C C . VAL B 1 14 ? -11.828 50.594 42.625 1 47.91 14 VAL B C 1
ATOM 2852 O O . VAL B 1 14 ? -11.695 49.812 41.656 1 47.91 14 VAL B O 1
ATOM 2855 N N . ILE B 1 15 ? -11.586 50.219 43.938 1 47.41 15 ILE B N 1
ATOM 2856 C CA . ILE B 1 15 ? -10.984 48.906 44.156 1 47.41 15 ILE B CA 1
ATOM 2857 C C . ILE B 1 15 ? -12.023 47.812 43.906 1 47.41 15 ILE B C 1
ATOM 2859 O O . ILE B 1 15 ? -11.727 46.781 43.281 1 47.41 15 ILE B O 1
ATOM 2863 N N . ALA B 1 16 ? -13.32 48.062 44.344 1 46.44 16 ALA B N 1
ATOM 2864 C CA . ALA B 1 16 ? -14.352 47.094 44.062 1 46.44 16 ALA B CA 1
ATOM 2865 C C . ALA B 1 16 ? -14.633 46.969 42.562 1 46.44 16 ALA B C 1
ATOM 2867 O O . ALA B 1 16 ? -14.898 45.906 42.031 1 46.44 16 ALA B O 1
ATOM 2868 N N . PHE B 1 17 ? -14.531 48.156 41.844 1 43.84 17 PHE B N 1
ATOM 2869 C CA . PHE B 1 17 ? -14.742 48.094 40.406 1 43.84 17 PHE B CA 1
ATOM 2870 C C . PHE B 1 17 ? -13.594 47.344 39.719 1 43.84 17 PHE B C 1
ATOM 2872 O O . PHE B 1 17 ? -13.82 46.594 38.75 1 43.84 17 PHE B O 1
ATOM 2879 N N . ILE B 1 18 ? -12.344 47.469 40.25 1 43.16 18 ILE B N 1
ATOM 2880 C CA . ILE B 1 18 ? -11.234 46.75 39.625 1 43.16 18 ILE B CA 1
ATOM 2881 C C . ILE B 1 18 ? -11.352 45.25 39.969 1 43.16 18 ILE B C 1
ATOM 2883 O O . ILE B 1 18 ? -11.062 44.406 39.125 1 43.16 18 ILE B O 1
ATOM 2887 N N . PHE B 1 19 ? -11.898 44.938 41.156 1 42.91 19 PHE B N 1
ATOM 2888 C CA . PHE B 1 19 ? -12.055 43.5 41.469 1 42.91 19 PHE B CA 1
ATOM 2889 C C . PHE B 1 19 ? -13.195 42.906 40.656 1 42.91 19 PHE B C 1
ATOM 2891 O O . PHE B 1 19 ? -13.164 41.719 40.312 1 42.91 19 PHE B O 1
ATOM 2898 N N . MET B 1 20 ? -14.297 43.656 40.406 1 41 20 MET B N 1
ATOM 2899 C CA . MET B 1 20 ? -15.367 43.094 39.594 1 41 20 MET B CA 1
ATOM 2900 C C . MET B 1 20 ? -14.922 42.938 38.156 1 41 20 MET B C 1
ATOM 2902 O O . MET B 1 20 ? -15.539 42.219 37.375 1 41 20 MET B O 1
ATOM 2906 N N . LEU B 1 21 ? -14.047 43.812 37.625 1 38.47 21 LEU B N 1
ATOM 2907 C CA . LEU B 1 21 ? -13.719 43.656 36.219 1 38.47 21 LEU B CA 1
ATOM 2908 C C . LEU B 1 21 ? -12.938 42.375 36 1 38.47 21 LEU B C 1
ATOM 2910 O O . LEU B 1 21 ? -12.945 41.812 34.875 1 38.47 21 LEU B O 1
ATOM 2914 N N . HIS B 1 22 ? -12.102 42.031 36.969 1 35.97 22 HIS B N 1
ATOM 2915 C CA . HIS B 1 22 ? -11.25 40.969 36.438 1 35.97 22 HIS B CA 1
ATOM 2916 C C . HIS B 1 22 ? -11.969 39.625 36.406 1 35.97 22 HIS B C 1
ATOM 2918 O O . HIS B 1 22 ? -11.336 38.594 36.25 1 35.97 22 HIS B O 1
ATOM 2924 N N . PHE B 1 23 ? -13.133 39.469 37 1 36.06 23 PHE B N 1
ATOM 2925 C CA . PHE B 1 23 ? -13.664 38.156 36.688 1 36.06 23 PHE B CA 1
ATOM 2926 C C . PHE B 1 23 ? -13.914 38.031 35.188 1 36.06 23 PHE B C 1
ATOM 2928 O O . PHE B 1 23 ? -15.008 38.344 34.719 1 36.06 23 PHE B O 1
ATOM 2935 N N . ILE B 1 24 ? -13.023 38.438 34.344 1 33.28 24 ILE B N 1
ATOM 2936 C CA . ILE B 1 24 ? -13.125 37.812 33 1 33.28 24 ILE B CA 1
ATOM 2937 C C . ILE B 1 24 ? -13.344 36.312 33.156 1 33.28 24 ILE B C 1
ATOM 2939 O O . ILE B 1 24 ? -12.461 35.594 33.625 1 33.28 24 ILE B O 1
ATOM 2943 N N . SER B 1 25 ? -14.586 35.875 33.344 1 30.48 25 SER B N 1
ATOM 2944 C CA . SER B 1 25 ? -14.945 34.5 33.062 1 30.48 25 SER B CA 1
ATOM 2945 C C . SER B 1 25 ? -14.211 33.969 31.844 1 30.48 25 SER B C 1
ATOM 2947 O O . SER B 1 25 ? -14.43 34.438 30.719 1 30.48 25 SER B O 1
ATOM 2949 N N . VAL B 1 26 ? -13.008 33.625 31.938 1 32.34 26 VAL B N 1
ATOM 2950 C CA . VAL B 1 26 ? -12.516 32.625 31 1 32.34 26 VAL B CA 1
ATOM 2951 C C . VAL B 1 26 ? -13.617 31.609 30.703 1 32.34 26 VAL B C 1
ATOM 2953 O O . VAL B 1 26 ? -13.914 30.75 31.531 1 32.34 26 VAL B O 1
ATOM 2956 N N . VAL B 1 27 ? -14.648 32 30.047 1 31.27 27 VAL B N 1
ATOM 2957 C CA . VAL B 1 27 ? -15.445 30.984 29.375 1 31.27 27 VAL B CA 1
ATOM 2958 C C . VAL B 1 27 ? -14.523 30 28.641 1 31.27 27 VAL B C 1
ATOM 2960 O O . VAL B 1 27 ? -13.922 30.359 27.625 1 31.27 27 VAL B O 1
ATOM 2963 N N . VAL B 1 28 ? -13.883 29.172 29.328 1 34.38 28 VAL B N 1
ATOM 2964 C CA . VAL B 1 28 ? -13.453 27.906 28.734 1 34.38 28 VAL B CA 1
ATOM 2965 C C . VAL B 1 28 ? -14.578 27.344 27.859 1 34.38 28 VAL B C 1
ATOM 2967 O O . VAL B 1 28 ? -15.648 27 28.359 1 34.38 28 VAL B O 1
ATOM 2970 N N . TYR B 1 29 ? -14.664 27.875 26.719 1 30.78 29 TYR B N 1
ATOM 2971 C CA . TYR B 1 29 ? -15.5 27.141 25.781 1 30.78 29 TYR B CA 1
ATOM 2972 C C . TYR B 1 29 ? -15.336 25.625 25.953 1 30.78 29 TYR B C 1
ATOM 2974 O O . TYR B 1 29 ? -14.305 25.062 25.594 1 30.78 29 TYR B O 1
ATOM 2982 N N . ALA B 1 30 ? -15.961 25.047 26.969 1 38.09 30 ALA B N 1
ATOM 2983 C CA . ALA B 1 30 ? -16.266 23.609 26.938 1 38.09 30 ALA B CA 1
ATOM 2984 C C . ALA B 1 30 ? -17.016 23.234 25.672 1 38.09 30 ALA B C 1
ATOM 2986 O O . ALA B 1 30 ? -18.062 23.828 25.359 1 38.09 30 ALA B O 1
ATOM 2987 N N . PRO B 1 31 ? -16.375 22.734 24.688 1 40.62 31 PRO B N 1
ATOM 2988 C CA . PRO B 1 31 ? -17.25 22.297 23.594 1 40.62 31 PRO B CA 1
ATOM 2989 C C . PRO B 1 31 ? -18.625 21.828 24.078 1 40.62 31 PRO B C 1
ATOM 2991 O O . PRO B 1 31 ? -18.766 21.375 25.219 1 40.62 31 PRO B O 1
ATOM 2994 N N . SER B 1 32 ? -19.688 22.344 23.516 1 40.38 32 SER B N 1
ATOM 2995 C CA . SER B 1 32 ? -21.016 21.922 23.906 1 40.38 32 SER B CA 1
ATOM 2996 C C . SER B 1 32 ? -21.094 20.422 24.141 1 40.38 32 SER B C 1
ATOM 2998 O O . SER B 1 32 ? -20.297 19.672 23.562 1 40.38 32 SER B O 1
ATOM 3000 N N . LYS B 1 33 ? -21.75 19.906 25.141 1 43.69 33 LYS B N 1
ATOM 3001 C CA . LYS B 1 33 ? -22.016 18.484 25.344 1 43.69 33 LYS B CA 1
ATOM 3002 C C . LYS B 1 33 ? -22.219 17.766 24.031 1 43.69 33 LYS B C 1
ATOM 3004 O O . LYS B 1 33 ? -21.969 16.562 23.922 1 43.69 33 LYS B O 1
ATOM 3009 N N . ALA B 1 34 ? -22.922 18.359 23.141 1 44.75 34 ALA B N 1
ATOM 3010 C CA . ALA B 1 34 ? -23.25 17.797 21.828 1 44.75 34 ALA B CA 1
ATOM 3011 C C . ALA B 1 34 ? -21.984 17.562 21 1 44.75 34 ALA B C 1
ATOM 3013 O O . ALA B 1 34 ? -21.875 16.562 20.297 1 44.75 34 ALA B O 1
ATOM 3014 N N . GLU B 1 35 ? -21.078 18.406 21.031 1 46.59 35 GLU B N 1
ATOM 3015 C CA . GLU B 1 35 ? -19.812 18.25 20.312 1 46.59 35 GLU B CA 1
ATOM 3016 C C . GLU B 1 35 ? -18.938 17.188 20.953 1 46.59 35 GLU B C 1
ATOM 3018 O O . GLU B 1 35 ? -18.234 16.453 20.266 1 46.59 35 GLU B O 1
ATOM 3023 N N . VAL B 1 36 ? -19.031 17.047 22.297 1 45.03 36 VAL B N 1
ATOM 3024 C CA . VAL B 1 36 ? -18.328 16.016 23.031 1 45.03 36 VAL B CA 1
ATOM 3025 C C . VAL B 1 36 ? -19 14.664 22.797 1 45.03 36 VAL B C 1
ATOM 3027 O O . VAL B 1 36 ? -18.312 13.641 22.672 1 45.03 36 VAL B O 1
ATOM 3030 N N . GLU B 1 37 ? -20.25 14.594 22.875 1 48.41 37 GLU B N 1
ATOM 3031 C CA . GLU B 1 37 ? -20.984 13.359 22.641 1 48.41 37 GLU B CA 1
ATOM 3032 C C . GLU B 1 37 ? -20.734 12.828 21.234 1 48.41 37 GLU B C 1
ATOM 3034 O O . GLU B 1 37 ? -20.75 11.617 21.016 1 48.41 37 GLU B O 1
ATOM 3039 N N . LEU B 1 38 ? -20.656 13.625 20.266 1 47.56 38 LEU B N 1
ATOM 3040 C CA . LEU B 1 38 ? -20.297 13.234 18.922 1 47.56 38 LEU B CA 1
ATOM 3041 C C . LEU B 1 38 ? -19 12.438 18.906 1 47.56 38 LEU B C 1
ATOM 3043 O O . LEU B 1 38 ? -18.828 11.516 18.109 1 47.56 38 LEU B O 1
ATOM 3047 N N . SER B 1 39 ? -18.078 12.789 19.891 1 50.84 39 SER B N 1
ATOM 3048 C CA . SER B 1 39 ? -16.734 12.227 19.922 1 50.84 39 SER B CA 1
ATOM 3049 C C . SER B 1 39 ? -16.766 10.734 20.203 1 50.84 39 SER B C 1
ATOM 3051 O O . SER B 1 39 ? -16.047 9.961 19.547 1 50.84 39 SER B O 1
ATOM 3053 N N . THR B 1 40 ? -17.578 10.336 21.203 1 55.5 40 THR B N 1
ATOM 3054 C CA . THR B 1 40 ? -17.453 8.961 21.688 1 55.5 40 THR B CA 1
ATOM 3055 C C . THR B 1 40 ? -17.969 7.98 20.625 1 55.5 40 THR B C 1
ATOM 3057 O O . THR B 1 40 ? -17.516 6.84 20.562 1 55.5 40 THR B O 1
ATOM 3060 N N . ARG B 1 41 ? -18.75 8.5 19.766 1 65.19 41 ARG B N 1
ATOM 3061 C CA . ARG B 1 41 ? -19.359 7.531 18.859 1 65.19 41 ARG B CA 1
ATOM 3062 C C . ARG B 1 41 ? -18.453 7.23 17.688 1 65.19 41 ARG B C 1
ATOM 3064 O O . ARG B 1 41 ? -18.484 6.129 17.125 1 65.19 41 ARG B O 1
ATOM 3071 N N . PHE B 1 42 ? -17.406 8.031 17.547 1 85.94 42 PHE B N 1
ATOM 3072 C CA . PHE B 1 42 ? -16.688 7.883 16.297 1 85.94 42 PHE B CA 1
ATOM 3073 C C . PHE B 1 42 ? -15.234 7.48 16.547 1 85.94 42 PHE B C 1
ATOM 3075 O O . PHE B 1 42 ? -14.469 7.281 15.602 1 85.94 42 PHE B O 1
ATOM 3082 N N . CYS B 1 43 ? -15.031 7.289 17.906 1 95.06 43 CYS B N 1
ATOM 3083 C CA . CYS B 1 43 ? -13.648 6.969 18.25 1 95.06 43 CYS B CA 1
ATOM 3084 C C . CYS B 1 43 ? -13.562 5.598 18.906 1 95.06 43 CYS B C 1
ATOM 3086 O O . CYS B 1 43 ? -14.477 5.188 19.625 1 95.06 43 CYS B O 1
ATOM 3088 N N . SER B 1 44 ? -12.469 4.922 18.703 1 97 44 SER B N 1
ATOM 3089 C CA . SER B 1 44 ? -12.234 3.645 19.359 1 97 44 SER B CA 1
ATOM 3090 C C . SER B 1 44 ? -11.969 3.832 20.844 1 97 44 SER B C 1
ATOM 3092 O O . SER B 1 44 ? -11.625 4.934 21.297 1 97 44 SER B O 1
ATOM 3094 N N . ARG B 1 45 ? -12.141 2.75 21.609 1 95.56 45 ARG B N 1
ATOM 3095 C CA . ARG B 1 45 ? -11.852 2.779 23.031 1 95.56 45 ARG B CA 1
ATOM 3096 C C . ARG B 1 45 ? -10.383 3.094 23.297 1 95.56 45 ARG B C 1
ATOM 3098 O O . ARG B 1 45 ? -10.055 3.84 24.219 1 95.56 45 ARG B O 1
ATOM 3105 N N . SER B 1 46 ? -9.547 2.518 22.484 1 96.75 46 SER B N 1
ATOM 3106 C CA . SER B 1 46 ? -8.117 2.742 22.656 1 96.75 46 SER B CA 1
ATOM 3107 C C . SER B 1 46 ? -7.75 4.199 22.391 1 96.75 46 SER B C 1
ATOM 3109 O O . SER B 1 46 ? -6.824 4.734 23 1 96.75 46 SER B O 1
ATOM 3111 N N . PHE B 1 47 ? -8.438 4.789 21.469 1 97.12 47 PHE B N 1
ATOM 3112 C CA . PHE B 1 47 ? -8.219 6.203 21.203 1 97.12 47 PHE B CA 1
ATOM 3113 C C . PHE B 1 47 ? -8.609 7.059 22.406 1 97.12 47 PHE B C 1
ATOM 3115 O O . PHE B 1 47 ? -7.879 7.98 22.766 1 97.12 47 PHE B O 1
ATOM 3122 N N . GLN B 1 48 ? -9.672 6.762 23.031 1 94.31 48 GLN B N 1
ATOM 3123 C CA . GLN B 1 48 ? -10.18 7.508 24.188 1 94.31 48 GLN B CA 1
ATOM 3124 C C . GLN B 1 48 ? -9.273 7.324 25.406 1 94.31 48 GLN B C 1
ATOM 3126 O O . GLN B 1 48 ? -9.219 8.195 26.266 1 94.31 48 GLN B O 1
ATOM 3131 N N . ALA B 1 49 ? -8.57 6.281 25.391 1 95.69 49 ALA B N 1
ATOM 3132 C CA . ALA B 1 49 ? -7.77 5.926 26.547 1 95.69 49 ALA B CA 1
ATOM 3133 C C . ALA B 1 49 ? -6.395 6.59 26.484 1 95.69 49 ALA B C 1
ATOM 3135 O O . ALA B 1 49 ? -5.613 6.5 27.438 1 95.69 49 ALA B O 1
ATOM 3136 N N . LEU B 1 50 ? -6.082 7.293 25.438 1 96.5 50 LEU B N 1
ATOM 3137 C CA . LEU B 1 50 ? -4.773 7.922 25.297 1 96.5 50 LEU B CA 1
ATOM 3138 C C . LEU B 1 50 ? -4.586 9.016 26.344 1 96.5 50 LEU B C 1
ATOM 3140 O O . LEU B 1 50 ? -5.469 9.852 26.547 1 96.5 50 LEU B O 1
ATOM 3144 N N . ARG B 1 51 ? -3.379 8.945 26.984 1 96.19 51 ARG B N 1
ATOM 3145 C CA . ARG B 1 51 ? -3.037 9.945 28 1 96.19 51 ARG B CA 1
ATOM 3146 C C . ARG B 1 51 ? -1.662 10.547 27.734 1 96.19 51 ARG B C 1
ATOM 3148 O O . ARG B 1 51 ? -0.737 9.836 27.328 1 96.19 51 ARG B O 1
ATOM 3155 N N . PRO B 1 52 ? -1.548 11.844 27.969 1 95.44 52 PRO B N 1
ATOM 3156 C CA . PRO B 1 52 ? -0.269 12.508 27.688 1 95.44 52 PRO B CA 1
ATOM 3157 C C . PRO B 1 52 ? 0.893 11.883 28.469 1 95.44 52 PRO B C 1
ATOM 3159 O O . PRO B 1 52 ? 2.029 11.883 27.984 1 95.44 52 PRO B O 1
ATOM 3162 N N . SER B 1 53 ? 0.66 11.383 29.625 1 95.06 53 SER B N 1
ATOM 3163 C CA . SER B 1 53 ? 1.71 10.828 30.484 1 95.06 53 SER B CA 1
ATOM 3164 C C . SER B 1 53 ? 2.402 9.648 29.812 1 95.06 53 SER B C 1
ATOM 3166 O O . SER B 1 53 ? 3.547 9.32 30.125 1 95.06 53 SER B O 1
ATOM 3168 N N . GLU B 1 54 ? 1.742 9.023 28.875 1 95.31 54 GLU B N 1
ATOM 3169 C CA . GLU B 1 54 ? 2.279 7.852 28.188 1 95.31 54 GLU B CA 1
ATOM 3170 C C . GLU B 1 54 ? 3.293 8.25 27.125 1 95.31 54 GLU B C 1
ATOM 3172 O O . GLU B 1 54 ? 4.027 7.402 26.609 1 95.31 54 GLU B O 1
ATOM 3177 N N . PHE B 1 55 ? 3.408 9.547 26.875 1 96.19 55 PHE B N 1
ATOM 3178 C CA . PHE B 1 55 ? 4.172 9.984 25.703 1 96.19 55 PHE B CA 1
ATOM 3179 C C . PHE B 1 55 ? 5.254 10.984 26.109 1 96.19 55 PHE B C 1
ATOM 3181 O O . PHE B 1 55 ? 5.574 11.898 25.344 1 96.19 55 PHE B O 1
ATOM 3188 N N . ARG B 1 56 ? 5.773 10.789 27.25 1 91.5 56 ARG B N 1
ATOM 3189 C CA . ARG B 1 56 ? 6.848 11.648 27.734 1 91.5 56 ARG B CA 1
ATOM 3190 C C . ARG B 1 56 ? 8.164 11.336 27.031 1 91.5 56 ARG B C 1
ATOM 3192 O O . ARG B 1 56 ? 8.922 12.242 26.688 1 91.5 56 ARG B O 1
ATOM 3199 N N . ALA B 1 57 ? 8.398 10.031 26.781 1 92.12 57 ALA B N 1
ATOM 3200 C CA . ALA B 1 57 ? 9.656 9.602 26.188 1 92.12 57 ALA B CA 1
ATOM 3201 C C . ALA B 1 57 ? 9.633 9.789 24.672 1 92.12 57 ALA B C 1
ATOM 3203 O O . ALA B 1 57 ? 10.617 10.242 24.078 1 92.12 57 ALA B O 1
ATOM 3204 N N . GLN B 1 58 ? 8.539 9.383 24.078 1 95.38 58 GLN B N 1
ATOM 3205 C CA . GLN B 1 58 ? 8.32 9.516 22.641 1 95.38 58 GLN B CA 1
ATOM 3206 C C . GLN B 1 58 ? 6.938 10.078 22.344 1 95.38 58 GLN B C 1
ATOM 3208 O O . GLN B 1 58 ? 5.941 9.609 22.906 1 95.38 58 GLN B O 1
ATOM 3213 N N . PRO B 1 59 ? 6.953 11.031 21.5 1 97.88 59 PRO B N 1
ATOM 3214 C CA . PRO B 1 59 ? 5.664 11.672 21.234 1 97.88 59 PRO B CA 1
ATOM 3215 C C . PRO B 1 59 ? 4.699 10.758 20.484 1 97.88 59 PRO B C 1
ATOM 3217 O O . PRO B 1 59 ? 5.137 9.859 19.75 1 97.88 59 PRO B O 1
ATOM 3220 N N . LEU B 1 60 ? 3.41 11.008 20.703 1 98.62 60 LEU B N 1
ATOM 3221 C CA . LEU B 1 60 ? 2.348 10.398 19.906 1 98.62 60 LEU B CA 1
ATOM 3222 C C . LEU B 1 60 ? 2.336 10.969 18.484 1 98.62 60 LEU B C 1
ATOM 3224 O O . LEU B 1 60 ? 2.486 12.18 18.297 1 98.62 60 LEU B O 1
ATOM 3228 N N . ILE B 1 61 ? 2.283 10.078 17.516 1 98.81 61 ILE B N 1
ATOM 3229 C CA . ILE B 1 61 ? 2.07 10.547 16.156 1 98.81 61 ILE B CA 1
ATOM 3230 C C . ILE B 1 61 ? 0.579 10.523 15.828 1 98.81 61 ILE B C 1
ATOM 3232 O O . ILE B 1 61 ? -0.064 9.469 15.914 1 98.81 61 ILE B O 1
ATOM 3236 N N . ILE B 1 62 ? 0.001 11.617 15.508 1 98.81 62 ILE B N 1
ATOM 3237 C CA . ILE B 1 62 ? -1.397 11.711 15.109 1 98.81 62 ILE B CA 1
ATOM 3238 C C . ILE B 1 62 ? -1.488 11.875 13.594 1 98.81 62 ILE B C 1
ATOM 3240 O O . ILE B 1 62 ? -1.056 12.898 13.047 1 98.81 62 ILE B O 1
ATOM 3244 N N . VAL B 1 63 ? -2.027 10.891 12.961 1 98.94 63 VAL B N 1
ATOM 3245 C CA . VAL B 1 63 ? -2.178 10.914 11.508 1 98.94 63 VAL B CA 1
ATOM 3246 C C . VAL B 1 63 ? -3.602 11.32 11.141 1 98.94 63 VAL B C 1
ATOM 3248 O O . VAL B 1 63 ? -4.57 10.758 11.656 1 98.94 63 VAL B O 1
ATOM 3251 N N . ILE B 1 64 ? -3.752 12.289 10.297 1 98.5 64 ILE B N 1
ATOM 3252 C CA . ILE B 1 64 ? -5.039 12.727 9.766 1 98.5 64 ILE B CA 1
ATOM 3253 C C . ILE B 1 64 ? -5.16 12.32 8.297 1 98.5 64 ILE B C 1
ATOM 3255 O O . ILE B 1 64 ? -4.32 12.695 7.477 1 98.5 64 ILE B O 1
ATOM 3259 N N . THR B 1 65 ? -6.195 11.594 7.969 1 98.81 65 THR B N 1
ATOM 3260 C CA . THR B 1 65 ? -6.426 11.125 6.605 1 98.81 65 THR B CA 1
ATOM 3261 C C . THR B 1 65 ? -7.836 11.477 6.145 1 98.81 65 THR B C 1
ATOM 3263 O O . THR B 1 65 ? -8.812 10.898 6.621 1 98.81 65 THR B O 1
ATOM 3266 N N . PRO B 1 66 ? -7.93 12.438 5.254 1 97 66 PRO B N 1
ATOM 3267 C CA . PRO B 1 66 ? -9.227 12.594 4.582 1 97 66 PRO B CA 1
ATOM 3268 C C . PRO B 1 66 ? -9.516 11.469 3.592 1 97 66 PRO B C 1
ATOM 3270 O O . PRO B 1 66 ? -8.594 10.953 2.949 1 97 66 PRO B O 1
ATOM 3273 N N . THR B 1 67 ? -10.719 11.094 3.469 1 97.44 67 THR B N 1
ATOM 3274 C CA . THR B 1 67 ? -11.07 10.047 2.514 1 97.44 67 THR B CA 1
ATOM 3275 C C . THR B 1 67 ? -12.477 10.273 1.959 1 97.44 67 THR B C 1
ATOM 3277 O O . THR B 1 67 ? -13.258 11.031 2.527 1 97.44 67 THR B O 1
ATOM 3280 N N . ARG B 1 68 ? -12.742 9.688 0.857 1 95.69 68 ARG B N 1
ATOM 3281 C CA . ARG B 1 68 ? -14.047 9.75 0.212 1 95.69 68 ARG B CA 1
ATOM 3282 C C . ARG B 1 68 ? -14.305 8.5 -0.618 1 95.69 68 ARG B C 1
ATOM 3284 O O . ARG B 1 68 ? -13.367 7.812 -1.028 1 95.69 68 ARG B O 1
ATOM 3291 N N . LYS B 1 69 ? -15.594 8.32 -0.854 1 95.81 69 LYS B N 1
ATOM 3292 C CA . LYS B 1 69 ? -15.953 7.184 -1.698 1 95.81 69 LYS B CA 1
ATOM 3293 C C . LYS B 1 69 ? -15.336 7.305 -3.084 1 95.81 69 LYS B C 1
ATOM 3295 O O . LYS B 1 69 ? -15.422 8.359 -3.721 1 95.81 69 LYS B O 1
ATOM 3300 N N . SER B 1 70 ? -14.648 6.277 -3.469 1 95.81 70 SER B N 1
ATOM 3301 C CA . SER B 1 70 ? -14.07 6.145 -4.805 1 95.81 70 SER B CA 1
ATOM 3302 C C . SER B 1 70 ? -13.789 4.684 -5.137 1 95.81 70 SER B C 1
ATOM 3304 O O . SER B 1 70 ? -13.758 3.832 -4.246 1 95.81 70 SER B O 1
ATOM 3306 N N . LEU B 1 71 ? -13.531 4.418 -6.387 1 95.69 71 LEU B N 1
ATOM 3307 C CA . LEU B 1 71 ? -13.328 3.055 -6.863 1 95.69 71 LEU B CA 1
ATOM 3308 C C . LEU B 1 71 ? -12.086 2.438 -6.23 1 95.69 71 LEU B C 1
ATOM 3310 O O . LEU B 1 71 ? -12.039 1.229 -5.992 1 95.69 71 LEU B O 1
ATOM 3314 N N . THR B 1 72 ? -11.078 3.264 -5.895 1 97.81 72 THR B N 1
ATOM 3315 C CA . THR B 1 72 ? -9.805 2.725 -5.445 1 97.81 72 THR B CA 1
ATOM 3316 C C . THR B 1 72 ? -9.602 2.982 -3.955 1 97.81 72 THR B C 1
ATOM 3318 O O . THR B 1 72 ? -8.531 2.703 -3.412 1 97.81 72 THR B O 1
ATOM 3321 N N . ARG B 1 73 ? -10.586 3.465 -3.266 1 98.06 73 ARG B N 1
ATOM 3322 C CA . ARG B 1 73 ? -10.406 3.842 -1.868 1 98.06 73 ARG B CA 1
ATOM 3323 C C . ARG B 1 73 ? -10.086 2.623 -1.01 1 98.06 73 ARG B C 1
ATOM 3325 O O . ARG B 1 73 ? -9.211 2.682 -0.139 1 98.06 73 ARG B O 1
ATOM 3332 N N . LEU B 1 74 ? -10.766 1.503 -1.262 1 98.69 74 LEU B N 1
ATOM 3333 C CA . LEU B 1 74 ? -10.625 0.35 -0.379 1 98.69 74 LEU B CA 1
ATOM 3334 C C . LEU B 1 74 ? -9.219 -0.24 -0.476 1 98.69 74 LEU B C 1
ATOM 3336 O O . LEU B 1 74 ? -8.555 -0.441 0.542 1 98.69 74 LEU B O 1
ATOM 3340 N N . PRO B 1 75 ? -8.719 -0.484 -1.676 1 98.62 75 PRO B N 1
ATOM 3341 C CA . PRO B 1 75 ? -7.324 -0.93 -1.712 1 98.62 75 PRO B CA 1
ATOM 3342 C C . PRO B 1 75 ? -6.355 0.115 -1.159 1 98.62 75 PRO B C 1
ATOM 3344 O O . PRO B 1 75 ? -5.387 -0.233 -0.481 1 98.62 75 PRO B O 1
ATOM 3347 N N . ASP B 1 76 ? -6.566 1.386 -1.363 1 98.62 76 ASP B N 1
ATOM 3348 C CA . ASP B 1 76 ? -5.699 2.447 -0.857 1 98.62 76 ASP B CA 1
ATOM 3349 C C . ASP B 1 76 ? -5.695 2.471 0.669 1 98.62 76 ASP B C 1
ATOM 3351 O O . ASP B 1 76 ? -4.629 2.49 1.292 1 98.62 76 ASP B O 1
ATOM 3355 N N . MET B 1 77 ? -6.871 2.43 1.204 1 98.81 77 MET B N 1
ATOM 3356 C CA . MET B 1 77 ? -7 2.49 2.658 1 98.81 77 MET B CA 1
ATOM 3357 C C . MET B 1 77 ? -6.449 1.225 3.307 1 98.81 77 MET B C 1
ATOM 3359 O O . MET B 1 77 ? -5.902 1.276 4.41 1 98.81 77 MET B O 1
ATOM 3363 N N . THR B 1 78 ? -6.586 0.103 2.633 1 98.81 78 THR B N 1
ATOM 3364 C CA . THR B 1 78 ? -6.023 -1.143 3.141 1 98.81 78 THR B CA 1
ATOM 3365 C C . THR B 1 78 ? -4.5 -1.054 3.221 1 98.81 78 THR B C 1
ATOM 3367 O O . THR B 1 78 ? -3.906 -1.382 4.25 1 98.81 78 THR B O 1
ATOM 3370 N N . ARG B 1 79 ? -3.906 -0.577 2.152 1 98.69 79 ARG B N 1
ATOM 3371 C CA . ARG B 1 79 ? -2.455 -0.418 2.127 1 98.69 79 ARG B CA 1
ATOM 3372 C C . ARG B 1 79 ? -1.992 0.546 3.215 1 98.69 79 ARG B C 1
ATOM 3374 O O . ARG B 1 79 ? -1.028 0.266 3.93 1 98.69 79 ARG B O 1
ATOM 3381 N N . LEU B 1 80 ? -2.664 1.645 3.334 1 98.88 80 LEU B N 1
ATOM 3382 C CA . LEU B 1 80 ? -2.281 2.639 4.332 1 98.88 80 LEU B CA 1
ATOM 3383 C C . LEU B 1 80 ? -2.426 2.078 5.742 1 98.88 80 LEU B C 1
ATOM 3385 O O . LEU B 1 80 ? -1.523 2.227 6.57 1 98.88 80 LEU B O 1
ATOM 3389 N N . ALA B 1 81 ? -3.539 1.433 5.98 1 98.88 81 ALA B N 1
ATOM 3390 C CA . ALA B 1 81 ? -3.773 0.85 7.301 1 98.88 81 ALA B CA 1
ATOM 3391 C C . ALA B 1 81 ? -2.654 -0.114 7.68 1 98.88 81 ALA B C 1
ATOM 3393 O O . ALA B 1 81 ? -2.129 -0.056 8.797 1 98.88 81 ALA B O 1
ATOM 3394 N N . GLN B 1 82 ? -2.328 -0.899 6.766 1 98.75 82 GLN B N 1
ATOM 3395 C CA . GLN B 1 82 ? -1.343 -1.937 7.051 1 98.75 82 GLN B CA 1
ATOM 3396 C C . GLN B 1 82 ? 0.044 -1.335 7.262 1 98.75 82 GLN B C 1
ATOM 3398 O O . GLN B 1 82 ? 0.837 -1.851 8.055 1 98.75 82 GLN B O 1
ATOM 3403 N N . SER B 1 83 ? 0.362 -0.225 6.594 1 98.81 83 SER B N 1
ATOM 3404 C CA . SER B 1 83 ? 1.586 0.509 6.902 1 98.81 83 SER B CA 1
ATOM 3405 C C . SER B 1 83 ? 1.541 1.098 8.305 1 98.81 83 SER B C 1
ATOM 3407 O O . SER B 1 83 ? 2.504 0.977 9.07 1 98.81 83 SER B O 1
ATOM 3409 N N . LEU B 1 84 ? 0.444 1.674 8.664 1 98.88 84 LEU B N 1
ATOM 3410 C CA . LEU B 1 84 ? 0.324 2.348 9.953 1 98.88 84 LEU B CA 1
ATOM 3411 C C . LEU B 1 84 ? 0.319 1.336 11.094 1 98.88 84 LEU B C 1
ATOM 3413 O O . LEU B 1 84 ? 0.751 1.647 12.211 1 98.88 84 LEU B O 1
ATOM 3417 N N . MET B 1 85 ? -0.136 0.136 10.805 1 98.81 85 MET B N 1
ATOM 3418 C CA . MET B 1 85 ? -0.159 -0.926 11.805 1 98.81 85 MET B CA 1
ATOM 3419 C C . MET B 1 85 ? 1.251 -1.251 12.289 1 98.81 85 MET B C 1
ATOM 3421 O O . MET B 1 85 ? 1.428 -1.825 13.367 1 98.81 85 MET B O 1
ATOM 3425 N N . LEU B 1 86 ? 2.211 -0.896 11.523 1 98.75 86 LEU B N 1
ATOM 3426 C CA . LEU B 1 86 ? 3.598 -1.222 11.836 1 98.75 86 LEU B CA 1
ATOM 3427 C C . LEU B 1 86 ? 4.246 -0.106 12.648 1 98.75 86 LEU B C 1
ATOM 3429 O O . LEU B 1 86 ? 5.406 -0.215 13.047 1 98.75 86 LEU B O 1
ATOM 3433 N N . VAL B 1 87 ? 3.547 0.995 12.922 1 98.62 87 VAL B N 1
ATOM 3434 C CA . VAL B 1 87 ? 4.078 2.162 13.617 1 98.62 87 VAL B CA 1
ATOM 3435 C C . VAL B 1 87 ? 3.551 2.193 15.047 1 98.62 87 VAL B C 1
ATOM 3437 O O . VAL B 1 87 ? 2.342 2.111 15.273 1 98.62 87 VAL B O 1
ATOM 3440 N N . ARG B 1 88 ? 4.426 2.314 16 1 96.38 88 ARG B N 1
ATOM 3441 C CA . ARG B 1 88 ? 4.031 2.375 17.406 1 96.38 88 ARG B CA 1
ATOM 3442 C C . ARG B 1 88 ? 3.59 3.783 17.797 1 96.38 88 ARG B C 1
ATOM 3444 O O . ARG B 1 88 ? 4.008 4.762 17.172 1 96.38 88 ARG B O 1
ATOM 3451 N N . ARG B 1 89 ? 2.73 3.857 18.812 1 97.75 89 ARG B N 1
ATOM 3452 C CA . ARG B 1 89 ? 2.32 5.125 19.406 1 97.75 89 ARG B CA 1
ATOM 3453 C C . ARG B 1 89 ? 1.727 6.055 18.359 1 97.75 89 ARG B C 1
ATOM 3455 O O . ARG B 1 89 ? 2.17 7.195 18.203 1 97.75 89 ARG B O 1
ATOM 3462 N N . LEU B 1 90 ? 0.787 5.508 17.688 1 98.62 90 LEU B N 1
ATOM 3463 C CA . LEU B 1 90 ? 0.126 6.234 16.609 1 98.62 90 LEU B CA 1
ATOM 3464 C C . LEU B 1 90 ? -1.381 6.289 16.844 1 98.62 90 LEU B C 1
ATOM 3466 O O . LEU B 1 90 ? -1.987 5.297 17.25 1 98.62 90 LEU B O 1
ATOM 3470 N N . ALA B 1 91 ? -1.983 7.402 16.625 1 98.75 91 ALA B N 1
ATOM 3471 C CA . ALA B 1 91 ? -3.43 7.59 16.562 1 98.75 91 ALA B CA 1
ATOM 3472 C C . ALA B 1 91 ? -3.869 8.047 15.18 1 98.75 91 ALA B C 1
ATOM 3474 O O . ALA B 1 91 ? -3.229 8.906 14.57 1 98.75 91 ALA B O 1
ATOM 3475 N N . TRP B 1 92 ? -4.949 7.449 14.719 1 98.88 92 TRP B N 1
ATOM 3476 C CA . TRP B 1 92 ? -5.391 7.68 13.344 1 98.88 92 TRP B CA 1
ATOM 3477 C C . TRP B 1 92 ? -6.746 8.375 13.32 1 98.88 92 TRP B C 1
ATOM 3479 O O . TRP B 1 92 ? -7.742 7.832 13.805 1 98.88 92 TRP B O 1
ATOM 3489 N N . VAL B 1 93 ? -6.77 9.586 12.797 1 98.38 93 VAL B N 1
ATOM 3490 C CA . VAL B 1 93 ? -8 10.344 12.594 1 98.38 93 VAL B CA 1
ATOM 3491 C C . VAL B 1 93 ? -8.391 10.32 11.117 1 98.38 93 VAL B C 1
ATOM 3493 O O . VAL B 1 93 ? -7.703 10.914 10.281 1 98.38 93 VAL B O 1
ATOM 3496 N N . VAL B 1 94 ? -9.461 9.664 10.844 1 98.5 94 VAL B N 1
ATOM 3497 C CA . VAL B 1 94 ? -9.961 9.539 9.477 1 98.5 94 VAL B CA 1
ATOM 3498 C C . VAL B 1 94 ? -11.211 10.391 9.305 1 98.5 94 VAL B C 1
ATOM 3500 O O . VAL B 1 94 ? -12.148 10.297 10.102 1 98.5 94 VAL B O 1
ATOM 3503 N N . VAL B 1 95 ? -11.211 11.25 8.273 1 96.69 95 VAL B N 1
ATOM 3504 C CA . VAL B 1 95 ? -12.32 12.164 8.047 1 96.69 95 VAL B CA 1
ATOM 3505 C C . VAL B 1 95 ? -13.008 11.844 6.719 1 96.69 95 VAL B C 1
ATOM 3507 O O . VAL B 1 95 ? -12.383 11.922 5.66 1 96.69 95 VAL B O 1
ATOM 3510 N N . GLU B 1 96 ? -14.242 11.539 6.797 1 96.69 96 GLU B N 1
ATOM 3511 C CA . GLU B 1 96 ? -15.062 11.203 5.641 1 96.69 96 GLU B CA 1
ATOM 3512 C C . GLU B 1 96 ? -15.648 12.453 4.988 1 96.69 96 GLU B C 1
ATOM 3514 O O . GLU B 1 96 ? -16.297 13.25 5.656 1 96.69 96 GLU B O 1
ATOM 3519 N N . SER B 1 97 ? -15.406 12.609 3.713 1 92.69 97 SER B N 1
ATOM 3520 C CA . SER B 1 97 ? -15.961 13.75 2.988 1 92.69 97 SER B CA 1
ATOM 3521 C C . SER B 1 97 ? -17.453 13.547 2.703 1 92.69 97 SER B C 1
ATOM 3523 O O . SER B 1 97 ? -18.188 14.516 2.508 1 92.69 97 SER B O 1
ATOM 3525 N N . GLY B 1 98 ? -17.922 12.406 2.693 1 88.56 98 GLY B N 1
ATOM 3526 C CA . GLY B 1 98 ? -19.328 12.125 2.473 1 88.56 98 GLY B CA 1
ATOM 3527 C C . GLY B 1 98 ? -20.203 12.469 3.666 1 88.56 98 GLY B C 1
ATOM 3528 O O . GLY B 1 98 ? -19.688 12.781 4.742 1 88.56 98 GLY B O 1
ATOM 3529 N N . ALA B 1 99 ? -21.484 12.391 3.488 1 88.38 99 ALA B N 1
ATOM 3530 C CA . ALA B 1 99 ? -22.469 12.758 4.512 1 88.38 99 ALA B CA 1
ATOM 3531 C C . ALA B 1 99 ? -22.531 11.711 5.617 1 88.38 99 ALA B C 1
ATOM 3533 O O . ALA B 1 99 ? -22.922 12.016 6.746 1 88.38 99 ALA B O 1
ATOM 3534 N N . VAL B 1 100 ? -22.141 10.547 5.246 1 91.56 100 VAL B N 1
ATOM 3535 C CA . VAL B 1 100 ? -22.188 9.453 6.211 1 91.56 100 VAL B CA 1
ATOM 3536 C C . VAL B 1 100 ? -20.875 8.672 6.156 1 91.56 100 VAL B C 1
ATOM 3538 O O . VAL B 1 100 ? -20.219 8.633 5.121 1 91.56 100 VAL B O 1
ATOM 3541 N N . ILE B 1 101 ? -20.531 8.078 7.309 1 94.19 101 ILE B N 1
ATOM 3542 C CA . ILE B 1 101 ? -19.344 7.238 7.328 1 94.19 101 ILE B CA 1
ATOM 3543 C C . ILE B 1 101 ? -19.594 5.965 6.523 1 94.19 101 ILE B C 1
ATOM 3545 O O . ILE B 1 101 ? -20.734 5.535 6.367 1 94.19 101 ILE B O 1
ATOM 3549 N N . ALA B 1 102 ? -18.609 5.418 6.035 1 96.12 102 ALA B N 1
ATOM 3550 C CA . ALA B 1 102 ? -18.703 4.215 5.215 1 96.12 102 ALA B CA 1
ATOM 3551 C C . ALA B 1 102 ? -18.391 2.965 6.035 1 96.12 102 ALA B C 1
ATOM 3553 O O . ALA B 1 102 ? -17.359 2.879 6.684 1 96.12 102 ALA B O 1
ATOM 3554 N N . ASP B 1 103 ? -19.203 1.967 5.934 1 96.94 103 ASP B N 1
ATOM 3555 C CA . ASP B 1 103 ? -19.109 0.735 6.711 1 96.94 103 ASP B CA 1
ATOM 3556 C C . ASP B 1 103 ? -17.781 0.016 6.43 1 96.94 103 ASP B C 1
ATOM 3558 O O . ASP B 1 103 ? -17.094 -0.42 7.355 1 96.94 103 ASP B O 1
ATOM 3562 N N . PRO B 1 104 ? -17.375 -0.159 5.164 1 98.06 104 PRO B N 1
ATOM 3563 C CA . PRO B 1 104 ? -16.141 -0.902 4.918 1 98.06 104 PRO B CA 1
ATOM 3564 C C . PRO B 1 104 ? -14.906 -0.221 5.516 1 98.06 104 PRO B C 1
ATOM 3566 O O . PRO B 1 104 ? -13.961 -0.897 5.926 1 98.06 104 PRO B O 1
ATOM 3569 N N . ILE B 1 105 ? -14.945 1.094 5.602 1 98.38 105 ILE B N 1
ATOM 3570 C CA . ILE B 1 105 ? -13.82 1.824 6.184 1 98.38 105 ILE B CA 1
ATOM 3571 C C . ILE B 1 105 ? -13.828 1.657 7.699 1 98.38 105 ILE B C 1
ATOM 3573 O O . ILE B 1 105 ? -12.781 1.435 8.312 1 98.38 105 ILE B O 1
ATOM 3577 N N . GLU B 1 106 ? -14.961 1.757 8.258 1 97.5 106 GLU B N 1
ATOM 3578 C CA . GLU B 1 106 ? -15.055 1.562 9.695 1 97.5 106 GLU B CA 1
ATOM 3579 C C . GLU B 1 106 ? -14.57 0.173 10.102 1 97.5 106 GLU B C 1
ATOM 3581 O O . GLU B 1 106 ? -13.844 0.026 11.086 1 97.5 106 GLU B O 1
ATOM 3586 N N . ARG B 1 107 ? -14.969 -0.802 9.352 1 97.75 107 ARG B N 1
ATOM 3587 C CA . ARG B 1 107 ? -14.547 -2.166 9.648 1 97.75 107 ARG B CA 1
ATOM 3588 C C . ARG B 1 107 ? -13.031 -2.311 9.5 1 97.75 107 ARG B C 1
ATOM 3590 O O . ARG B 1 107 ? -12.391 -3.012 10.281 1 97.75 107 ARG B O 1
ATOM 3597 N N . LEU B 1 108 ? -12.523 -1.668 8.523 1 98.44 108 LEU B N 1
ATOM 3598 C CA . LEU B 1 108 ? -11.078 -1.674 8.336 1 98.44 108 LEU B CA 1
ATOM 3599 C C . LEU B 1 108 ? -10.367 -1.06 9.539 1 98.44 108 LEU B C 1
ATOM 3601 O O . LEU B 1 108 ? -9.391 -1.617 10.039 1 98.44 108 LEU B O 1
ATOM 3605 N N . LEU B 1 109 ? -10.836 0.05 9.992 1 98.5 109 LEU B N 1
ATOM 3606 C CA . LEU B 1 109 ? -10.234 0.739 11.133 1 98.5 109 LEU B CA 1
ATOM 3607 C C . LEU B 1 109 ? -10.32 -0.12 12.391 1 98.5 109 LEU B C 1
ATOM 3609 O O . LEU B 1 109 ? -9.344 -0.227 13.133 1 98.5 109 LEU B O 1
ATOM 3613 N N . LYS B 1 110 ? -11.438 -0.747 12.586 1 97.75 110 LYS B N 1
ATOM 3614 C CA . LYS B 1 110 ? -11.625 -1.604 13.75 1 97.75 110 LYS B CA 1
ATOM 3615 C C . LYS B 1 110 ? -10.656 -2.781 13.727 1 97.75 110 LYS B C 1
ATOM 3617 O O . LYS B 1 110 ? -10.016 -3.084 14.742 1 97.75 110 LYS B O 1
ATOM 3622 N N . ARG B 1 111 ? -10.461 -3.359 12.562 1 96.69 111 ARG B N 1
ATOM 3623 C CA . ARG B 1 111 ? -9.617 -4.551 12.516 1 96.69 111 ARG B CA 1
ATOM 3624 C C . ARG B 1 111 ? -8.141 -4.176 12.539 1 96.69 111 ARG B C 1
ATOM 3626 O O . ARG B 1 111 ? -7.285 -5.012 12.836 1 96.69 111 ARG B O 1
ATOM 3633 N N . SER B 1 112 ? -7.836 -2.945 12.203 1 97.94 112 SER B N 1
ATOM 3634 C CA . SER B 1 112 ? -6.445 -2.506 12.273 1 97.94 112 SER B CA 1
ATOM 3635 C C . SER B 1 112 ? -5.938 -2.5 13.711 1 97.94 112 SER B C 1
ATOM 3637 O O . SER B 1 112 ? -4.73 -2.531 13.945 1 97.94 112 SER B O 1
ATOM 3639 N N . LYS B 1 113 ? -6.844 -2.299 14.68 1 97.69 113 LYS B N 1
ATOM 3640 C CA . LYS B 1 113 ? -6.582 -2.256 16.109 1 97.69 113 LYS B CA 1
ATOM 3641 C C . LYS B 1 113 ? -5.789 -1.006 16.5 1 97.69 113 LYS B C 1
ATOM 3643 O O . LYS B 1 113 ? -5.25 -0.917 17.594 1 97.69 113 LYS B O 1
ATOM 3648 N N . LEU B 1 114 ? -5.668 -0.118 15.609 1 98.44 114 LEU B N 1
ATOM 3649 C CA . LEU B 1 114 ? -5.098 1.189 15.914 1 98.44 114 LEU B CA 1
ATOM 3650 C C . LEU B 1 114 ? -6.098 2.053 16.672 1 98.44 114 LEU B C 1
ATOM 3652 O O . LEU B 1 114 ? -7.305 1.954 16.453 1 98.44 114 LEU B O 1
ATOM 3656 N N . PRO B 1 115 ? -5.551 2.863 17.641 1 98.56 115 PRO B N 1
ATOM 3657 C CA . PRO B 1 115 ? -6.449 3.93 18.094 1 98.56 115 PRO B CA 1
ATOM 3658 C C . PRO B 1 115 ? -6.922 4.828 16.953 1 98.56 115 PRO B C 1
ATOM 3660 O O . PRO B 1 115 ? -6.102 5.371 16.219 1 98.56 115 PRO B O 1
ATOM 3663 N N . PHE B 1 116 ? -8.281 4.949 16.828 1 98.5 116 PHE B N 1
ATOM 3664 C CA . PHE B 1 116 ? -8.75 5.746 15.695 1 98.5 116 PHE B CA 1
ATOM 3665 C C . PHE B 1 116 ? -10.023 6.5 16.062 1 98.5 116 PHE B C 1
ATOM 3667 O O . PHE B 1 116 ? -10.711 6.141 17.016 1 98.5 116 PHE B O 1
ATOM 3674 N N . CYS B 1 117 ? -10.219 7.574 15.398 1 98.06 117 CYS B N 1
ATOM 3675 C CA . CYS B 1 117 ? -11.516 8.234 15.273 1 98.06 117 CYS B CA 1
ATOM 3676 C C . CYS B 1 117 ? -11.922 8.367 13.812 1 98.06 117 CYS B C 1
ATOM 3678 O O . CYS B 1 117 ? -11.078 8.625 12.953 1 98.06 117 CYS B O 1
ATOM 3680 N N . TYR B 1 118 ? -13.133 8.117 13.547 1 97.31 118 TYR B N 1
ATOM 3681 C CA . TYR B 1 118 ? -13.68 8.203 12.195 1 97.31 118 TYR B CA 1
ATOM 3682 C C . TYR B 1 118 ? -14.992 8.977 12.188 1 97.31 118 TYR B C 1
ATOM 3684 O O . TYR B 1 118 ? -15.977 8.547 12.781 1 97.31 118 TYR B O 1
ATOM 3692 N N . PHE B 1 119 ? -14.961 10.141 11.508 1 95.38 119 PHE B N 1
ATOM 3693 C CA . PHE B 1 119 ? -16.156 10.984 11.5 1 95.38 119 PHE B CA 1
ATOM 3694 C C . PHE B 1 119 ? -16.281 11.734 10.18 1 95.38 119 PHE B C 1
ATOM 3696 O O . PHE B 1 119 ? -15.367 11.711 9.359 1 95.38 119 PHE B O 1
ATOM 3703 N N . THR B 1 120 ? -17.453 12.266 9.898 1 93 120 THR B N 1
ATOM 3704 C CA . THR B 1 120 ? -17.719 12.992 8.664 1 93 120 THR B CA 1
ATOM 3705 C C . THR B 1 120 ? -17.234 14.438 8.773 1 93 120 THR B C 1
ATOM 3707 O O . THR B 1 120 ? -17.188 15.008 9.859 1 93 120 THR B O 1
ATOM 3710 N N . GLU B 1 121 ? -16.828 14.859 7.551 1 80.75 121 GLU B N 1
ATOM 3711 C CA . GLU B 1 121 ? -16.422 16.25 7.426 1 80.75 121 GLU B CA 1
ATOM 3712 C C . GLU B 1 121 ? -17.594 17.203 7.68 1 80.75 121 GLU B C 1
ATOM 3714 O O . GLU B 1 121 ? -18.703 16.969 7.191 1 80.75 121 GLU B O 1
ATOM 3719 N N . HIS B 1 122 ? -17.547 18.125 8.5 1 68.69 122 HIS B N 1
ATOM 3720 C CA . HIS B 1 122 ? -18.625 19.062 8.844 1 68.69 122 HIS B CA 1
ATOM 3721 C C . HIS B 1 122 ? -18.266 20.484 8.453 1 68.69 122 HIS B C 1
ATOM 3723 O O . HIS B 1 122 ? -18.891 21.438 8.922 1 68.69 122 HIS B O 1
ATOM 3729 N N . SER B 1 123 ? -17.422 20.594 7.527 1 61.69 123 SER B N 1
ATOM 3730 C CA . SER B 1 123 ? -17.062 22 7.297 1 61.69 123 SER B CA 1
ATOM 3731 C C . SER B 1 123 ? -18.109 22.703 6.441 1 61.69 123 SER B C 1
ATOM 3733 O O . SER B 1 123 ? -18.594 22.141 5.449 1 61.69 123 SER B O 1
ATOM 3735 N N . ASN B 1 124 ? -19.031 23.469 7.02 1 55.12 124 ASN B N 1
ATOM 3736 C CA . ASN B 1 124 ? -20.047 24.266 6.328 1 55.12 124 ASN B CA 1
ATOM 3737 C C . ASN B 1 124 ? -19.406 25.312 5.426 1 55.12 124 ASN B C 1
ATOM 3739 O O . ASN B 1 124 ? -19.984 26.359 5.168 1 55.12 124 ASN B O 1
ATOM 3743 N N . ASN B 1 125 ? -18.188 24.953 4.91 1 58.44 125 ASN B N 1
ATOM 3744 C CA . ASN B 1 125 ? -17.641 26.172 4.305 1 58.44 125 ASN B CA 1
ATOM 3745 C C . ASN B 1 125 ? -17.656 26.078 2.781 1 58.44 125 ASN B C 1
ATOM 3747 O O . ASN B 1 125 ? -17.172 25.094 2.207 1 58.44 125 ASN B O 1
ATOM 3751 N N . ALA B 1 126 ? -18.297 27.031 2.207 1 55.62 126 ALA B N 1
ATOM 3752 C CA . ALA B 1 126 ? -18.609 27.234 0.793 1 55.62 126 ALA B CA 1
ATOM 3753 C C . ALA B 1 126 ? -17.328 27.562 0.007 1 55.62 126 ALA B C 1
ATOM 3755 O O . ALA B 1 126 ? -17.297 27.391 -1.213 1 55.62 126 ALA B O 1
ATOM 3756 N N . HIS B 1 127 ? -16.188 27.938 0.695 1 57.88 127 HIS B N 1
ATOM 3757 C CA . HIS B 1 127 ? -15.125 28.531 -0.11 1 57.88 127 HIS B CA 1
ATOM 3758 C C . HIS B 1 127 ? -14.07 27.484 -0.479 1 57.88 127 HIS B C 1
ATOM 3760 O O . HIS B 1 127 ? -13.508 27.531 -1.575 1 57.88 127 HIS B O 1
ATOM 3766 N N . LEU B 1 128 ? -13.805 26.625 0.386 1 63.28 128 LEU B N 1
ATOM 3767 C CA . LEU B 1 128 ? -12.82 25.594 0.078 1 63.28 128 LEU B CA 1
ATOM 3768 C C . LEU B 1 128 ? -13.492 24.391 -0.579 1 63.28 128 LEU B C 1
ATOM 3770 O O . LEU B 1 128 ? -14.352 23.75 0.025 1 63.28 128 LEU B O 1
ATOM 3774 N N . LYS B 1 129 ? -13.031 24.25 -1.847 1 68.56 129 LYS B N 1
ATOM 3775 C CA . LYS B 1 129 ? -13.727 23.219 -2.623 1 68.56 129 LYS B CA 1
ATOM 3776 C C . LYS B 1 129 ? -12.961 21.891 -2.596 1 68.56 129 LYS B C 1
ATOM 3778 O O . LYS B 1 129 ? -13.547 20.828 -2.787 1 68.56 129 LYS B O 1
ATOM 3783 N N . ASP B 1 130 ? -11.719 21.984 -2.246 1 87.5 130 ASP B N 1
ATOM 3784 C CA . ASP B 1 130 ? -10.922 20.75 -2.238 1 87.5 130 ASP B CA 1
ATOM 3785 C C . ASP B 1 130 ? -11.266 19.891 -1.029 1 87.5 130 ASP B C 1
ATOM 3787 O O . ASP B 1 130 ? -10.961 20.25 0.109 1 87.5 130 ASP B O 1
ATOM 3791 N N . TRP B 1 131 ? -11.914 18.75 -1.296 1 90.44 131 TRP B N 1
ATOM 3792 C CA . TRP B 1 131 ? -12.438 17.906 -0.228 1 90.44 131 TRP B CA 1
ATOM 3793 C C . TRP B 1 131 ? -11.312 17.422 0.682 1 90.44 131 TRP B C 1
ATOM 3795 O O . TRP B 1 131 ? -11.523 17.188 1.873 1 90.44 131 TRP B O 1
ATOM 3805 N N . ARG B 1 132 ? -10.133 17.25 0.179 1 93 132 ARG B N 1
ATOM 3806 C CA . ARG B 1 132 ? -9.008 16.797 0.999 1 93 132 ARG B CA 1
ATOM 3807 C C . ARG B 1 132 ? -8.656 17.844 2.061 1 93 132 ARG B C 1
ATOM 3809 O O . ARG B 1 132 ? -8.453 17.5 3.227 1 93 132 ARG B O 1
ATOM 3816 N N . TRP B 1 133 ? -8.578 19.094 1.631 1 91.44 133 TRP B N 1
ATOM 3817 C CA . TRP B 1 133 ? -8.227 20.156 2.57 1 91.44 133 TRP B CA 1
ATOM 3818 C C . TRP B 1 133 ? -9.359 20.391 3.564 1 91.44 133 TRP B C 1
ATOM 3820 O O . TRP B 1 133 ? -9.109 20.734 4.727 1 91.44 133 TRP B O 1
ATOM 3830 N N . LEU B 1 134 ? -10.594 20.219 3.072 1 90.5 134 LEU B N 1
ATOM 3831 C CA . LEU B 1 134 ? -11.719 20.312 4 1 90.5 134 LEU B CA 1
ATOM 3832 C C . LEU B 1 134 ? -11.633 19.219 5.062 1 90.5 134 LEU B C 1
ATOM 3834 O O . LEU B 1 134 ? -11.875 19.484 6.246 1 90.5 134 LEU B O 1
ATOM 3838 N N . GLY B 1 135 ? -11.32 18.016 4.625 1 93.12 135 GLY B N 1
ATOM 3839 C CA . GLY B 1 135 ? -11.117 16.938 5.57 1 93.12 135 GLY B CA 1
ATOM 3840 C C . GLY B 1 135 ? -9.977 17.188 6.539 1 93.12 135 GLY B C 1
ATOM 3841 O O . GLY B 1 135 ? -10.102 16.922 7.734 1 93.12 135 GLY B O 1
ATOM 3842 N N . ARG B 1 136 ? -8.891 17.719 6.066 1 94 136 ARG B N 1
ATOM 3843 C CA . ARG B 1 136 ? -7.742 18.047 6.902 1 94 136 ARG B CA 1
ATOM 3844 C C . ARG B 1 136 ? -8.086 19.125 7.918 1 94 136 ARG B C 1
ATOM 3846 O O . ARG B 1 136 ? -7.641 19.078 9.062 1 94 136 ARG B O 1
ATOM 3853 N N . ASP B 1 137 ? -8.875 20.109 7.449 1 90.94 137 ASP B N 1
ATOM 3854 C CA . ASP B 1 137 ? -9.312 21.172 8.344 1 90.94 137 ASP B CA 1
ATOM 3855 C C . ASP B 1 137 ? -10.133 20.625 9.508 1 90.94 137 ASP B C 1
ATOM 3857 O O . ASP B 1 137 ? -9.883 20.953 10.664 1 90.94 137 ASP B O 1
ATOM 3861 N N . SER B 1 138 ? -11.07 19.797 9.125 1 90.94 138 SER B N 1
ATOM 3862 C CA . SER B 1 138 ? -11.914 19.172 10.148 1 90.94 138 SER B CA 1
ATOM 3863 C C . SER B 1 138 ? -11.086 18.328 11.102 1 90.94 138 SER B C 1
ATOM 3865 O O . SER B 1 138 ? -11.297 18.359 12.312 1 90.94 138 SER B O 1
ATOM 3867 N N . GLY B 1 139 ? -10.203 17.547 10.547 1 93.62 139 GLY B N 1
ATOM 3868 C CA . GLY B 1 139 ? -9.328 16.719 11.375 1 93.62 139 GLY B CA 1
ATOM 3869 C C . GLY B 1 139 ? -8.445 17.531 12.297 1 93.62 139 GLY B C 1
ATOM 3870 O O . GLY B 1 139 ? -8.266 17.188 13.461 1 93.62 139 GLY B O 1
ATOM 3871 N N . LEU B 1 140 ? -7.949 18.594 11.766 1 92.94 140 LEU B N 1
ATOM 3872 C CA . LEU B 1 140 ? -7.055 19.453 12.523 1 92.94 140 LEU B CA 1
ATOM 3873 C C . LEU B 1 140 ? -7.789 20.078 13.711 1 92.94 140 LEU B C 1
ATOM 3875 O O . LEU B 1 140 ? -7.273 20.094 14.828 1 92.94 140 LEU B O 1
ATOM 3879 N N . LYS B 1 141 ? -8.938 20.625 13.492 1 89.38 141 LYS B N 1
ATOM 3880 C CA . LYS B 1 141 ? -9.742 21.219 14.555 1 89.38 141 LYS B CA 1
ATOM 3881 C C . LYS B 1 141 ? -10.062 20.203 15.641 1 89.38 141 LYS B C 1
ATOM 3883 O O . LYS B 1 141 ? -9.961 20.5 16.828 1 89.38 141 LYS B O 1
ATOM 3888 N N . PHE B 1 142 ? -10.391 19.047 15.25 1 91.31 142 PHE B N 1
ATOM 3889 C CA . PHE B 1 142 ? -10.68 17.969 16.188 1 91.31 142 PHE B CA 1
ATOM 3890 C C . PHE B 1 142 ? -9.461 17.641 17.031 1 91.31 142 PHE B C 1
ATOM 3892 O O . PHE B 1 142 ? -9.578 17.5 18.266 1 91.31 142 PHE B O 1
ATOM 3899 N N . VAL B 1 143 ? -8.328 17.5 16.359 1 94.62 143 VAL B N 1
ATOM 3900 C CA . VAL B 1 143 ? -7.094 17.109 17.031 1 94.62 143 VAL B CA 1
ATOM 3901 C C . VAL B 1 143 ? -6.703 18.188 18.047 1 94.62 143 VAL B C 1
ATOM 3903 O O . VAL B 1 143 ? -6.32 17.875 19.172 1 94.62 143 VAL B O 1
ATOM 3906 N N . ILE B 1 144 ? -6.797 19.453 17.672 1 92.19 144 ILE B N 1
ATOM 3907 C CA . ILE B 1 144 ? -6.441 20.562 18.547 1 92.19 144 ILE B CA 1
ATOM 3908 C C . ILE B 1 144 ? -7.32 20.531 19.797 1 92.19 144 ILE B C 1
ATOM 3910 O O . ILE B 1 144 ? -6.832 20.734 20.906 1 92.19 144 ILE B O 1
ATOM 3914 N N . TYR B 1 145 ? -8.539 20.234 19.578 1 88.69 145 TYR B N 1
ATOM 3915 C CA . TYR B 1 145 ? -9.484 20.188 20.688 1 88.69 145 TYR B CA 1
ATOM 3916 C C . TYR B 1 145 ? -9.234 18.984 21.562 1 88.69 145 TYR B C 1
ATOM 3918 O O . TYR B 1 145 ? -9.086 19.109 22.781 1 88.69 145 TYR B O 1
ATOM 3926 N N . ARG B 1 146 ? -9.125 17.812 20.984 1 90.88 146 ARG B N 1
ATOM 3927 C CA . ARG B 1 146 ? -9.078 16.547 21.703 1 90.88 146 ARG B CA 1
ATOM 3928 C C . ARG B 1 146 ? -7.742 16.375 22.422 1 90.88 146 ARG B C 1
ATOM 3930 O O . ARG B 1 146 ? -7.688 15.789 23.5 1 90.88 146 ARG B O 1
ATOM 3937 N N . PHE B 1 147 ? -6.715 16.922 21.844 1 94.81 147 PHE B N 1
ATOM 3938 C CA . PHE B 1 147 ? -5.383 16.641 22.359 1 94.81 147 PHE B CA 1
ATOM 3939 C C . PHE B 1 147 ? -4.754 17.891 22.953 1 94.81 147 PHE B C 1
ATOM 3941 O O . PHE B 1 147 ? -3.529 18 23.031 1 94.81 147 PHE B O 1
ATOM 3948 N N . ALA B 1 148 ? -5.516 18.812 23.422 1 92 148 ALA B N 1
ATOM 3949 C CA . ALA B 1 148 ? -5.051 20.078 23.969 1 92 148 ALA B CA 1
ATOM 3950 C C . ALA B 1 148 ? -4.078 19.844 25.125 1 92 148 ALA B C 1
ATOM 3952 O O . ALA B 1 148 ? -3.121 20.609 25.297 1 92 148 ALA B O 1
ATOM 3953 N N . GLN B 1 149 ? -4.23 18.766 25.844 1 93.19 149 GLN B N 1
ATOM 3954 C CA . GLN B 1 149 ? -3.432 18.531 27.047 1 93.19 149 GLN B CA 1
ATOM 3955 C C . GLN B 1 149 ? -2.109 17.859 26.703 1 93.19 149 GLN B C 1
ATOM 3957 O O . GLN B 1 149 ? -1.232 17.719 27.547 1 93.19 149 GLN B O 1
ATOM 3962 N N . PHE B 1 150 ? -1.958 17.469 25.484 1 94.94 150 PHE B N 1
ATOM 3963 C CA . PHE B 1 150 ? -0.753 16.75 25.094 1 94.94 150 PHE B CA 1
ATOM 3964 C C . PHE B 1 150 ? 0.399 17.719 24.844 1 94.94 150 PHE B C 1
ATOM 3966 O O . PHE B 1 150 ? 1.567 17.328 24.891 1 94.94 150 PHE B O 1
ATOM 3973 N N . SER B 1 151 ? 0.108 18.953 24.547 1 91.31 151 SER B N 1
ATOM 3974 C CA . SER B 1 151 ? 1.12 19.984 24.375 1 91.31 151 SER B CA 1
ATOM 3975 C C . SER B 1 151 ? 2.182 19.547 23.359 1 91.31 151 SER B C 1
ATOM 3977 O O . SER B 1 151 ? 1.866 19.266 22.219 1 91.31 151 SER B O 1
ATOM 3979 N N . ASN B 1 152 ? 3.451 19.328 23.891 1 91.44 152 ASN B N 1
ATOM 3980 C CA . ASN B 1 152 ? 4.551 19 22.984 1 91.44 152 ASN B CA 1
ATOM 3981 C C . ASN B 1 152 ? 4.762 17.5 22.859 1 91.44 152 ASN B C 1
ATOM 3983 O O . ASN B 1 152 ? 5.77 17.047 22.312 1 91.44 152 ASN B O 1
ATOM 3987 N N . ARG B 1 153 ? 3.799 16.75 23.203 1 95.88 153 ARG B N 1
ATOM 3988 C CA . ARG B 1 153 ? 3.955 15.305 23.266 1 95.88 153 ARG B CA 1
ATOM 3989 C C . ARG B 1 153 ? 3.213 14.625 22.125 1 95.88 153 ARG B C 1
ATOM 3991 O O . ARG B 1 153 ? 2.773 13.484 22.25 1 95.88 153 ARG B O 1
ATOM 3998 N N . ALA B 1 154 ? 2.977 15.344 21.094 1 98.5 154 ALA B N 1
ATOM 3999 C CA . ALA B 1 154 ? 2.35 14.781 19.891 1 98.5 154 ALA B CA 1
ATOM 4000 C C . ALA B 1 154 ? 2.785 15.539 18.641 1 98.5 154 ALA B C 1
ATOM 4002 O O . ALA B 1 154 ? 3.105 16.734 18.703 1 98.5 154 ALA B O 1
ATOM 4003 N N . VAL B 1 155 ? 2.885 14.812 17.578 1 98.69 155 VAL B N 1
ATOM 4004 C CA . VAL B 1 155 ? 3.193 15.367 16.266 1 98.69 155 VAL B CA 1
ATOM 4005 C C . VAL B 1 155 ? 2.066 15.047 15.289 1 98.69 155 VAL B C 1
ATOM 4007 O O . VAL B 1 155 ? 1.585 13.914 15.234 1 98.69 155 VAL B O 1
ATOM 4010 N N . VAL B 1 156 ? 1.595 16.031 14.531 1 98.44 156 VAL B N 1
ATOM 4011 C CA . VAL B 1 156 ? 0.486 15.883 13.594 1 98.44 156 VAL B CA 1
ATOM 4012 C C . VAL B 1 156 ? 1.024 15.711 12.172 1 98.44 156 VAL B C 1
ATOM 4014 O O . VAL B 1 156 ? 1.905 16.453 11.742 1 98.44 156 VAL B O 1
ATOM 4017 N N . TYR B 1 157 ? 0.521 14.781 11.5 1 98.81 157 TYR B N 1
ATOM 4018 C CA . TYR B 1 157 ? 0.935 14.469 10.133 1 98.81 157 TYR B CA 1
ATOM 4019 C C . TYR B 1 157 ? -0.273 14.188 9.25 1 98.81 157 TYR B C 1
ATOM 4021 O O . TYR B 1 157 ? -1.209 13.5 9.656 1 98.81 157 TYR B O 1
ATOM 4029 N N . PHE B 1 158 ? -0.262 14.773 8.055 1 98.25 158 PHE B N 1
ATOM 4030 C CA . PHE B 1 158 ? -1.296 14.516 7.055 1 98.25 158 PHE B CA 1
ATOM 4031 C C . PHE B 1 158 ? -0.884 13.383 6.125 1 98.25 158 PHE B C 1
ATOM 4033 O O . PHE B 1 158 ? 0.142 13.477 5.445 1 98.25 158 PHE B O 1
ATOM 4040 N N . ALA B 1 159 ? -1.617 12.305 6.098 1 98.69 159 ALA B N 1
ATOM 4041 C CA . ALA B 1 159 ? -1.372 11.195 5.18 1 98.69 159 ALA B CA 1
ATOM 4042 C C . ALA B 1 159 ? -2.57 10.969 4.266 1 98.69 159 ALA B C 1
ATOM 4044 O O . ALA B 1 159 ? -3.678 10.703 4.734 1 98.69 159 ALA B O 1
ATOM 4045 N N . ASP B 1 160 ? -2.344 11.031 3.016 1 97.06 160 ASP B N 1
ATOM 4046 C CA . ASP B 1 160 ? -3.396 10.719 2.053 1 97.06 160 ASP B CA 1
ATOM 4047 C C . ASP B 1 160 ? -3.617 9.219 1.941 1 97.06 160 ASP B C 1
ATOM 4049 O O . ASP B 1 160 ? -2.674 8.43 2.074 1 97.06 160 ASP B O 1
ATOM 4053 N N . ALA B 1 161 ? -4.809 8.867 1.577 1 96.81 161 ALA B N 1
ATOM 4054 C CA . ALA B 1 161 ? -5.164 7.453 1.489 1 96.81 161 ALA B CA 1
ATOM 4055 C C . ALA B 1 161 ? -4.367 6.754 0.392 1 96.81 161 ALA B C 1
ATOM 4057 O O . ALA B 1 161 ? -4 5.586 0.533 1 96.81 161 ALA B O 1
ATOM 4058 N N . ASP B 1 162 ? -4.141 7.441 -0.678 1 96 162 ASP B N 1
ATOM 4059 C CA . ASP B 1 162 ? -3.479 6.809 -1.815 1 96 162 ASP B CA 1
ATOM 4060 C C . ASP B 1 162 ? -1.973 7.055 -1.782 1 96 162 ASP B C 1
ATOM 4062 O O . ASP B 1 162 ? -1.263 6.719 -2.732 1 96 162 ASP B O 1
ATOM 4066 N N . GLY B 1 163 ? -1.468 7.629 -0.716 1 97.62 163 GLY B N 1
ATOM 4067 C CA . GLY B 1 163 ? -0.034 7.82 -0.574 1 97.62 163 GLY B CA 1
ATOM 4068 C C . GLY B 1 163 ? 0.7 6.555 -0.169 1 97.62 163 GLY B C 1
ATOM 4069 O O . GLY B 1 163 ? 0.074 5.559 0.201 1 97.62 163 GLY B O 1
ATOM 4070 N N . ALA B 1 164 ? 1.966 6.582 -0.35 1 98.62 164 ALA B N 1
ATOM 4071 C CA . ALA B 1 164 ? 2.836 5.504 0.11 1 98.62 164 ALA B CA 1
ATOM 4072 C C . ALA B 1 164 ? 3.877 6.023 1.098 1 98.62 164 ALA B C 1
ATOM 4074 O O . ALA B 1 164 ? 4.637 6.941 0.783 1 98.62 164 ALA B O 1
ATOM 4075 N N . TYR B 1 165 ? 3.949 5.426 2.266 1 98.81 165 TYR B N 1
ATOM 4076 C CA . TYR B 1 165 ? 4.793 5.906 3.354 1 98.81 165 TYR B CA 1
ATOM 4077 C C . TYR B 1 165 ? 5.629 4.773 3.936 1 98.81 165 TYR B C 1
ATOM 4079 O O . TYR B 1 165 ? 5.086 3.766 4.395 1 98.81 165 TYR B O 1
ATOM 4087 N N . ASP B 1 166 ? 6.883 4.992 3.875 1 98.81 166 ASP B N 1
ATOM 4088 C CA . ASP B 1 166 ? 7.785 4.066 4.547 1 98.81 166 ASP B CA 1
ATOM 4089 C C . ASP B 1 166 ? 7.691 4.211 6.066 1 98.81 166 ASP B C 1
ATOM 4091 O O . ASP B 1 166 ? 7.656 5.324 6.586 1 98.81 166 ASP B O 1
ATOM 4095 N N . ILE B 1 167 ? 7.648 3.135 6.766 1 98.69 167 ILE B N 1
ATOM 4096 C CA . ILE B 1 167 ? 7.457 3.189 8.211 1 98.69 167 ILE B CA 1
ATOM 4097 C C . ILE B 1 167 ? 8.602 3.975 8.852 1 98.69 167 ILE B C 1
ATOM 4099 O O . ILE B 1 167 ? 8.43 4.578 9.914 1 98.69 167 ILE B O 1
ATOM 4103 N N . ARG B 1 168 ? 9.789 4.051 8.266 1 98.44 168 ARG B N 1
ATOM 4104 C CA . ARG B 1 168 ? 10.914 4.832 8.766 1 98.44 168 ARG B CA 1
ATOM 4105 C C . ARG B 1 168 ? 10.562 6.312 8.844 1 98.44 168 ARG B C 1
ATOM 4107 O O . ARG B 1 168 ? 11.125 7.043 9.672 1 98.44 168 ARG B O 1
ATOM 4114 N N . LEU B 1 169 ? 9.68 6.789 7.941 1 98.88 169 LEU B N 1
ATOM 4115 C CA . LEU B 1 169 ? 9.211 8.172 7.992 1 98.88 169 LEU B CA 1
ATOM 4116 C C . LEU B 1 169 ? 8.68 8.516 9.383 1 98.88 169 LEU B C 1
ATOM 4118 O O . LEU B 1 169 ? 9 9.57 9.93 1 98.88 169 LEU B O 1
ATOM 4122 N N . PHE B 1 170 ? 7.918 7.605 9.906 1 98.81 170 PHE B N 1
ATOM 4123 C CA . PHE B 1 170 ? 7.246 7.828 11.18 1 98.81 170 PHE B CA 1
ATOM 4124 C C . PHE B 1 170 ? 8.227 7.707 12.344 1 98.81 170 PHE B C 1
ATOM 4126 O O . PHE B 1 170 ? 8.258 8.562 13.234 1 98.81 170 PHE B O 1
ATOM 4133 N N . GLU B 1 171 ? 9.094 6.746 12.25 1 97.06 171 GLU B N 1
ATOM 4134 C CA . GLU B 1 171 ? 9.984 6.426 13.359 1 97.06 171 GLU B CA 1
ATOM 4135 C C . GLU B 1 171 ? 11.195 7.352 13.391 1 97.06 171 GLU B C 1
ATOM 4137 O O . GLU B 1 171 ? 11.648 7.754 14.461 1 97.06 171 GLU B O 1
ATOM 4142 N N . SER B 1 172 ? 11.609 7.754 12.242 1 97.25 172 SER B N 1
ATOM 4143 C CA . SER B 1 172 ? 12.891 8.453 12.188 1 97.25 172 SER B CA 1
ATOM 4144 C C . SER B 1 172 ? 12.688 9.945 11.938 1 97.25 172 SER B C 1
ATOM 4146 O O . SER B 1 172 ? 13.539 10.758 12.32 1 97.25 172 SER B O 1
ATOM 4148 N N . TYR B 1 173 ? 11.656 10.32 11.234 1 98.62 173 TYR B N 1
ATOM 4149 C CA . TYR B 1 173 ? 11.461 11.727 10.914 1 98.62 173 TYR B CA 1
ATOM 4150 C C . TYR B 1 173 ? 10.391 12.344 11.812 1 98.62 173 TYR B C 1
ATOM 4152 O O . TYR B 1 173 ? 10.711 13.125 12.719 1 98.62 173 TYR B O 1
ATOM 4160 N N . ILE B 1 174 ? 9.234 11.867 11.727 1 98.75 174 ILE B N 1
ATOM 4161 C CA . ILE B 1 174 ? 8.062 12.5 12.32 1 98.75 174 ILE B CA 1
ATOM 4162 C C . ILE B 1 174 ? 8.195 12.508 13.844 1 98.75 174 ILE B C 1
ATOM 4164 O O . ILE B 1 174 ? 7.945 13.531 14.492 1 98.75 174 ILE B O 1
ATOM 4168 N N . ARG B 1 175 ? 8.641 11.414 14.375 1 97.62 175 ARG B N 1
ATOM 4169 C CA . ARG B 1 175 ? 8.781 11.289 15.82 1 97.62 175 ARG B CA 1
ATOM 4170 C C . ARG B 1 175 ? 9.758 12.32 16.375 1 97.62 175 ARG B C 1
ATOM 4172 O O . ARG B 1 175 ? 9.703 12.672 17.547 1 97.62 175 ARG B O 1
ATOM 4179 N N . ASN B 1 176 ? 10.586 12.852 15.523 1 97.81 176 ASN B N 1
ATOM 4180 C CA . ASN B 1 176 ? 11.664 13.727 15.969 1 97.81 176 ASN B CA 1
ATOM 4181 C C . ASN B 1 176 ? 11.398 15.188 15.586 1 97.81 176 ASN B C 1
ATOM 4183 O O . ASN B 1 176 ? 12.305 16.016 15.609 1 97.81 176 ASN B O 1
ATOM 4187 N N . VAL B 1 177 ? 10.211 15.492 15.234 1 98.44 177 VAL B N 1
ATOM 4188 C CA . VAL B 1 177 ? 9.836 16.859 14.883 1 98.44 177 VAL B CA 1
ATOM 4189 C C . VAL B 1 177 ? 9.562 17.656 16.156 1 98.44 177 VAL B C 1
ATOM 4191 O O . VAL B 1 177 ? 8.703 17.281 16.953 1 98.44 177 VAL B O 1
ATOM 4194 N N . ASN B 1 178 ? 10.242 18.781 16.281 1 96.88 178 ASN B N 1
ATOM 4195 C CA . ASN B 1 178 ? 10.055 19.625 17.453 1 96.88 178 ASN B CA 1
ATOM 4196 C C . ASN B 1 178 ? 9.133 20.812 17.156 1 96.88 178 ASN B C 1
ATOM 4198 O O . ASN B 1 178 ? 8.453 21.312 18.047 1 96.88 178 ASN B O 1
ATOM 4202 N N . THR B 1 179 ? 9.195 21.359 16.047 1 97.5 179 THR B N 1
ATOM 4203 C CA . THR B 1 179 ? 8.32 22.438 15.594 1 97.5 179 THR B CA 1
ATOM 4204 C C . THR B 1 179 ? 7.672 22.094 14.258 1 97.5 179 THR B C 1
ATOM 4206 O O . THR B 1 179 ? 6.492 21.734 14.211 1 97.5 179 THR B O 1
ATOM 4209 N N . LEU B 1 180 ? 8.5 22.125 13.234 1 98.19 180 LEU B N 1
ATOM 4210 C CA . LEU B 1 180 ? 8.125 21.781 11.867 1 98.19 180 LEU B CA 1
ATOM 4211 C C . LEU B 1 180 ? 9.18 20.875 11.234 1 98.19 180 LEU B C 1
ATOM 4213 O O . LEU B 1 180 ? 10.375 21.203 11.258 1 98.19 180 LEU B O 1
ATOM 4217 N N . GLY B 1 181 ? 8.758 19.734 10.805 1 98.69 181 GLY B N 1
ATOM 4218 C CA . GLY B 1 181 ? 9.633 18.859 10.039 1 98.69 181 GLY B CA 1
ATOM 4219 C C . GLY B 1 181 ? 9.312 18.828 8.562 1 98.69 181 GLY B C 1
ATOM 4220 O O . GLY B 1 181 ? 8.141 18.844 8.172 1 98.69 181 GLY B O 1
ATOM 4221 N N . VAL B 1 182 ? 10.367 18.797 7.738 1 98.56 182 VAL B N 1
ATOM 4222 C CA . VAL B 1 182 ? 10.188 18.734 6.293 1 98.56 182 VAL B CA 1
ATOM 4223 C C . VAL B 1 182 ? 11.125 17.688 5.695 1 98.56 182 VAL B C 1
ATOM 4225 O O . VAL B 1 182 ? 12.203 17.422 6.238 1 98.56 182 VAL B O 1
ATOM 4228 N N . TRP B 1 183 ? 10.758 17.094 4.605 1 98.44 183 TRP B N 1
ATOM 4229 C CA . TRP B 1 183 ? 11.539 16.062 3.939 1 98.44 183 TRP B CA 1
ATOM 4230 C C . TRP B 1 183 ? 11.172 15.969 2.461 1 98.44 183 TRP B C 1
ATOM 4232 O O . TRP B 1 183 ? 10.273 16.672 1.99 1 98.44 183 TRP B O 1
ATOM 4242 N N . ALA B 1 184 ? 11.891 15.156 1.772 1 98.12 184 ALA B N 1
ATOM 4243 C CA . ALA B 1 184 ? 11.648 14.953 0.345 1 98.12 184 ALA B CA 1
ATOM 4244 C C . ALA B 1 184 ? 10.352 14.188 0.109 1 98.12 184 ALA B C 1
ATOM 4246 O O . ALA B 1 184 ? 10.055 13.227 0.822 1 98.12 184 ALA B O 1
ATOM 4247 N N . LEU B 1 185 ? 9.602 14.664 -0.789 1 97.56 185 LEU B N 1
ATOM 4248 C CA . LEU B 1 185 ? 8.383 14.008 -1.248 1 97.56 185 LEU B CA 1
ATOM 4249 C C . LEU B 1 185 ? 8.539 13.516 -2.682 1 97.56 185 LEU B C 1
ATOM 4251 O O . LEU B 1 185 ? 8.867 14.297 -3.58 1 97.56 185 LEU B O 1
ATOM 4255 N N . GLY B 1 186 ? 8.359 12.195 -2.824 1 97.94 186 GLY B N 1
ATOM 4256 C CA . GLY B 1 186 ? 8.484 11.625 -4.152 1 97.94 186 GLY B CA 1
ATOM 4257 C C . GLY B 1 186 ? 7.195 11.688 -4.957 1 97.94 186 GLY B C 1
ATOM 4258 O O . GLY B 1 186 ? 6.105 11.531 -4.402 1 97.94 186 GLY B O 1
ATOM 4259 N N . LEU B 1 187 ? 7.379 11.875 -6.273 1 96.44 187 LEU B N 1
ATOM 4260 C CA . LEU B 1 187 ? 6.27 11.914 -7.219 1 96.44 187 LEU B CA 1
ATOM 4261 C C . LEU B 1 187 ? 5.227 12.945 -6.789 1 96.44 187 LEU B C 1
ATOM 4263 O O . LEU B 1 187 ? 4.043 12.625 -6.68 1 96.44 187 LEU B O 1
ATOM 4267 N N . ALA B 1 188 ? 5.699 14.094 -6.582 1 90.94 188 ALA B N 1
ATOM 4268 C CA . ALA B 1 188 ? 4.848 15.164 -6.078 1 90.94 188 ALA B CA 1
ATOM 4269 C C . ALA B 1 188 ? 4.891 16.375 -6.996 1 90.94 188 ALA B C 1
ATOM 4271 O O . ALA B 1 188 ? 5.93 16.672 -7.598 1 90.94 188 ALA B O 1
ATOM 4272 N N . GLY B 1 189 ? 3.76 17.125 -7.09 1 85 189 GLY B N 1
ATOM 4273 C CA . GLY B 1 189 ? 3.723 18.359 -7.852 1 85 189 GLY B CA 1
ATOM 4274 C C . GLY B 1 189 ? 4.078 18.172 -9.312 1 85 189 GLY B C 1
ATOM 4275 O O . GLY B 1 189 ? 4.742 19.016 -9.914 1 85 189 GLY B O 1
ATOM 4276 N N . ALA B 1 190 ? 3.869 17.047 -9.812 1 89 190 ALA B N 1
ATOM 4277 C CA . ALA B 1 190 ? 4.152 16.688 -11.203 1 89 190 ALA B CA 1
ATOM 4278 C C . ALA B 1 190 ? 5.652 16.656 -11.469 1 89 190 ALA B C 1
ATOM 4280 O O . ALA B 1 190 ? 6.098 16.891 -12.594 1 89 190 ALA B O 1
ATOM 4281 N N . GLU B 1 191 ? 6.398 16.531 -10.414 1 94.06 191 GLU B N 1
ATOM 4282 C CA . GLU B 1 191 ? 7.848 16.344 -10.461 1 94.06 191 GLU B CA 1
ATOM 4283 C C . GLU B 1 191 ? 8.25 15.016 -9.828 1 94.06 191 GLU B C 1
ATOM 4285 O O . GLU B 1 191 ? 7.418 14.336 -9.219 1 94.06 191 GLU B O 1
ATOM 4290 N N . LEU B 1 192 ? 9.586 14.727 -10.062 1 96 192 LEU B N 1
ATOM 4291 C CA . LEU B 1 192 ? 10.062 13.469 -9.5 1 96 192 LEU B CA 1
ATOM 4292 C C . LEU B 1 192 ? 10.141 13.547 -7.977 1 96 192 LEU B C 1
ATOM 4294 O O . LEU B 1 192 ? 9.812 12.586 -7.281 1 96 192 LEU B O 1
ATOM 4298 N N . VAL B 1 193 ? 10.602 14.695 -7.566 1 96.56 193 VAL B N 1
ATOM 4299 C CA . VAL B 1 193 ? 10.781 14.898 -6.133 1 96.56 193 VAL B CA 1
ATOM 4300 C C . VAL B 1 193 ? 10.766 16.391 -5.816 1 96.56 193 VAL B C 1
ATOM 4302 O O . VAL B 1 193 ? 11.242 17.203 -6.605 1 96.56 193 VAL B O 1
ATOM 4305 N N . VAL B 1 194 ? 10.125 16.734 -4.754 1 96.12 194 VAL B N 1
ATOM 4306 C CA . VAL B 1 194 ? 10.211 18.047 -4.129 1 96.12 194 VAL B CA 1
ATOM 4307 C C . VAL B 1 194 ? 10.859 17.922 -2.752 1 96.12 194 VAL B C 1
ATOM 4309 O O . VAL B 1 194 ? 10.398 17.156 -1.906 1 96.12 194 VAL B O 1
ATOM 4312 N N . ALA B 1 195 ? 11.945 18.672 -2.549 1 96.94 195 ALA B N 1
ATOM 4313 C CA . ALA B 1 195 ? 12.711 18.5 -1.318 1 96.94 195 ALA B CA 1
ATOM 4314 C C . ALA B 1 195 ? 13.234 19.828 -0.802 1 96.94 195 ALA B C 1
ATOM 4316 O O . ALA B 1 195 ? 13.344 20.797 -1.56 1 96.94 195 ALA B O 1
ATOM 4317 N N . PRO B 1 196 ? 13.492 19.844 0.47 1 97.06 196 PRO B N 1
ATOM 4318 C CA . PRO B 1 196 ? 14.148 21.062 0.973 1 97.06 196 PRO B CA 1
ATOM 4319 C C . PRO B 1 196 ? 15.594 21.188 0.5 1 97.06 196 PRO B C 1
ATOM 4321 O O . PRO B 1 196 ? 16.312 20.172 0.409 1 97.06 196 PRO B O 1
ATOM 4324 N N . ARG B 1 197 ? 15.883 22.359 0.062 1 96.88 197 ARG B N 1
ATOM 4325 C CA . ARG B 1 197 ? 17.297 22.688 -0.122 1 96.88 197 ARG B CA 1
ATOM 4326 C C . ARG B 1 197 ? 17.953 23.062 1.206 1 96.88 197 ARG B C 1
ATOM 4328 O O . ARG B 1 197 ? 17.5 23.984 1.888 1 96.88 197 ARG B O 1
ATOM 4335 N N . VAL B 1 198 ? 19 22.328 1.578 1 97.88 198 VAL B N 1
ATOM 4336 C CA . VAL B 1 198 ? 19.531 22.453 2.928 1 97.88 198 VAL B CA 1
ATOM 4337 C C . VAL B 1 198 ? 21 22.875 2.861 1 97.88 198 VAL B C 1
ATOM 4339 O O . VAL B 1 198 ? 21.781 22.312 2.086 1 97.88 198 VAL B O 1
ATOM 4342 N N . THR B 1 199 ? 21.328 23.797 3.645 1 96.56 199 THR B N 1
ATOM 4343 C CA . THR B 1 199 ? 22.719 24.25 3.729 1 96.56 199 THR B CA 1
ATOM 4344 C C . THR B 1 199 ? 23.578 23.219 4.453 1 96.56 199 THR B C 1
ATOM 4346 O O . THR B 1 199 ? 23.047 22.266 5.027 1 96.56 199 THR B O 1
ATOM 4349 N N . GLN B 1 200 ? 24.812 23.469 4.473 1 94.19 200 GLN B N 1
ATOM 4350 C CA . GLN B 1 200 ? 25.766 22.562 5.098 1 94.19 200 GLN B CA 1
ATOM 4351 C C . GLN B 1 200 ? 25.531 22.469 6.602 1 94.19 200 GLN B C 1
ATOM 4353 O O . GLN B 1 200 ? 25.781 21.422 7.211 1 94.19 200 GLN B O 1
ATOM 4358 N N . ILE B 1 201 ? 25.016 23.516 7.094 1 93.94 201 ILE B N 1
ATOM 4359 C CA . ILE B 1 201 ? 24.859 23.547 8.539 1 93.94 201 ILE B CA 1
ATOM 4360 C C . ILE B 1 201 ? 23.453 23.094 8.914 1 93.94 201 ILE B C 1
ATOM 4362 O O . ILE B 1 201 ? 23.047 23.203 10.078 1 93.94 201 ILE B O 1
ATOM 4366 N N . GLY B 1 202 ? 22.641 22.719 7.938 1 95.31 202 GLY B N 1
ATOM 4367 C CA . GLY B 1 20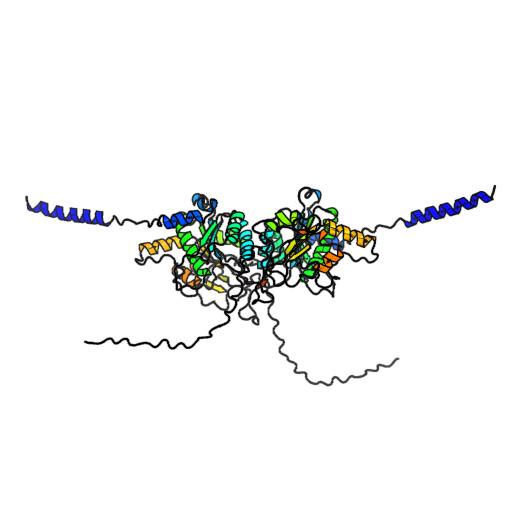2 ? 21.375 22.047 8.227 1 95.31 202 GLY B CA 1
ATOM 4368 C C . GLY B 1 202 ? 20.203 23 8.227 1 95.31 202 GLY B C 1
ATOM 4369 O O . GLY B 1 202 ? 19.156 22.703 8.812 1 95.31 202 GLY B O 1
ATOM 4370 N N . ILE B 1 203 ? 20.344 24.125 7.559 1 96.19 203 ILE B N 1
ATOM 4371 C CA . ILE B 1 203 ? 19.281 25.109 7.484 1 96.19 203 ILE B CA 1
ATOM 4372 C C . ILE B 1 203 ? 18.578 25.031 6.129 1 96.19 203 ILE B C 1
ATOM 4374 O O . ILE B 1 203 ? 19.234 24.875 5.094 1 96.19 203 ILE B O 1
ATOM 4378 N N . VAL B 1 204 ? 17.234 25.078 6.199 1 97.12 204 VAL B N 1
ATOM 4379 C CA . VAL B 1 204 ? 16.484 25.109 4.957 1 97.12 204 VAL B CA 1
ATOM 4380 C C . VAL B 1 204 ? 16.531 26.516 4.359 1 97.12 204 VAL B C 1
ATOM 4382 O O . VAL B 1 204 ? 15.984 27.453 4.934 1 97.12 204 VAL B O 1
ATOM 4385 N N . ASP B 1 205 ? 17.141 26.688 3.203 1 94.81 205 ASP B N 1
ATOM 4386 C CA . ASP B 1 205 ? 17.25 28.031 2.623 1 94.81 205 ASP B CA 1
ATOM 4387 C C . ASP B 1 205 ? 16.5 28.109 1.291 1 94.81 205 ASP B C 1
ATOM 4389 O O . ASP B 1 205 ? 16.609 29.109 0.58 1 94.81 205 ASP B O 1
ATOM 4393 N N . GLY B 1 206 ? 15.859 27.016 0.951 1 95.06 206 GLY B N 1
ATOM 4394 C CA . GLY B 1 206 ? 15.062 26.969 -0.263 1 95.06 206 GLY B CA 1
ATOM 4395 C C . GLY B 1 206 ? 14.508 25.578 -0.545 1 95.06 206 GLY B C 1
ATOM 4396 O O . GLY B 1 206 ? 14.375 24.766 0.366 1 95.06 206 GLY B O 1
ATOM 4397 N N . TRP B 1 207 ? 14.164 25.438 -1.831 1 95.31 207 TRP B N 1
ATOM 4398 C CA . TRP B 1 207 ? 13.531 24.172 -2.207 1 95.31 207 TRP B CA 1
ATOM 4399 C C . TRP B 1 207 ? 14.102 23.656 -3.525 1 95.31 207 TRP B C 1
ATOM 4401 O O . TRP B 1 207 ? 14.422 24.438 -4.422 1 95.31 207 TRP B O 1
ATOM 4411 N N . LEU B 1 208 ? 14.25 22.359 -3.508 1 95.25 208 LEU B N 1
ATOM 4412 C CA . LEU B 1 208 ? 14.602 21.656 -4.742 1 95.25 208 LEU B CA 1
ATOM 4413 C C . LEU B 1 208 ? 13.359 21.297 -5.539 1 95.25 208 LEU B C 1
ATOM 4415 O O . LEU B 1 208 ? 12.742 20.266 -5.301 1 95.25 208 LEU B O 1
ATOM 4419 N N . SER B 1 209 ? 12.961 22.156 -6.395 1 92.56 209 SER B N 1
ATOM 4420 C CA . SER B 1 209 ? 11.797 22.031 -7.266 1 92.56 209 SER B CA 1
ATOM 4421 C C . SER B 1 209 ? 11.945 22.875 -8.523 1 92.56 209 SER B C 1
ATOM 4423 O O . SER B 1 209 ? 12.5 23.984 -8.469 1 92.56 209 SER B O 1
ATOM 4425 N N . GLU B 1 210 ? 11.477 22.438 -9.578 1 86.38 210 GLU B N 1
ATOM 4426 C CA . GLU B 1 210 ? 11.562 23.203 -10.82 1 86.38 210 GLU B CA 1
ATOM 4427 C C . GLU B 1 210 ? 10.398 24.188 -10.945 1 86.38 210 GLU B C 1
ATOM 4429 O O . GLU B 1 210 ? 10.578 25.312 -11.438 1 86.38 210 GLU B O 1
ATOM 4434 N N . THR B 1 211 ? 9.258 23.828 -10.516 1 80.5 211 THR B N 1
ATOM 4435 C CA . THR B 1 211 ? 8.047 24.578 -10.812 1 80.5 211 THR B CA 1
ATOM 4436 C C . THR B 1 211 ? 7.652 25.453 -9.617 1 80.5 211 THR B C 1
ATOM 4438 O O . THR B 1 211 ? 6.945 26.453 -9.781 1 80.5 211 THR B O 1
ATOM 4441 N N . HIS B 1 212 ? 8.141 25.188 -8.484 1 76.5 212 HIS B N 1
ATOM 4442 C CA . HIS B 1 212 ? 7.566 25.859 -7.328 1 76.5 212 HIS B CA 1
ATOM 4443 C C . HIS B 1 212 ? 8.648 26.453 -6.438 1 76.5 212 HIS B C 1
ATOM 4445 O O . HIS B 1 212 ? 8.43 26.656 -5.238 1 76.5 212 HIS B O 1
ATOM 4451 N N . SER B 1 213 ? 9.695 26.797 -7.027 1 76.56 213 SER B N 1
ATOM 4452 C CA . SER B 1 213 ? 10.836 27.219 -6.23 1 76.56 213 SER B CA 1
ATOM 4453 C C . SER B 1 213 ? 10.633 28.641 -5.684 1 76.56 213 SER B C 1
ATOM 4455 O O . SER B 1 213 ? 11.32 29.047 -4.75 1 76.56 213 SER B O 1
ATOM 4457 N N . ASP B 1 214 ? 9.609 29.25 -6.148 1 81.62 214 ASP B N 1
ATOM 4458 C CA . ASP B 1 214 ? 9.414 30.641 -5.73 1 81.62 214 ASP B CA 1
ATOM 4459 C C . ASP B 1 214 ? 8.484 30.719 -4.523 1 81.62 214 ASP B C 1
ATOM 4461 O O . ASP B 1 214 ? 8.383 31.766 -3.881 1 81.62 214 ASP B O 1
ATOM 4465 N N . LEU B 1 215 ? 7.949 29.656 -4.238 1 84.25 215 LEU B N 1
ATOM 4466 C CA . LEU B 1 215 ? 7.066 29.641 -3.078 1 84.25 215 LEU B CA 1
ATOM 4467 C C . LEU B 1 215 ? 7.867 29.484 -1.79 1 84.25 215 LEU B C 1
ATOM 4469 O O . LEU B 1 215 ? 8.945 28.891 -1.792 1 84.25 215 LEU B O 1
ATOM 4473 N N . GLU B 1 216 ? 7.328 30.047 -0.752 1 88.88 216 GLU B N 1
ATOM 4474 C CA . GLU B 1 216 ? 7.961 29.844 0.547 1 88.88 216 GLU B CA 1
ATOM 4475 C C . GLU B 1 216 ? 7.848 28.391 0.988 1 88.88 216 GLU B C 1
ATOM 4477 O O . GLU B 1 216 ? 8.781 27.828 1.572 1 88.88 216 GLU B O 1
ATOM 4482 N N . TRP B 1 217 ? 6.676 27.828 0.684 1 92.25 217 TRP B N 1
ATOM 4483 C CA . TRP B 1 217 ? 6.418 26.453 1.05 1 92.25 217 TRP B CA 1
ATOM 4484 C C . TRP B 1 217 ? 5.832 25.672 -0.127 1 92.25 217 TRP B C 1
ATOM 4486 O O . TRP B 1 217 ? 4.629 25.406 -0.168 1 92.25 217 TRP B O 1
ATOM 4496 N N . PRO B 1 218 ? 6.668 25.172 -0.969 1 89.81 218 PRO B N 1
ATOM 4497 C CA . PRO B 1 218 ? 6.148 24.391 -2.09 1 89.81 218 PRO B CA 1
ATOM 4498 C C . PRO B 1 218 ? 5.926 22.922 -1.726 1 89.81 218 PRO B C 1
ATOM 4500 O O . PRO B 1 218 ? 6.422 22.016 -2.416 1 89.81 218 PRO B O 1
ATOM 4503 N N . LEU B 1 219 ? 5.398 22.656 -0.607 1 88.06 219 LEU B N 1
ATOM 4504 C CA . LEU B 1 219 ? 5.227 21.297 -0.121 1 88.06 219 LEU B CA 1
ATOM 4505 C C . LEU B 1 219 ? 3.76 20.875 -0.191 1 88.06 219 LEU B C 1
ATOM 4507 O O . LEU B 1 219 ? 2.863 21.703 -0.005 1 88.06 219 LEU B O 1
ATOM 4511 N N . ASP B 1 220 ? 3.607 19.625 -0.488 1 91.75 220 ASP B N 1
ATOM 4512 C CA . ASP B 1 220 ? 2.287 19.047 -0.271 1 91.75 220 ASP B CA 1
ATOM 4513 C C . ASP B 1 220 ? 2.102 18.641 1.187 1 91.75 220 ASP B C 1
ATOM 4515 O O . ASP B 1 220 ? 3.068 18.562 1.947 1 91.75 220 ASP B O 1
ATOM 4519 N N . ALA B 1 221 ? 0.898 18.344 1.541 1 93.81 221 ALA B N 1
ATOM 4520 C CA . ALA B 1 221 ? 0.527 18.078 2.93 1 93.81 221 ALA B CA 1
ATOM 4521 C C . ALA B 1 221 ? 1.363 16.938 3.512 1 93.81 221 ALA B C 1
ATOM 4523 O O . ALA B 1 221 ? 1.702 16.953 4.699 1 93.81 221 ALA B O 1
ATOM 4524 N N . SER B 1 222 ? 1.788 15.977 2.686 1 97.06 222 SER B N 1
ATOM 4525 C CA . SER B 1 222 ? 2.518 14.812 3.189 1 97.06 222 SER B CA 1
ATOM 4526 C C . SER B 1 222 ? 4.016 15.094 3.266 1 97.06 222 SER B C 1
ATOM 4528 O O . SER B 1 222 ? 4.797 14.219 3.645 1 97.06 222 SER B O 1
ATOM 4530 N N . GLY B 1 223 ? 4.375 16.297 2.959 1 97.38 223 GLY B N 1
ATOM 4531 C CA . GLY B 1 223 ? 5.785 16.656 2.947 1 97.38 223 GLY B CA 1
ATOM 4532 C C . GLY B 1 223 ? 6.246 17.312 4.234 1 97.38 223 GLY B C 1
ATOM 4533 O O . GLY B 1 223 ? 7.406 17.703 4.355 1 97.38 223 GLY B O 1
ATOM 4534 N N . PHE B 1 224 ? 5.363 17.453 5.191 1 98 224 PHE B N 1
ATOM 4535 C CA . PHE B 1 224 ? 5.762 18.062 6.453 1 98 224 PHE B CA 1
ATOM 4536 C C . PHE B 1 224 ? 4.934 17.516 7.605 1 98 224 PHE B C 1
ATOM 4538 O O . PHE B 1 224 ? 3.891 16.891 7.391 1 98 224 PHE B O 1
ATOM 4545 N N . ALA B 1 225 ? 5.426 17.656 8.766 1 98.62 225 ALA B N 1
ATOM 4546 C CA . ALA B 1 225 ? 4.73 17.375 10.016 1 98.62 225 ALA B CA 1
ATOM 4547 C C . ALA B 1 225 ? 4.922 18.516 11.016 1 98.62 225 ALA B C 1
ATOM 4549 O O . ALA B 1 225 ? 5.926 19.234 10.961 1 98.62 225 ALA B O 1
ATOM 4550 N N . ILE B 1 226 ? 3.979 18.688 11.898 1 97.75 226 ILE B N 1
ATOM 4551 C CA . ILE B 1 226 ? 4.004 19.828 12.82 1 97.75 226 ILE B CA 1
ATOM 4552 C C . ILE B 1 226 ? 3.791 19.328 14.25 1 97.75 226 ILE B C 1
ATOM 4554 O O . ILE B 1 226 ? 2.883 18.531 14.508 1 97.75 226 ILE B O 1
ATOM 4558 N N . ASN B 1 227 ? 4.637 19.797 15.102 1 98.19 227 ASN B N 1
ATOM 4559 C CA . ASN B 1 227 ? 4.398 19.484 16.5 1 98.19 227 ASN B CA 1
ATOM 4560 C C . ASN B 1 227 ? 3.105 20.125 17.016 1 98.19 227 ASN B C 1
ATOM 4562 O O . ASN B 1 227 ? 2.814 21.281 16.688 1 98.19 227 ASN B O 1
ATOM 4566 N N . LEU B 1 228 ? 2.396 19.453 17.797 1 97.44 228 LEU B N 1
ATOM 4567 C CA . LEU B 1 228 ? 1.087 19.891 18.266 1 97.44 228 LEU B CA 1
ATOM 4568 C C . LEU B 1 228 ? 1.196 21.203 19.031 1 97.44 228 LEU B C 1
ATOM 4570 O O . LEU B 1 228 ? 0.3 22.047 18.969 1 97.44 228 LEU B O 1
ATOM 4574 N N . LYS B 1 229 ? 2.229 21.453 19.766 1 95.94 229 LYS B N 1
ATOM 4575 C CA . LYS B 1 229 ? 2.398 22.656 20.578 1 95.94 229 LYS B CA 1
ATOM 4576 C C . LYS B 1 229 ? 2.307 23.906 19.719 1 95.94 229 LYS B C 1
ATOM 4578 O O . LYS B 1 229 ? 1.85 24.953 20.188 1 95.94 229 LYS B O 1
ATOM 4583 N N . VAL B 1 230 ? 2.791 23.828 18.469 1 95.31 230 VAL B N 1
ATOM 4584 C CA . VAL B 1 230 ? 2.748 24.953 17.562 1 95.31 230 VAL B CA 1
ATOM 4585 C C . VAL B 1 230 ? 1.296 25.328 17.266 1 95.31 230 VAL B C 1
ATOM 4587 O O . VAL B 1 230 ? 0.938 26.516 17.266 1 95.31 230 VAL B O 1
ATOM 4590 N N . LEU B 1 231 ? 0.509 24.312 17.047 1 93.25 231 LEU B N 1
ATOM 4591 C CA . LEU B 1 231 ? -0.906 24.5 16.75 1 93.25 231 LEU B CA 1
ATOM 4592 C C . LEU B 1 231 ? -1.65 25.047 17.953 1 93.25 231 LEU B C 1
ATOM 4594 O O . LEU B 1 231 ? -2.486 25.938 17.828 1 93.25 231 LEU B O 1
ATOM 4598 N N . LEU B 1 232 ? -1.353 24.531 19.094 1 91.19 232 LEU B N 1
ATOM 4599 C CA . LEU B 1 232 ? -2.01 24.938 20.328 1 91.19 232 LEU B CA 1
ATOM 4600 C C . LEU B 1 232 ? -1.659 26.375 20.688 1 91.19 232 LEU B C 1
ATOM 4602 O O . LEU B 1 232 ? -2.52 27.125 21.141 1 91.19 232 LEU B O 1
ATOM 4606 N N . ARG B 1 233 ? -0.459 26.734 20.531 1 87.69 233 ARG B N 1
ATOM 4607 C CA . ARG B 1 233 ? -0.028 28.109 20.812 1 87.69 233 ARG B CA 1
ATOM 4608 C C . ARG B 1 233 ? -0.746 29.109 19.906 1 87.69 233 ARG B C 1
ATOM 4610 O O . ARG B 1 233 ? -1.139 30.188 20.359 1 87.69 233 ARG B O 1
ATOM 4617 N N . HIS B 1 234 ? -0.824 28.75 18.734 1 82.94 234 HIS B N 1
ATOM 4618 C CA . HIS B 1 234 ? -1.515 29.625 17.797 1 82.94 234 HIS B CA 1
ATOM 4619 C C . HIS B 1 234 ? -2.99 29.766 18.156 1 82.94 234 HIS B C 1
ATOM 4621 O O . HIS B 1 234 ? -3.549 30.859 18.094 1 82.94 234 HIS B O 1
ATOM 4627 N N . ASN B 1 235 ? -3.562 28.719 18.453 1 75.81 235 ASN B N 1
ATOM 4628 C CA . ASN B 1 235 ? -4.977 28.734 18.812 1 75.81 235 ASN B CA 1
ATOM 4629 C C . ASN B 1 235 ? -5.234 29.562 20.062 1 75.81 235 ASN B C 1
ATOM 4631 O O . ASN B 1 235 ? -6.242 30.281 20.141 1 75.81 235 ASN B O 1
ATOM 4635 N N . LYS B 1 236 ? -4.414 29.453 20.984 1 68.25 236 LYS B N 1
ATOM 4636 C CA . LYS B 1 236 ? -4.527 30.25 22.203 1 68.25 236 LYS B CA 1
ATOM 4637 C C . LYS B 1 236 ? -4.344 31.734 21.922 1 68.25 236 LYS B C 1
ATOM 4639 O O . LYS B 1 236 ? -5.078 32.562 22.453 1 68.25 236 LYS B O 1
ATOM 4644 N N . TYR B 1 237 ? -3.34 32 21.125 1 59.84 237 TYR B N 1
ATOM 4645 C CA . TYR B 1 237 ? -3.043 33.406 20.781 1 59.84 237 TYR B CA 1
ATOM 4646 C C . TYR B 1 237 ? -4.223 34.031 20.078 1 59.84 237 TYR B C 1
ATOM 4648 O O . TYR B 1 237 ? -4.578 35.188 20.359 1 59.84 237 TYR B O 1
ATOM 4656 N N . VAL B 1 238 ? -4.77 33.312 19.219 1 57.66 238 VAL B N 1
ATOM 4657 C CA . VAL B 1 238 ? -5.883 33.844 18.453 1 57.66 238 VAL B CA 1
ATOM 4658 C C . VAL B 1 238 ? -7.078 34.094 19.375 1 57.66 238 VAL B C 1
ATOM 4660 O O . VAL B 1 238 ? -7.766 35.125 19.25 1 57.66 238 VAL B O 1
ATOM 4663 N N . LYS B 1 239 ? -7.297 33.25 20.25 1 58.41 239 LYS B N 1
ATOM 4664 C CA . LYS B 1 239 ? -8.406 33.375 21.203 1 58.41 239 LYS B CA 1
ATOM 4665 C C . LYS B 1 239 ? -8.211 34.594 22.094 1 58.41 239 LYS B C 1
ATOM 4667 O O . LYS B 1 239 ? -9.172 35.281 22.438 1 58.41 239 LYS B O 1
ATOM 4672 N N . LEU B 1 240 ? -6.949 34.812 22.406 1 49.53 240 LEU B N 1
ATOM 4673 C CA . LEU B 1 240 ? -6.648 35.875 23.375 1 49.53 240 LEU B CA 1
ATOM 4674 C C . LEU B 1 240 ? -6.66 37.25 22.688 1 49.53 240 LEU B C 1
ATOM 4676 O O . LEU B 1 240 ? -7.086 38.25 23.281 1 49.53 240 LEU B O 1
ATOM 4680 N N . TYR B 1 241 ? -6.066 37.312 21.594 1 48.47 241 TYR B N 1
ATOM 4681 C CA . TYR B 1 241 ? -5.809 38.625 21.047 1 48.47 241 TYR B CA 1
ATOM 4682 C C . TYR B 1 241 ? -6.785 38.969 19.922 1 48.47 241 TYR B C 1
ATOM 4684 O O . TYR B 1 241 ? -6.922 40.125 19.531 1 48.47 241 TYR B O 1
ATOM 4692 N N . SER B 1 242 ? -7.031 38.094 19.141 1 49.44 242 SER B N 1
ATOM 4693 C CA . SER B 1 242 ? -7.898 38.438 18.016 1 49.44 242 SER B CA 1
ATOM 4694 C C . SER B 1 242 ? -9.367 38.25 18.375 1 49.44 242 SER B C 1
ATOM 4696 O O . SER B 1 242 ? -9.75 37.188 18.875 1 49.44 242 SER B O 1
ATOM 4698 N N . TYR B 1 243 ? -9.984 39.438 18.781 1 42.91 243 TYR B N 1
ATOM 4699 C CA . TYR B 1 243 ? -11.438 39.438 18.922 1 42.91 243 TYR B CA 1
ATOM 4700 C C . TYR B 1 243 ? -12.078 38.531 17.891 1 42.91 243 TYR B C 1
ATOM 4702 O O . TYR B 1 243 ? -13.273 38.219 17.984 1 42.91 243 TYR B O 1
ATOM 4710 N N . HIS B 1 244 ? -11.414 38.469 16.781 1 41.19 244 HIS B N 1
ATOM 4711 C CA . HIS B 1 244 ? -11.953 37.625 15.727 1 41.19 244 HIS B CA 1
ATOM 4712 C C . HIS B 1 244 ? -11.547 36.156 15.938 1 41.19 244 HIS B C 1
ATOM 4714 O O . HIS B 1 244 ? -10.391 35.875 16.234 1 41.19 244 HIS B O 1
ATOM 4720 N N . ARG B 1 245 ? -12.297 35.344 16.453 1 45.09 245 ARG B N 1
ATOM 4721 C CA . ARG B 1 245 ? -12.477 33.938 16.781 1 45.09 245 ARG B CA 1
ATOM 4722 C C . ARG B 1 245 ? -11.734 33.062 15.789 1 45.09 245 ARG B C 1
ATOM 4724 O O . ARG B 1 245 ? -12.141 31.906 15.555 1 45.09 245 ARG B O 1
ATOM 4731 N N . GLU B 1 246 ? -10.844 33.625 14.836 1 51.91 246 GLU B N 1
ATOM 4732 C CA . GLU B 1 246 ? -10.695 32.625 13.797 1 51.91 246 GLU B CA 1
ATOM 4733 C C . GLU B 1 246 ? -9.688 31.547 14.211 1 51.91 246 GLU B C 1
ATOM 4735 O O . GLU B 1 246 ? -8.516 31.844 14.43 1 51.91 246 GLU B O 1
ATOM 4740 N N . ASN B 1 247 ? -10.102 30.516 14.805 1 59.62 247 ASN B N 1
ATOM 4741 C CA . ASN B 1 247 ? -9.492 29.203 15.008 1 59.62 247 ASN B CA 1
ATOM 4742 C C . ASN B 1 247 ? -8.758 28.734 13.75 1 59.62 247 ASN B C 1
ATOM 4744 O O . ASN B 1 247 ? -9 29.25 12.656 1 59.62 247 ASN B O 1
ATOM 4748 N N . ILE B 1 248 ? -7.543 28.172 14.031 1 70.38 248 ILE B N 1
ATOM 4749 C CA . ILE B 1 248 ? -6.871 27.547 12.891 1 70.38 248 ILE B CA 1
ATOM 4750 C C . ILE B 1 248 ? -7.906 26.969 11.938 1 70.38 248 ILE B C 1
ATOM 4752 O O . ILE B 1 248 ? -8.766 26.188 12.352 1 70.38 248 ILE B O 1
ATOM 4756 N N . SER B 1 249 ? -8.023 27.688 10.812 1 74.38 249 SER B N 1
ATOM 4757 C CA . SER B 1 249 ? -8.914 27.172 9.781 1 74.38 249 SER B CA 1
ATOM 4758 C C . SER B 1 249 ? -8.25 27.203 8.406 1 74.38 249 SER B C 1
ATOM 4760 O O . SER B 1 249 ? -7.723 28.234 7.992 1 74.38 249 SER B O 1
ATOM 4762 N N . LEU B 1 250 ? -8.18 26.016 7.863 1 81.19 250 LEU B N 1
ATOM 4763 C CA . LEU B 1 250 ? -7.621 25.891 6.52 1 81.19 250 LEU B CA 1
ATOM 4764 C C . LEU B 1 250 ? -8.609 26.406 5.473 1 81.19 250 LEU B C 1
ATOM 4766 O O . LEU B 1 250 ? -8.227 26.672 4.332 1 81.19 250 LEU B O 1
ATOM 4770 N N . VAL B 1 251 ? -9.812 26.625 5.855 1 73.94 251 VAL B N 1
ATOM 4771 C CA . VAL B 1 251 ? -10.875 26.953 4.91 1 73.94 251 VAL B CA 1
ATOM 4772 C C . VAL B 1 251 ? -10.688 28.375 4.395 1 73.94 251 VAL B C 1
ATOM 4774 O O . VAL B 1 251 ? -11.094 28.703 3.273 1 73.94 251 VAL B O 1
ATOM 4777 N N . ASN B 1 252 ? -10.055 29.234 5.152 1 75.25 252 ASN B N 1
ATOM 4778 C CA . ASN B 1 252 ? -9.859 30.625 4.738 1 75.25 252 ASN B CA 1
ATOM 4779 C C . ASN B 1 252 ? -8.5 30.828 4.066 1 75.25 252 ASN B C 1
ATOM 4781 O O . ASN B 1 252 ? -8.102 31.953 3.801 1 75.25 252 ASN B O 1
ATOM 4785 N N . CYS B 1 253 ? -7.883 29.781 3.777 1 80.56 253 CYS B N 1
ATOM 4786 C CA . CYS B 1 253 ? -6.562 29.859 3.156 1 80.56 253 CYS B CA 1
ATOM 4787 C C . CYS B 1 253 ? -6.68 29.969 1.642 1 80.56 253 CYS B C 1
ATOM 4789 O O . CYS B 1 253 ? -7.461 29.25 1.016 1 80.56 253 CYS B O 1
ATOM 4791 N N . GLU B 1 254 ? -6.004 30.922 1.147 1 79.5 254 GLU B N 1
ATOM 4792 C CA . GLU B 1 254 ? -5.863 30.984 -0.304 1 79.5 254 GLU B CA 1
ATOM 4793 C C . GLU B 1 254 ? -4.941 29.891 -0.825 1 79.5 254 GLU B C 1
ATOM 4795 O O . GLU B 1 254 ? -4.109 29.359 -0.082 1 79.5 254 GLU B O 1
ATOM 4800 N N . SER B 1 255 ? -5.086 29.578 -2.074 1 80.19 255 SER B N 1
ATOM 4801 C CA . SER B 1 255 ? -4.219 28.578 -2.689 1 80.19 255 SER B CA 1
ATOM 4802 C C . SER B 1 255 ? -2.824 29.141 -2.949 1 80.19 255 SER B C 1
ATOM 4804 O O . SER B 1 255 ? -2.682 30.312 -3.336 1 80.19 255 SER B O 1
ATOM 4806 N N . PRO B 1 256 ? -1.797 28.297 -2.652 1 85.12 256 PRO B N 1
ATOM 4807 C CA . PRO B 1 256 ? -1.775 26.906 -2.162 1 85.12 256 PRO B CA 1
ATOM 4808 C C . PRO B 1 256 ? -2.047 26.812 -0.663 1 85.12 256 PRO B C 1
ATOM 4810 O O . PRO B 1 256 ? -1.395 27.5 0.132 1 85.12 256 PRO B O 1
ATOM 4813 N N . VAL B 1 257 ? -2.85 25.969 -0.251 1 86.06 257 VAL B N 1
ATOM 4814 C CA . VAL B 1 257 ? -3.408 25.906 1.096 1 86.06 257 VAL B CA 1
ATOM 4815 C C . VAL B 1 257 ? -2.299 25.609 2.104 1 86.06 257 VAL B C 1
ATOM 4817 O O . VAL B 1 257 ? -2.279 26.172 3.199 1 86.06 257 VAL B O 1
ATOM 4820 N N . GLN B 1 258 ? -1.395 24.719 1.685 1 87.69 258 GLN B N 1
ATOM 4821 C CA . GLN B 1 258 ? -0.31 24.375 2.594 1 87.69 258 GLN B CA 1
ATOM 4822 C C . GLN B 1 258 ? 0.542 25.594 2.939 1 87.69 258 GLN B C 1
ATOM 4824 O O . GLN B 1 258 ? 0.958 25.75 4.086 1 87.69 258 GLN B O 1
ATOM 4829 N N . GLN B 1 259 ? 0.792 26.406 1.932 1 89.31 259 GLN B N 1
ATOM 4830 C CA . GLN B 1 259 ? 1.573 27.625 2.166 1 89.31 259 GLN B CA 1
ATOM 4831 C C . GLN B 1 259 ? 0.819 28.594 3.062 1 89.31 259 GLN B C 1
ATOM 4833 O O . GLN B 1 259 ? 1.386 29.141 4.016 1 89.31 259 GLN B O 1
ATOM 4838 N N . CYS B 1 260 ? -0.34 28.812 2.721 1 88.56 260 CYS B N 1
ATOM 4839 C CA . CYS B 1 260 ? -1.178 29.688 3.533 1 88.56 260 CYS B CA 1
ATOM 4840 C C . CYS B 1 260 ? -1.229 29.219 4.977 1 88.56 260 CYS B C 1
ATOM 4842 O O . CYS B 1 260 ? -1.082 30.016 5.906 1 88.56 260 CYS B O 1
ATOM 4844 N N . PHE B 1 261 ? -1.364 27.938 5.18 1 91.44 261 PHE B N 1
ATOM 4845 C CA . PHE B 1 261 ? -1.459 27.312 6.496 1 91.44 261 PHE B CA 1
ATOM 4846 C C . PHE B 1 261 ? -0.2 27.578 7.312 1 91.44 261 PHE B C 1
ATOM 4848 O O . PHE B 1 261 ? -0.276 28.078 8.43 1 91.44 261 PHE B O 1
ATOM 4855 N N . LEU B 1 262 ? 0.897 27.281 6.73 1 93.31 262 LEU B N 1
ATOM 4856 C CA . LEU B 1 262 ? 2.162 27.406 7.445 1 93.31 262 LEU B CA 1
ATOM 4857 C C . LEU B 1 262 ? 2.502 28.875 7.707 1 93.31 262 LEU B C 1
ATOM 4859 O O . LEU B 1 262 ? 3.025 29.203 8.766 1 93.31 262 LEU B O 1
ATOM 4863 N N . LEU B 1 263 ? 2.152 29.766 6.793 1 90.62 263 LEU B N 1
ATOM 4864 C CA . LEU B 1 263 ? 2.377 31.188 6.973 1 90.62 263 LEU B CA 1
ATOM 4865 C C . LEU B 1 263 ? 1.5 31.75 8.094 1 90.62 263 LEU B C 1
ATOM 4867 O O . LEU B 1 263 ? 1.95 32.562 8.891 1 90.62 263 LEU B O 1
ATOM 4871 N N . ARG B 1 264 ? 0.352 31.281 8.148 1 88.06 264 ARG B N 1
ATOM 4872 C CA . ARG B 1 264 ? -0.581 31.75 9.172 1 88.06 264 ARG B CA 1
ATOM 4873 C C . ARG B 1 264 ? -0.127 31.312 10.562 1 88.06 264 ARG B C 1
ATOM 4875 O O . ARG B 1 264 ? -0.436 31.984 11.555 1 88.06 264 ARG B O 1
ATOM 4882 N N . LEU B 1 265 ? 0.557 30.234 10.617 1 91.19 265 LEU B N 1
ATOM 4883 C CA . LEU B 1 265 ? 1.101 29.766 11.891 1 91.19 265 LEU B CA 1
ATOM 4884 C C . LEU B 1 265 ? 2.326 30.594 12.289 1 91.19 265 LEU B C 1
ATOM 4886 O O . LEU B 1 265 ? 2.896 30.375 13.359 1 91.19 265 LEU B O 1
ATOM 4890 N N . GLY B 1 266 ? 2.701 31.469 11.398 1 90 266 GLY B N 1
ATOM 4891 C CA . GLY B 1 266 ? 3.852 32.312 11.672 1 90 266 GLY B CA 1
ATOM 4892 C C . GLY B 1 266 ? 5.176 31.609 11.477 1 90 266 GLY B C 1
ATOM 4893 O O . GLY B 1 266 ? 6.195 32 12.047 1 90 266 GLY B O 1
ATOM 4894 N N . LEU B 1 267 ? 5.141 30.562 10.719 1 93.81 267 LEU B N 1
ATOM 4895 C CA . LEU B 1 267 ? 6.352 29.781 10.539 1 93.81 267 LEU B CA 1
ATOM 4896 C C . LEU B 1 267 ? 7.18 30.312 9.375 1 93.81 267 LEU B C 1
ATOM 4898 O O . LEU B 1 267 ? 6.625 30.812 8.391 1 93.81 267 LEU B O 1
ATOM 4902 N N . THR B 1 268 ? 8.469 30.234 9.547 1 93.38 268 THR B N 1
ATOM 4903 C CA . THR B 1 268 ? 9.43 30.531 8.492 1 93.38 268 THR B CA 1
ATOM 4904 C C . THR B 1 268 ? 10.336 29.328 8.227 1 93.38 268 THR B C 1
ATOM 4906 O O . THR B 1 268 ? 10.273 28.328 8.938 1 93.38 268 THR B O 1
ATOM 4909 N N . ARG B 1 269 ? 11.125 29.453 7.238 1 93.31 269 ARG B N 1
ATOM 4910 C CA . ARG B 1 269 ? 12.016 28.359 6.879 1 93.31 269 ARG B CA 1
ATOM 4911 C C . ARG B 1 269 ? 12.977 28.031 8.016 1 93.31 269 ARG B C 1
ATOM 4913 O O . ARG B 1 269 ? 13.406 26.891 8.172 1 93.31 269 ARG B O 1
ATOM 4920 N N . ASN B 1 270 ? 13.234 29 8.859 1 93.31 270 ASN B N 1
ATOM 4921 C CA . ASN B 1 270 ? 14.125 28.797 10 1 93.31 270 ASN B CA 1
ATOM 4922 C C . ASN B 1 270 ? 13.5 27.891 11.055 1 93.31 270 ASN B C 1
ATOM 4924 O O . ASN B 1 270 ? 14.195 27.344 11.906 1 93.31 270 ASN B O 1
ATOM 4928 N N . ASP B 1 271 ? 12.188 27.734 10.977 1 96.06 271 ASP B N 1
ATOM 4929 C CA . ASP B 1 271 ? 11.477 26.891 11.93 1 96.06 271 ASP B CA 1
ATOM 4930 C C . ASP B 1 271 ? 11.461 25.438 11.461 1 96.06 271 ASP B C 1
ATOM 4932 O O . ASP B 1 271 ? 11.078 24.531 12.219 1 96.06 271 ASP B O 1
ATOM 4936 N N . ALA B 1 272 ? 11.93 25.219 10.25 1 97.75 272 ALA B N 1
ATOM 4937 C CA . ALA B 1 272 ? 11.82 23.906 9.641 1 97.75 272 ALA B CA 1
ATOM 4938 C C . ALA B 1 272 ? 13.078 23.078 9.883 1 97.75 272 ALA B C 1
ATOM 4940 O O . ALA B 1 272 ? 14.188 23.531 9.609 1 97.75 272 ALA B O 1
ATOM 4941 N N . LYS B 1 273 ? 12.898 21.969 10.453 1 98.31 273 LYS B N 1
ATOM 4942 C CA . LYS B 1 273 ? 13.969 20.984 10.523 1 98.31 273 LYS B CA 1
ATOM 4943 C C . LYS B 1 273 ? 13.906 20.016 9.344 1 98.31 273 LYS B C 1
ATOM 4945 O O . LYS B 1 273 ? 12.93 19.281 9.188 1 98.31 273 LYS B O 1
ATOM 4950 N N . PRO B 1 274 ? 14.906 20 8.5 1 98.44 274 PRO B N 1
ATOM 4951 C CA . PRO B 1 274 ? 14.938 19.047 7.387 1 98.44 274 PRO B CA 1
ATOM 4952 C C . PRO B 1 274 ? 15.375 17.656 7.816 1 98.44 274 PRO B C 1
ATOM 4954 O O . PRO B 1 274 ? 16.25 17.516 8.672 1 98.44 274 PRO B O 1
ATOM 4957 N N . PHE B 1 275 ? 14.797 16.672 7.293 1 98.56 275 PHE B N 1
ATOM 4958 C CA . PHE B 1 275 ? 15.156 15.289 7.562 1 98.56 275 PHE B CA 1
ATOM 4959 C C . PHE B 1 275 ? 15.547 14.57 6.277 1 98.56 275 PHE B C 1
ATOM 4961 O O . PHE B 1 275 ? 15.07 14.922 5.195 1 98.56 275 PHE B O 1
ATOM 4968 N N . GLY B 1 276 ? 16.438 13.578 6.383 1 97.75 276 GLY B N 1
ATOM 4969 C CA . GLY B 1 276 ? 16.766 12.633 5.324 1 97.75 276 GLY B CA 1
ATOM 4970 C C . GLY B 1 276 ? 17.734 13.195 4.301 1 97.75 276 GLY B C 1
ATOM 4971 O O . GLY B 1 276 ? 18.266 12.453 3.477 1 97.75 276 GLY B O 1
ATOM 4972 N N . TYR B 1 277 ? 17.984 14.5 4.336 1 96.88 277 TYR B N 1
ATOM 4973 C CA . TYR B 1 277 ? 18.797 15.164 3.322 1 96.88 277 TYR B CA 1
ATOM 4974 C C . TYR B 1 277 ? 20.266 14.734 3.43 1 96.88 277 TYR B C 1
ATOM 4976 O O . TYR B 1 277 ? 21 14.773 2.443 1 96.88 277 TYR B O 1
ATOM 4984 N N . ASN B 1 278 ? 20.672 14.281 4.578 1 96.19 278 ASN B N 1
ATOM 4985 C CA . ASN B 1 278 ? 22.078 13.984 4.84 1 96.19 278 ASN B CA 1
ATOM 4986 C C . ASN B 1 278 ? 22.297 12.492 5.051 1 96.19 278 ASN B C 1
ATOM 4988 O O . ASN B 1 278 ? 23.328 12.094 5.605 1 96.19 278 ASN B O 1
ATOM 4992 N N . ILE B 1 279 ? 21.406 11.719 4.746 1 95.81 279 ILE B N 1
ATOM 4993 C CA . ILE B 1 279 ? 21.516 10.266 4.855 1 95.81 279 ILE B CA 1
ATOM 4994 C C . ILE B 1 279 ? 21.734 9.656 3.473 1 95.81 279 ILE B C 1
ATOM 4996 O O . ILE B 1 279 ? 21 9.969 2.529 1 95.81 279 ILE B O 1
ATOM 5000 N N . MET B 1 280 ? 22.766 8.844 3.363 1 95.62 280 MET B N 1
ATOM 5001 C CA . MET B 1 280 ? 23.047 8.188 2.092 1 95.62 280 MET B CA 1
ATOM 5002 C C . MET B 1 280 ? 22.812 6.68 2.197 1 95.62 280 MET B C 1
ATOM 5004 O O . MET B 1 280 ? 23.203 6.059 3.193 1 95.62 280 MET B O 1
ATOM 5008 N N . PRO B 1 281 ? 22.203 6.051 1.171 1 97.25 281 PRO B N 1
ATOM 5009 C CA . PRO B 1 281 ? 21.547 6.715 0.036 1 97.25 281 PRO B CA 1
ATOM 5010 C C . PRO B 1 281 ? 20.328 7.523 0.446 1 97.25 281 PRO B C 1
ATOM 5012 O O . PRO B 1 281 ? 19.672 7.199 1.444 1 97.25 281 PRO B O 1
ATOM 5015 N N . ARG B 1 282 ? 19.953 8.555 -0.299 1 97.44 282 ARG B N 1
ATOM 5016 C CA . ARG B 1 282 ? 18.859 9.453 0.046 1 97.44 282 ARG B CA 1
ATOM 5017 C C . ARG B 1 282 ? 17.5 8.852 -0.336 1 97.44 282 ARG B C 1
ATOM 5019 O O . ARG B 1 282 ? 16.875 9.289 -1.303 1 97.44 282 ARG B O 1
ATOM 5026 N N . ASP B 1 283 ? 17.125 7.988 0.458 1 98.19 283 ASP B N 1
ATOM 5027 C CA . ASP B 1 283 ? 15.836 7.34 0.216 1 98.19 283 ASP B CA 1
ATOM 5028 C C . ASP B 1 283 ? 14.68 8.32 0.419 1 98.19 283 ASP B C 1
ATOM 5030 O O . ASP B 1 283 ? 14.711 9.141 1.339 1 98.19 283 ASP B O 1
ATOM 5034 N N . VAL B 1 284 ? 13.734 8.273 -0.449 1 98.5 284 VAL B N 1
ATOM 5035 C CA . VAL B 1 284 ? 12.469 8.969 -0.269 1 98.5 284 VAL B CA 1
ATOM 5036 C C . VAL B 1 284 ? 11.516 8.117 0.566 1 98.5 284 VAL B C 1
ATOM 5038 O O . VAL B 1 284 ? 11.297 6.941 0.257 1 98.5 284 VAL B O 1
ATOM 5041 N N . LEU B 1 285 ? 10.945 8.719 1.591 1 98.81 285 LEU B N 1
ATOM 5042 C CA . LEU B 1 285 ? 10.164 7.91 2.525 1 98.81 285 LEU B CA 1
ATOM 5043 C C . LEU B 1 285 ? 8.68 8.227 2.41 1 98.81 285 LEU B C 1
ATOM 5045 O O . LEU B 1 285 ? 7.848 7.535 3.006 1 98.81 285 LEU B O 1
ATOM 5049 N N . ALA B 1 286 ? 8.289 9.219 1.684 1 98.75 286 ALA B N 1
ATOM 5050 C CA . ALA B 1 286 ? 6.902 9.578 1.409 1 98.75 286 ALA B CA 1
ATOM 5051 C C . ALA B 1 286 ? 6.688 9.836 -0.08 1 98.75 286 ALA B C 1
ATOM 5053 O O . ALA B 1 286 ? 7.457 10.562 -0.711 1 98.75 286 ALA B O 1
ATOM 5054 N N . TRP B 1 287 ? 5.652 9.203 -0.607 1 98.56 287 TRP B N 1
ATOM 5055 C CA . TRP B 1 287 ? 5.363 9.289 -2.035 1 98.56 287 TRP B CA 1
ATOM 5056 C C . TRP B 1 287 ? 3.898 9.641 -2.275 1 98.56 287 TRP B C 1
ATOM 5058 O O . TRP B 1 287 ? 3.029 9.289 -1.474 1 98.56 287 TRP B O 1
ATOM 5068 N N . GLN B 1 288 ? 3.664 10.297 -3.395 1 97.31 288 GLN B N 1
ATOM 5069 C CA . GLN B 1 288 ? 2.295 10.633 -3.773 1 97.31 288 GLN B CA 1
ATOM 5070 C C . GLN B 1 288 ? 1.97 10.109 -5.172 1 97.31 288 GLN B C 1
ATOM 5072 O O . GLN B 1 288 ? 1.565 10.883 -6.047 1 97.31 288 GLN B O 1
ATOM 5077 N N . PRO B 1 289 ? 2.035 8.812 -5.348 1 97.06 289 PRO B N 1
ATOM 5078 C CA . PRO B 1 289 ? 1.549 8.258 -6.613 1 97.06 289 PRO B CA 1
ATOM 5079 C C . PRO B 1 289 ? 0.042 8.43 -6.793 1 97.06 289 PRO B C 1
ATOM 5081 O O . PRO B 1 289 ? -0.631 8.969 -5.91 1 97.06 289 PRO B O 1
ATOM 5084 N N . ILE B 1 290 ? -0.371 8.062 -7.973 1 94.88 290 ILE B N 1
ATOM 5085 C CA . ILE B 1 290 ? -1.8 8.07 -8.266 1 94.88 290 ILE B CA 1
ATOM 5086 C C . ILE B 1 290 ? -2.309 6.637 -8.398 1 94.88 290 ILE B C 1
ATOM 5088 O O . ILE B 1 290 ? -1.705 5.82 -9.102 1 94.88 290 ILE B O 1
ATOM 5092 N N . THR B 1 291 ? -3.309 6.305 -7.648 1 96.75 291 THR B N 1
ATOM 5093 C CA . THR B 1 291 ? -3.988 5.027 -7.812 1 96.75 291 THR B CA 1
ATOM 5094 C C . THR B 1 291 ? -5.254 5.188 -8.648 1 96.75 291 THR B C 1
ATOM 5096 O O . THR B 1 291 ? -6.09 6.043 -8.359 1 96.75 291 THR B O 1
ATOM 5099 N N . SER B 1 292 ? -5.324 4.406 -9.695 1 94.88 292 SER B N 1
ATOM 5100 C CA . SER B 1 292 ? -6.473 4.488 -10.594 1 94.88 292 SER B CA 1
ATOM 5101 C C . SER B 1 292 ? -6.859 3.113 -11.125 1 94.88 292 SER B C 1
ATOM 5103 O O . SER B 1 292 ? -6.227 2.111 -10.789 1 94.88 292 SER B O 1
ATOM 5105 N N . PHE B 1 293 ? -7.965 3.059 -11.711 1 95.06 293 PHE B N 1
ATOM 5106 C CA . PHE B 1 293 ? -8.422 1.876 -12.43 1 95.06 293 PHE B CA 1
ATOM 5107 C C . PHE B 1 293 ? -9.391 2.26 -13.547 1 95.06 293 PHE B C 1
ATOM 5109 O O . PHE B 1 293 ? -10.227 3.148 -13.375 1 95.06 293 PHE B O 1
ATOM 5116 N N . ARG B 1 294 ? -9.188 1.593 -14.664 1 90.44 294 ARG B N 1
ATOM 5117 C CA . ARG B 1 294 ? -10.039 1.881 -15.812 1 90.44 294 ARG B CA 1
ATOM 5118 C C . ARG B 1 294 ? -10.938 0.696 -16.141 1 90.44 294 ARG B C 1
ATOM 5120 O O . ARG B 1 294 ? -10.453 -0.403 -16.422 1 90.44 294 ARG B O 1
ATOM 5127 N N . LEU B 1 295 ? -12.164 0.947 -16.156 1 92.69 295 LEU B N 1
ATOM 5128 C CA . LEU B 1 295 ? -13.141 -0.046 -16.594 1 92.69 295 LEU B CA 1
ATOM 5129 C C . LEU B 1 295 ? -13.133 -0.174 -18.109 1 92.69 295 LEU B C 1
ATOM 5131 O O . LEU B 1 295 ? -12.82 0.785 -18.828 1 92.69 295 LEU B O 1
ATOM 5135 N N . LYS B 1 296 ? -13.516 -1.318 -18.578 1 90.69 296 LYS B N 1
ATOM 5136 C CA . LYS B 1 296 ? -13.562 -1.538 -20.031 1 90.69 296 LYS B CA 1
ATOM 5137 C C . LYS B 1 296 ? -14.461 -0.515 -20.719 1 90.69 296 LYS B C 1
ATOM 5139 O O . LYS B 1 296 ? -14.07 0.096 -21.703 1 90.69 296 LYS B O 1
ATOM 5144 N N . GLU B 1 297 ? -15.633 -0.364 -20.219 1 91.19 297 GLU B N 1
ATOM 5145 C CA . GLU B 1 297 ? -16.609 0.61 -20.688 1 91.19 297 GLU B CA 1
ATOM 5146 C C . GLU B 1 297 ? -17.125 1.47 -19.531 1 91.19 297 GLU B C 1
ATOM 5148 O O . GLU B 1 297 ? -18.109 1.11 -18.875 1 91.19 297 GLU B O 1
ATOM 5153 N N . PRO B 1 298 ? -16.609 2.584 -19.438 1 86.56 298 PRO B N 1
ATOM 5154 C CA . PRO B 1 298 ? -16.922 3.41 -18.266 1 86.56 298 PRO B CA 1
ATOM 5155 C C . PRO B 1 298 ? -18.391 3.836 -18.219 1 86.56 298 PRO B C 1
ATOM 5157 O O . PRO B 1 298 ? -18.891 4.223 -17.172 1 86.56 298 PRO B O 1
ATOM 5160 N N . THR B 1 299 ? -19.094 3.746 -19.297 1 88.12 299 THR B N 1
ATOM 5161 C CA . THR B 1 299 ? -20.484 4.211 -19.344 1 88.12 299 THR B CA 1
ATOM 5162 C C . THR B 1 299 ? -21.453 3.072 -19.016 1 88.12 299 THR B C 1
ATOM 5164 O O . THR B 1 299 ? -22.625 3.307 -18.781 1 88.12 299 THR B O 1
ATOM 5167 N N . LYS B 1 300 ? -20.969 1.963 -18.953 1 89.44 300 LYS B N 1
ATOM 5168 C CA . LYS B 1 300 ? -21.781 0.797 -18.641 1 89.44 300 LYS B CA 1
ATOM 5169 C C . LYS B 1 300 ? -21.891 0.591 -17.141 1 89.44 300 LYS B C 1
ATOM 5171 O O . LYS B 1 300 ? -20.984 0.958 -16.391 1 89.44 300 LYS B O 1
ATOM 5176 N N . VAL B 1 301 ? -23.047 0.065 -16.797 1 92.19 301 VAL B N 1
ATOM 5177 C CA . VAL B 1 301 ? -23.203 -0.308 -15.406 1 92.19 301 VAL B CA 1
ATOM 5178 C C . VAL B 1 301 ? -22.625 -1.7 -15.164 1 92.19 301 VAL B C 1
ATOM 5180 O O . VAL B 1 301 ? -22.938 -2.643 -15.898 1 92.19 301 VAL B O 1
ATOM 5183 N N . TYR B 1 302 ? -21.828 -1.792 -14.141 1 93.75 302 TYR B N 1
ATOM 5184 C CA . TYR B 1 302 ? -21.203 -3.062 -13.797 1 93.75 302 TYR B CA 1
ATOM 5185 C C . TYR B 1 302 ? -21.797 -3.641 -12.523 1 93.75 302 TYR B C 1
ATOM 5187 O O . TYR B 1 302 ? -22.203 -2.895 -11.625 1 93.75 302 TYR B O 1
ATOM 5195 N N . SER B 1 303 ? -21.812 -4.934 -12.484 1 94.19 303 SER B N 1
ATOM 5196 C CA . SER B 1 303 ? -22.281 -5.609 -11.281 1 94.19 303 SER B CA 1
ATOM 5197 C C . SER B 1 303 ? -21.141 -5.805 -10.281 1 94.19 303 SER B C 1
ATOM 5199 O O . SER B 1 303 ? -20.016 -6.109 -10.664 1 94.19 303 SER B O 1
ATOM 5201 N N . THR B 1 304 ? -21.5 -5.656 -9 1 96.38 304 THR B N 1
ATOM 5202 C CA . THR B 1 304 ? -20.547 -5.969 -7.945 1 96.38 304 THR B CA 1
ATOM 5203 C C . THR B 1 304 ? -20.703 -7.41 -7.473 1 96.38 304 THR B C 1
ATOM 5205 O O . THR B 1 304 ? -19.891 -7.918 -6.707 1 96.38 304 THR B O 1
ATOM 5208 N N . TYR B 1 305 ? -21.797 -8.07 -7.922 1 95.81 305 TYR B N 1
ATOM 5209 C CA . TYR B 1 305 ? -22.156 -9.422 -7.504 1 95.81 305 TYR B CA 1
ATOM 5210 C C . TYR B 1 305 ? -22.188 -9.531 -5.984 1 95.81 305 TYR B C 1
ATOM 5212 O O . TYR B 1 305 ? -21.766 -10.539 -5.418 1 95.81 305 TYR B O 1
ATOM 5220 N N . ASP B 1 306 ? -22.516 -8.43 -5.316 1 96.19 306 ASP B N 1
ATOM 5221 C CA . ASP B 1 306 ? -22.719 -8.312 -3.877 1 96.19 306 ASP B CA 1
ATOM 5222 C C . ASP B 1 306 ? -21.391 -8.273 -3.123 1 96.19 306 ASP B C 1
ATOM 5224 O O . ASP B 1 306 ? -21.375 -8.406 -1.898 1 96.19 306 ASP B O 1
ATOM 5228 N N . TYR B 1 307 ? -20.328 -8.195 -3.805 1 98.25 307 TYR B N 1
ATOM 5229 C CA . TYR B 1 307 ? -19.047 -7.945 -3.135 1 98.25 307 TYR B CA 1
ATOM 5230 C C . TYR B 1 307 ? -18.922 -6.48 -2.729 1 98.25 307 TYR B C 1
ATOM 5232 O O . TYR B 1 307 ? -19.547 -5.605 -3.34 1 98.25 307 TYR B O 1
ATOM 5240 N N . VAL B 1 308 ? -18.172 -6.258 -1.688 1 98.38 308 VAL B N 1
ATOM 5241 C CA . VAL B 1 308 ? -18 -4.906 -1.167 1 98.38 308 VAL B CA 1
ATOM 5242 C C . VAL B 1 308 ? -17.031 -4.129 -2.062 1 98.38 308 VAL B C 1
ATOM 5244 O O . VAL B 1 308 ? -15.812 -4.227 -1.904 1 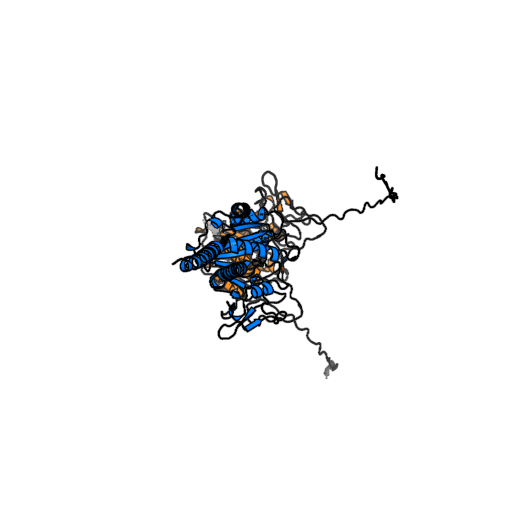98.38 308 VAL B O 1
ATOM 5247 N N . ILE B 1 309 ? -17.594 -3.354 -2.957 1 97.88 309 ILE B N 1
ATOM 5248 C CA . ILE B 1 309 ? -16.875 -2.467 -3.867 1 97.88 309 ILE B CA 1
ATOM 5249 C C . ILE B 1 309 ? -17.531 -1.089 -3.869 1 97.88 309 ILE B C 1
ATOM 5251 O O . ILE B 1 309 ? -18.766 -0.98 -3.936 1 97.88 309 ILE B O 1
ATOM 5255 N N . GLU B 1 310 ? -16.703 -0.093 -3.725 1 96.94 310 GLU B N 1
ATOM 5256 C CA . GLU B 1 310 ? -17.25 1.263 -3.73 1 96.94 310 GLU B CA 1
ATOM 5257 C C . GLU B 1 310 ? -17.391 1.799 -5.152 1 96.94 310 GLU B C 1
ATOM 5259 O O . GLU B 1 310 ? -16.484 2.48 -5.652 1 96.94 310 GLU B O 1
ATOM 5264 N N . TYR B 1 311 ? -18.469 1.472 -5.703 1 95.38 311 TYR B N 1
ATOM 5265 C CA . TYR B 1 311 ? -18.781 1.771 -7.098 1 95.38 311 TYR B CA 1
ATOM 5266 C C . TYR B 1 311 ? -20.047 2.613 -7.207 1 95.38 311 TYR B C 1
ATOM 5268 O O . TYR B 1 311 ? -21.078 2.264 -6.641 1 95.38 311 TYR B O 1
ATOM 5276 N N . ASP B 1 312 ? -19.875 3.783 -7.879 1 90.25 312 ASP B N 1
ATOM 5277 C CA . ASP B 1 312 ? -21.031 4.586 -8.258 1 90.25 312 ASP B CA 1
ATOM 5278 C C . ASP B 1 312 ? -21.359 4.418 -9.742 1 90.25 312 ASP B C 1
ATOM 5280 O O . ASP B 1 312 ? -20.594 4.867 -10.602 1 90.25 312 ASP B O 1
ATOM 5284 N N . PRO B 1 313 ? -22.391 3.828 -10.078 1 90.25 313 PRO B N 1
ATOM 5285 C CA . PRO B 1 313 ? -22.734 3.641 -11.492 1 90.25 313 PRO B CA 1
ATOM 5286 C C . PRO B 1 313 ? -22.953 4.965 -12.227 1 90.25 313 PRO B C 1
ATOM 5288 O O . PRO B 1 313 ? -23.328 5.965 -11.609 1 90.25 313 PRO B O 1
ATOM 5291 N N . PRO B 1 314 ? -22.578 4.906 -13.477 1 88.31 314 PRO B N 1
ATOM 5292 C CA . PRO B 1 314 ? -22.828 6.125 -14.258 1 88.31 314 PRO B CA 1
ATOM 5293 C C . PRO B 1 314 ? -24.312 6.512 -14.297 1 88.31 314 PRO B C 1
ATOM 5295 O O . PRO B 1 314 ? -25.172 5.637 -14.266 1 88.31 314 PRO B O 1
ATOM 5298 N N . LYS B 1 315 ? -24.531 7.848 -14.156 1 73.69 315 LYS B N 1
ATOM 5299 C CA . LYS B 1 315 ? -25.906 8.352 -14.203 1 73.69 315 LYS B CA 1
ATOM 5300 C C . LYS B 1 315 ? -26.531 8.102 -15.562 1 73.69 315 LYS B C 1
ATOM 5302 O O . LYS B 1 315 ? -25.891 8.266 -16.594 1 73.69 315 LYS B O 1
ATOM 5307 N N . GLN B 1 316 ? -27.453 7.195 -15.727 1 60.44 316 GLN B N 1
ATOM 5308 C CA . GLN B 1 316 ? -28.188 7.008 -16.969 1 60.44 316 GLN B CA 1
ATOM 5309 C C . GLN B 1 316 ? -28.734 8.336 -17.5 1 60.44 316 GLN B C 1
ATOM 5311 O O . GLN B 1 316 ? -29.219 9.164 -16.719 1 60.44 316 GLN B O 1
ATOM 5316 N N . GLY B 1 317 ? -28.188 8.883 -18.453 1 46.91 317 GLY B N 1
ATOM 5317 C CA . GLY B 1 317 ? -28.828 10.023 -19.094 1 46.91 317 GLY B CA 1
ATOM 5318 C C . GLY B 1 317 ? -30.344 9.938 -19.078 1 46.91 317 GLY B C 1
ATOM 5319 O O . GLY B 1 317 ? -30.906 8.852 -19.203 1 46.91 317 GLY B O 1
ATOM 5320 N N . TRP B 1 318 ? -31.125 10.766 -18.422 1 40.5 318 TRP B N 1
ATOM 5321 C CA . TRP B 1 318 ? -32.531 11.031 -18.688 1 40.5 318 TRP B CA 1
ATOM 5322 C C . TRP B 1 318 ? -32.812 11.102 -20.172 1 40.5 318 TRP B C 1
ATOM 5324 O O . TRP B 1 318 ? -32.062 11.781 -20.922 1 40.5 318 TRP B O 1
ATOM 5334 N N . GLN B 1 319 ? -33.344 10.125 -20.875 1 33.75 319 GLN B N 1
ATOM 5335 C CA . GLN B 1 319 ? -34.156 10.445 -22.047 1 33.75 319 GLN B CA 1
ATOM 5336 C C . GLN B 1 319 ? -35.031 11.664 -21.812 1 33.75 319 GLN B C 1
ATOM 5338 O O . GLN B 1 319 ? -35.719 11.734 -20.797 1 33.75 319 GLN B O 1
ATOM 5343 N N . SER B 1 320 ? -34.688 12.797 -22.344 1 32.62 320 SER B N 1
ATOM 5344 C CA . SER B 1 320 ? -35.469 14 -22.578 1 32.62 320 SER B CA 1
ATOM 5345 C C . SER B 1 320 ? -36.875 13.656 -23.109 1 32.62 320 SER B C 1
ATOM 5347 O O . SER B 1 320 ? -37 13.258 -24.266 1 32.62 320 SER B O 1
ATOM 5349 N N . ASN B 1 321 ? -37.781 12.914 -22.516 1 28.56 321 ASN B N 1
ATOM 5350 C CA . ASN B 1 321 ? -39.156 13.094 -22.953 1 28.56 321 ASN B CA 1
ATOM 5351 C C . ASN B 1 321 ? -39.625 14.531 -22.766 1 28.56 321 ASN B C 1
ATOM 5353 O O . ASN B 1 321 ? -40.188 14.875 -21.734 1 28.56 321 ASN B O 1
ATOM 5357 N N . LYS B 1 322 ? -38.969 15.625 -23.016 1 27.27 322 LYS B N 1
ATOM 5358 C CA . LYS B 1 322 ? -39.656 16.906 -23.141 1 27.27 322 LYS B CA 1
ATOM 5359 C C . LYS B 1 322 ? -40.656 16.875 -24.312 1 27.27 322 LYS B C 1
ATOM 5361 O O . LYS B 1 322 ? -40.281 17.156 -25.453 1 27.27 322 LYS B O 1
ATOM 5366 N N . ALA B 1 323 ? -41.594 15.898 -24.531 1 26.78 323 ALA B N 1
ATOM 5367 C CA . ALA B 1 323 ? -42.781 16.422 -25.188 1 26.78 323 ALA B CA 1
ATOM 5368 C C . ALA B 1 323 ? -43.375 17.578 -24.391 1 26.78 323 ALA B C 1
ATOM 5370 O O . ALA B 1 323 ? -44 17.375 -23.328 1 26.78 323 ALA B O 1
ATOM 5371 N N . TYR B 1 324 ? -42.625 18.672 -24.156 1 21.45 324 TYR B N 1
ATOM 5372 C CA . TYR B 1 324 ? -43.156 19.984 -23.766 1 21.45 324 TYR B CA 1
ATOM 5373 C C . TYR B 1 324 ? -44.375 20.344 -24.594 1 21.45 324 TYR B C 1
ATOM 5375 O O . TYR B 1 324 ? -44.281 20.531 -25.797 1 21.45 324 TYR B O 1
ATOM 5383 N N . ASN B 1 325 ? -45.562 19.656 -24.391 1 23.47 325 ASN B N 1
ATOM 5384 C CA . ASN B 1 325 ? -46.812 20.359 -24.75 1 23.47 325 ASN B CA 1
ATOM 5385 C C . ASN B 1 325 ? -46.781 21.812 -24.266 1 23.47 325 ASN B C 1
ATOM 5387 O O . ASN B 1 325 ? -46.344 22.094 -23.156 1 23.47 325 ASN B O 1
ATOM 5391 N N . GLY B 1 326 ? -46.594 22.859 -25.172 1 23.7 326 GLY B N 1
ATOM 5392 C CA . GLY B 1 326 ? -46.812 24.297 -25.219 1 23.7 326 GLY B CA 1
ATOM 5393 C C . GLY B 1 326 ? -48.031 24.75 -24.453 1 23.7 326 GLY B C 1
ATOM 5394 O O . GLY B 1 326 ? -48.594 25.828 -24.719 1 23.7 326 GLY B O 1
ATOM 5395 N N . THR B 1 327 ? -48.656 23.938 -23.547 1 23.23 327 THR B N 1
ATOM 5396 C CA . THR B 1 327 ? -49.812 24.688 -23.062 1 23.23 327 THR B CA 1
ATOM 5397 C C . THR B 1 327 ? -49.375 26.016 -22.438 1 23.23 327 THR B C 1
ATOM 5399 O O . THR B 1 327 ? -48.5 26.031 -21.578 1 23.23 327 THR B O 1
ATOM 5402 N N . THR B 1 328 ? -49.562 27.156 -23.156 1 22.75 328 THR B N 1
ATOM 5403 C CA . THR B 1 328 ? -49.656 28.609 -23 1 22.75 328 THR B CA 1
ATOM 5404 C C . THR B 1 328 ? -50.344 28.969 -21.688 1 22.75 328 THR B C 1
ATOM 5406 O O . THR B 1 328 ? -51.562 28.734 -21.531 1 22.75 328 THR B O 1
ATOM 5409 N N . LEU B 1 329 ? -49.906 28.438 -20.531 1 20.62 329 LEU B N 1
ATOM 5410 C CA . LEU B 1 329 ? -50.625 29 -19.391 1 20.62 329 LEU B CA 1
ATOM 5411 C C . LEU B 1 329 ? -50.562 30.531 -19.438 1 20.62 329 LEU B C 1
ATOM 5413 O O . LEU B 1 329 ? -49.5 31.109 -19.406 1 20.62 329 LEU B O 1
ATOM 5417 N N . THR B 1 330 ? -51.562 31.141 -20.094 1 20.7 330 THR B N 1
ATOM 5418 C CA . THR B 1 330 ? -52.062 32.5 -20.172 1 20.7 330 THR B CA 1
ATOM 5419 C C . THR B 1 330 ? -52.062 33.188 -18.797 1 20.7 330 THR B C 1
ATOM 5421 O O . THR B 1 330 ? -52.594 32.625 -17.844 1 20.7 330 THR B O 1
ATOM 5424 N N . ARG B 1 331 ? -51.062 34.062 -18.531 1 21.58 331 ARG B N 1
ATOM 5425 C CA . ARG B 1 331 ? -51 35.062 -17.469 1 21.58 331 ARG B CA 1
ATOM 5426 C C . ARG B 1 331 ? -52.312 35.812 -17.344 1 21.58 331 ARG B C 1
ATOM 5428 O O . ARG B 1 331 ? -52.594 36.688 -18.172 1 21.58 331 ARG B O 1
ATOM 5435 N N . GLN B 1 332 ? -53.469 35.094 -17.156 1 19.58 332 GLN B N 1
ATOM 5436 C CA . GLN B 1 332 ? -54.625 35.969 -16.953 1 19.58 332 GLN B CA 1
ATOM 5437 C C . GLN B 1 332 ? -54.375 36.938 -15.812 1 19.58 332 GLN B C 1
ATOM 5439 O O . GLN B 1 332 ? -54 36.531 -14.703 1 19.58 332 GLN B O 1
ATOM 5444 N N . LYS B 1 333 ? -54 38.25 -16.219 1 22.78 333 LYS B N 1
ATOM 5445 C CA . LYS B 1 333 ? -54.031 39.562 -15.562 1 22.78 333 LYS B CA 1
ATOM 5446 C C . LYS B 1 333 ? -55.344 39.781 -14.812 1 22.78 333 LYS B C 1
ATOM 5448 O O . LYS B 1 333 ? -56.375 40.031 -15.43 1 22.78 333 LYS B O 1
ATOM 5453 N N . VAL B 1 334 ? -55.844 38.875 -13.891 1 19.52 334 VAL B N 1
ATOM 5454 C CA . VAL B 1 334 ? -57.062 39.281 -13.211 1 19.52 334 VAL B CA 1
ATOM 5455 C C . VAL B 1 334 ? -56.844 40.625 -12.516 1 19.52 334 VAL B C 1
ATOM 5457 O O . VAL B 1 334 ? -56.094 40.719 -11.547 1 19.52 334 VAL B O 1
ATOM 5460 N N . LEU B 1 335 ? -56.719 41.75 -13.32 1 18.95 335 LEU B N 1
ATOM 5461 C CA . LEU B 1 335 ? -56.969 43.125 -12.914 1 18.95 335 LEU B CA 1
ATOM 5462 C C . LEU B 1 335 ? -58.375 43.25 -12.344 1 18.95 335 LEU B C 1
ATOM 5464 O O . LEU B 1 335 ? -59.375 43.219 -13.078 1 18.95 335 LEU B O 1
ATOM 5468 N N . LYS B 1 336 ? -58.906 42.375 -11.508 1 20.19 336 LYS B N 1
ATOM 5469 C CA . LYS B 1 336 ? -60.219 42.812 -11.07 1 20.19 336 LYS B CA 1
ATOM 5470 C C . LYS B 1 336 ? -60.219 44.281 -10.711 1 20.19 336 LYS B C 1
ATOM 5472 O O . LYS B 1 336 ? -59.188 44.844 -10.328 1 20.19 336 LYS B O 1
ATOM 5477 N N . HIS B 1 337 ? -61.406 44.906 -11 1 18.8 337 HIS B N 1
ATOM 5478 C CA . HIS B 1 337 ? -62.25 46.094 -11.031 1 18.8 337 HIS B CA 1
ATOM 5479 C C . HIS B 1 337 ? -62.25 46.844 -9.695 1 18.8 337 HIS B C 1
ATOM 5481 O O . HIS B 1 337 ? -62.375 46.219 -8.641 1 18.8 337 HIS B O 1
ATOM 5487 N N . ALA B 1 338 ? -61.531 47.969 -9.68 1 18.2 338 ALA B N 1
ATOM 5488 C CA . ALA B 1 338 ? -61.938 49.281 -9.195 1 18.2 338 ALA B CA 1
ATOM 5489 C C . ALA B 1 338 ? -63.375 49.562 -9.609 1 18.2 338 ALA B C 1
ATOM 5491 O O . ALA B 1 338 ? -63.656 49.781 -10.789 1 18.2 338 ALA B O 1
ATOM 5492 N N . VAL B 1 339 ? -64.438 48.781 -9.367 1 18.3 339 VAL B N 1
ATOM 5493 C CA . VAL B 1 339 ? -65.5 49.438 -8.562 1 18.3 339 VAL B CA 1
ATOM 5494 C C . VAL B 1 339 ? -65.062 49.5 -7.109 1 18.3 339 VAL B C 1
ATOM 5496 O O . VAL B 1 339 ? -64.438 48.562 -6.582 1 18.3 339 VAL B O 1
#

Sequence (678 aa):
MSSTQRQFGVKASVIAFIFMLHFISVVVYAPSKAEVELSTRFCSRSFQALRPSEFRAQPLIIVITPTRKSLTRLPDMTRLAQSLMLVRRLAWVVVESGAVIADPIERLLKRSKLPFCYFTEHSNNAHLKDWRWLGRDSGLKFVIYRFAQFSNRAVVYFADADGAYDIRLFESYIRNVNTLGVWALGLAGAELVVAPRVTQIGIVDGWLSETHSDLEWPLDASGFAINLKVLLRHNKYVKLYSYHRENISLVNCESPVQQCFLLRLGLTRNDAKPFGYNIMPRDVLAWQPITSFRLKEPTKVYSTYDYVIEYDPPKQGWQSNKAYNGTTLTRQKVLKHAVMSSTQRQFGVKASVIAFIFMLHFISVVVYAPSKAEVELSTRFCSRSFQALRPSEFRAQPLIIVITPTRKSLTRLPDMTRLAQSLMLVRRLAWVVVESGAVIADPIERLLKRSKLPFCYFTEHSNNAHLKDWRWLGRDSGLKFVIYRFAQFSNRAVVYFADADGAYDIRLFESYIRNVNTLGVWALGLAGAELVVAPRVTQIGIVDGWLSETHSDLEWPLDASGFAINLKVLLRHNKYVKLYSYHRENISLVNCESPVQQCFLLRLGLTRNDAKPFGYNIMPRDVLAWQPITSFRLKEPTKVYSTYDYVIEYDPPKQGWQSNKAYNGTTLTRQKVLKHAV

Solvent-accessible surface area (backbone atoms only — not comparable to full-atom values): 38325 Å² total; per-residue (Å²): 133,72,80,72,61,66,67,61,56,61,54,51,54,52,51,51,50,54,61,62,57,63,65,63,72,76,70,68,78,61,71,53,70,66,63,53,56,57,46,63,77,30,33,39,71,63,40,71,64,64,54,56,83,79,16,75,90,52,41,33,38,37,37,35,26,34,45,56,94,39,78,54,39,62,49,25,43,48,44,41,48,40,36,52,63,73,48,78,62,48,37,38,38,37,19,25,58,41,94,57,74,54,68,73,56,51,53,49,48,61,72,58,68,52,24,28,35,49,44,50,40,72,73,86,54,86,76,49,76,54,58,56,57,45,13,46,33,46,41,47,50,48,48,54,64,76,44,56,83,32,40,80,30,27,27,39,33,43,44,57,41,58,37,30,64,41,64,60,38,51,69,65,42,49,57,67,35,78,48,28,26,35,33,46,23,26,45,33,93,40,34,64,39,33,29,68,29,61,46,97,87,58,45,42,80,49,52,44,46,91,88,42,49,84,46,93,48,69,50,58,66,65,25,38,35,36,16,37,36,60,57,49,51,49,42,51,48,28,64,72,65,35,90,59,72,68,56,86,55,54,60,80,37,55,87,59,46,57,35,38,48,44,50,72,69,68,56,53,52,88,52,35,44,70,41,58,83,87,42,86,79,25,65,60,37,30,31,45,51,39,69,43,78,68,53,75,55,71,78,51,78,76,67,56,87,75,38,65,66,55,74,79,67,54,79,71,75,76,76,80,76,72,76,71,74,80,75,76,79,73,82,76,78,79,74,77,75,85,122,132,74,77,71,62,64,67,61,54,60,54,51,53,51,51,53,50,55,59,61,58,62,65,62,72,75,71,68,78,62,71,53,68,68,63,53,56,56,45,65,76,31,33,38,71,63,40,71,64,64,54,54,83,79,17,74,91,52,38,32,37,37,37,36,26,33,45,57,94,37,77,54,37,61,49,26,42,49,43,41,49,39,36,52,63,73,47,77,60,48,36,40,38,37,19,25,58,40,95,56,75,54,67,73,57,51,53,49,50,61,71,57,68,53,24,29,33,50,47,52,42,70,72,87,55,87,76,48,76,53,58,58,57,45,13,45,33,46,43,48,49,49,47,53,64,76,46,57,83,31,39,80,29,27,24,40,34,43,45,57,41,56,37,30,63,41,64,59,40,51,68,66,41,48,55,67,35,79,49,28,25,33,34,46,23,27,43,33,93,40,34,62,38,34,28,68,30,61,46,94,86,57,45,43,80,50,49,44,45,90,87,41,49,82,47,94,48,70,49,58,65,66,26,39,34,35,15,37,36,59,57,50,51,48,41,52,48,27,63,71,65,35,90,57,72,69,55,84,56,54,61,81,38,54,88,60,46,56,34,40,48,44,48,72,70,67,55,51,53,86,52,34,44,71,42,60,83,86,41,86,79,25,64,59,38,30,33,46,52,39,68,42,79,67,52,75,55,71,77,53,78,76,68,57,86,74,38,66,66,54,74,80,68,55,79,73,76,75,78,80,76,71,79,70,75,74,80,72,79,72,81,75,76,78,72,76,70,90,116

Organism: Toxocara canis (NCBI:txid6265)

Radius of gyration: 34.49 Å; Cα contacts (8 Å, |Δi|>4): 1153; chains: 2; bounding box: 112×153×120 Å

Foldseek 3Di:
DPPVPVVVVVVVVVVVVVVVPPPPPPPPPPPPPVVVVLFVVFWDPVLVPDDLVVQPPWFAEEEFEEDEQDQCLLVLQLQVLVLCLVAPRYEYEYEYADPDFDPSNSVSVVVSVHTYGYYYQDDPFPQDDPSGQSSVQSRLVVCCVSCVVNQQRYKYAYDYSNKAFASCCVVPFRRPQRFKEFAWEACPPVDGIKGFDADPVQFGPFIDDDPCGPAQDPDDRRGMMGGSNLLNVLQVVCVPPPPPNDRQGLSPADPPSVRSSCVSSVDGSRSYGYPQPPDPPSDDGMYDDDDDDDDPDQQDDDDPVPDDGSDDHDDPPPPPPPPVPPPPPDPPPPPPDDD/DPPPPVVVVVVVVVVVVVVVVPPPPPPPPPPDPVVVVLFVVFWDPVLVPDDLVVQPPWFAEEEFEEDEQDQCLLVLQLQVLVLCLVAPRYEYEYEYADPDDDPSNSVSVVVSVHGYGYYYQDDPFPQDDPSGQSSVQSSLVVCCVSCVVNQQRYKYAYDYSNKAFASCCVVPFRRPQRFKEFAWEACPPVDGIKGFDADPVQAGPFIDDDPCGPAQDPDDRRGMMGGSNLLNVLQVVCVPPPPPNDRQGLSPADPPSVRSSCVSSVDGSRSYGYPQPPDPPSDDGMYDDDDDDDDPDQQDDDDPVPDDGSDDHDDPPPPPPPPVPPPPPPPPPPPDDPD

InterPro domains:
  IPR005027 Glycosyl transferase, family 43 [PF03360] (80-288)
  IPR005027 Glycosyl transferase, family 43 [PTHR10896] (56-318)
  IPR029044 Nucleotide-diphospho-sugar transferases [G3DSA:3.90.550.10] (58-305)
  IPR029044 Nucleotide-diphospho-sugar transferases [SSF53448] (59-294)

pLDDT: mean 80.78, std 24.62, range [18.2, 98.94]

Nearest PDB structures (foldseek):
  1v84-assembly1_B  TM=8.947E-01  e=2.990E-22  Homo sapiens
  1v83-assembly1_B  TM=9.040E-01  e=6.910E-22  Homo sapiens
  1v84-assembly1_A  TM=8.765E-01  e=2.066E-21  Homo sapiens
  1v82-assembly1_A  TM=8.727E-01  e=1.937E-21  Homo sapiens
  2d0j-assembly2_D  TM=8.525E-01  e=9.091E-21  Homo sapiens